Protein AF-0000000073469125 (afdb_homodimer)

InterPro domains:
  IPR029063 S-adenosyl-L-methionine-dependent methyltransferase superfamily [G3DSA:3.40.50.150] (35-178)
  IPR029063 S-adenosyl-L-methionine-dependent methyltransferase superfamily [SSF53335] (15-151)
  IPR041698 Methyltransferase domain 25 [PF13649] (62-151)

Radius of gyration: 26.87 Å; Cα contacts (8 Å, |Δi|>4): 1062; chains: 2; bounding box: 53×74×60 Å

Foldseek 3Di:
DDDPDPLLVLLCVVPPQDPDDDPPDQDPCLVCLVLVLLQLVQFLVVLVQQVVVDPAAQAWEEEEAQCFLNSPPQVNLVHHQAYEYEHQGPNRLVNVVVVCVVSVGDRYHYDNDHLVRDDDPPRAHAIQEYEYEPDNCLNPVVSSLVSHQWKYKYKFFQLKDDPLRLVCLLCPPQPFVVPGPDPPPDDNVSGPVSSVVVCVVVVWHKDKDKGKTKGKDKDLELVRVLVSCCVNTDGDPVCSVVNSVSQVVQWDQDPVRTIMGIDIGIMMMMMTTSNDDDD/DDDPDPLLVLLCVVPPQDPDDDDPDQDPLLVCLVLVLLQLVQFLVVLVQQVVVDPAAQAWEEEEAQCFLNSPPQVNLVHHQAYEYEHQGPNRLVNVVVVCVVSVGDRYHYDNDHLVRDDDPPRAHAIQEYEYEPDNCLNPVVSSLVSHQWKYKYKFFQLKDDPLRLVCLLCPPQPFVVPGPDPPPDDNVSGPVSSVVVCVVVVWDKDKDKGKTKGKDKDLELVRVLVSCCVNGDGDPVCSVVSSVSQVVQWDQDPVRTIMGIDIGIMMMMMTTSNDDDD

Secondary structure (DSSP, 8-state):
---SS-HHHHHHHHSPPP----TTS--HHHHTHHHHHHHHHHTHHHHHHHHHTS---TT-EEEEET-TTTTTHHHHHTTSSEEEEEES-HHHHHHHHHHHHHTT--SEEEEE--GGG--BTTTB--EEEEEEESSGGGG-HHHHHHTEEEEEEEEEE-SS--HHHHHHHHHTTTT-GGGS-------GGGSTHHHHHHHHHTT---EEEEEEEEEEEEESSHHHHHHHHGGGS---GGGHHHHHHHHHTTEEE-TTSSEEEEEEEEEEEEEEESS----/---SS-HHHHHHHHSPPP----TTS--HHHHTHHHHHHHHHHTHHHHHHHHHTS---TT-EEEEET-TTTTTHHHHHTTSSEEEEEES-HHHHHHHHHHHHHTT--SEEEEE--GGG--BTTTB--EEEEEEESSGGGG-HHHHHHTEEEEEEEEEE-SS--HHHHHHHHHTTTT-GGGS-------GGGSTHHHHHHHHHTT---EEEEEEEEEEEEESSHHHHHHHHGGGS---GGGHHHHHHHHHTTEEE-TTSSEEEEEEEEEEEEEEESS----

Structure (mmCIF, N/CA/C/O backbone):
data_AF-0000000073469125-model_v1
#
loop_
_entity.id
_entity.type
_entity.pdbx_description
1 polymer 'Methyltransferase domain-containing protein'
#
loop_
_atom_site.group_PDB
_atom_site.id
_atom_site.type_symbol
_atom_site.label_atom_id
_atom_site.label_alt_id
_atom_site.label_comp_id
_atom_site.label_asym_id
_atom_site.label_entity_id
_atom_site.label_seq_id
_atom_site.pdbx_PDB_ins_code
_atom_site.Cartn_x
_atom_site.Cartn_y
_atom_site.Cartn_z
_atom_site.occupancy
_atom_site.B_iso_or_equiv
_atom_site.auth_seq_id
_atom_site.auth_comp_id
_atom_site.auth_asym_id
_atom_site.auth_atom_id
_atom_site.pdbx_PDB_model_num
ATOM 1 N N . MET A 1 1 ? -17.344 10.219 -14.133 1 36.25 1 MET A N 1
ATOM 2 C CA . MET A 1 1 ? -16.406 11.055 -14.883 1 36.25 1 MET A CA 1
ATOM 3 C C . MET A 1 1 ? -15.336 10.203 -15.555 1 36.25 1 MET A C 1
ATOM 5 O O . MET A 1 1 ? -14.906 9.188 -15.008 1 36.25 1 MET A O 1
ATOM 9 N N . ASP A 1 2 ? -15.289 10.297 -16.797 1 44 2 ASP A N 1
ATOM 10 C CA . ASP A 1 2 ? -14.398 9.477 -17.625 1 44 2 ASP A CA 1
ATOM 11 C C . ASP A 1 2 ? -12.945 9.656 -17.188 1 44 2 ASP A C 1
ATOM 13 O O . ASP A 1 2 ? -12.516 10.773 -16.875 1 44 2 ASP A O 1
ATOM 17 N N . SER A 1 3 ? -12.297 8.648 -16.844 1 54.12 3 SER A N 1
ATOM 18 C CA . SER A 1 3 ? -10.883 8.688 -16.484 1 54.12 3 SER A CA 1
ATOM 19 C C . SER A 1 3 ? -10.055 9.32 -17.609 1 54.12 3 SER A C 1
ATOM 21 O O . SER A 1 3 ? -10.43 9.258 -18.781 1 54.12 3 SER A O 1
ATOM 23 N N . LEU A 1 4 ? -9.039 10.227 -17.297 1 55.28 4 LEU A N 1
ATOM 24 C CA . LEU A 1 4 ? -8.141 10.844 -18.266 1 55.28 4 LEU A CA 1
ATOM 25 C C . LEU A 1 4 ? -7.453 9.781 -19.125 1 55.28 4 LEU A C 1
ATOM 27 O O . LEU A 1 4 ? -7.234 9.992 -20.328 1 55.28 4 LEU A O 1
ATOM 31 N N . ILE A 1 5 ? -7.16 8.734 -18.438 1 60.56 5 ILE A N 1
ATOM 32 C CA . ILE A 1 5 ? -6.551 7.57 -19.078 1 60.56 5 ILE A CA 1
ATOM 33 C C . ILE A 1 5 ? -7.461 6.355 -18.906 1 60.56 5 ILE A C 1
ATOM 35 O O . ILE A 1 5 ? -7.961 6.098 -17.812 1 60.56 5 ILE A O 1
ATOM 39 N N . ASN A 1 6 ? -7.941 5.773 -20.094 1 58.38 6 ASN A N 1
ATOM 40 C CA . ASN A 1 6 ? -8.664 4.508 -20 1 58.38 6 ASN A CA 1
ATOM 41 C C . ASN A 1 6 ? -7.723 3.355 -19.656 1 58.38 6 ASN A C 1
ATOM 43 O O . ASN A 1 6 ? -7.246 2.648 -20.547 1 58.38 6 ASN A O 1
ATOM 47 N N . TRP A 1 7 ? -7.488 3.18 -18.438 1 67.06 7 TRP A N 1
ATOM 48 C CA . TRP A 1 7 ? -6.516 2.213 -17.938 1 67.06 7 TRP A CA 1
ATOM 49 C C . TRP A 1 7 ? -6.941 0.788 -18.281 1 67.06 7 TRP A C 1
ATOM 51 O O . TRP A 1 7 ? -6.102 -0.069 -18.562 1 67.06 7 TRP A O 1
ATOM 61 N N . GLN A 1 8 ? -8.211 0.548 -18.281 1 58.44 8 GLN A N 1
ATOM 62 C CA . GLN A 1 8 ? -8.688 -0.784 -18.625 1 58.44 8 GLN A CA 1
ATOM 63 C C . GLN A 1 8 ? -8.375 -1.115 -20.078 1 58.44 8 GLN A C 1
ATOM 65 O O . GLN A 1 8 ? -7.984 -2.24 -20.391 1 58.44 8 GLN A O 1
ATOM 70 N N . ALA A 1 9 ? -8.602 -0.12 -20.859 1 57.53 9 ALA A N 1
ATOM 71 C CA . ALA A 1 9 ? -8.281 -0.322 -22.281 1 57.53 9 ALA A CA 1
ATOM 72 C C . ALA A 1 9 ? -6.793 -0.585 -22.469 1 57.53 9 ALA A C 1
ATOM 74 O O . ALA A 1 9 ? -6.406 -1.444 -23.266 1 57.53 9 ALA A O 1
ATOM 75 N N . LEU A 1 10 ? -5.957 0.11 -21.734 1 60.72 10 LEU A N 1
ATOM 76 C CA . LEU A 1 10 ? -4.512 -0.071 -21.828 1 60.72 10 LEU A CA 1
ATOM 77 C C . LEU A 1 10 ? -4.105 -1.454 -21.328 1 60.72 10 LEU A C 1
ATOM 79 O O . LEU A 1 10 ? -3.229 -2.096 -21.906 1 60.72 10 LEU A O 1
ATOM 83 N N . GLN A 1 11 ? -4.766 -1.91 -20.266 1 57.34 11 GLN A N 1
ATOM 84 C CA . GLN A 1 11 ? -4.52 -3.248 -19.734 1 57.34 11 GLN A CA 1
ATOM 85 C C . 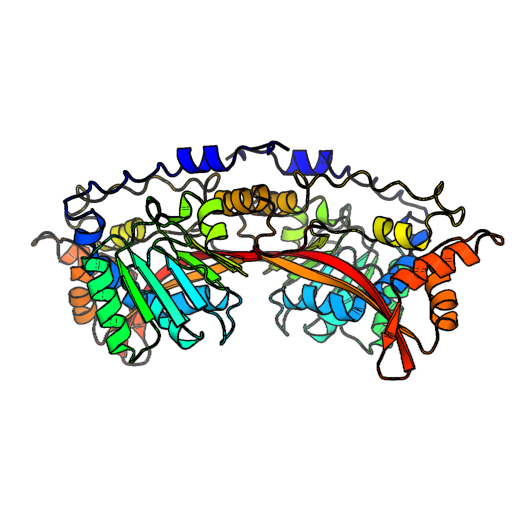GLN A 1 11 ? -4.855 -4.32 -20.766 1 57.34 11 GLN A C 1
ATOM 87 O O . GLN A 1 11 ? -4.086 -5.258 -20.969 1 57.34 11 GLN A O 1
ATOM 92 N N . LYS A 1 12 ? -5.977 -4.277 -21.375 1 59.97 12 LYS A N 1
ATOM 93 C CA . LYS A 1 12 ? -6.402 -5.246 -22.375 1 59.97 12 LYS A CA 1
ATOM 94 C C . LYS A 1 12 ? -5.434 -5.285 -23.547 1 59.97 12 LYS A C 1
ATOM 96 O O . LYS A 1 12 ? -5.195 -6.344 -24.125 1 59.97 12 LYS A O 1
ATOM 101 N N . LEU A 1 13 ? -4.914 -4.082 -23.828 1 54.91 13 LEU A N 1
ATOM 102 C CA . LEU A 1 13 ? -3.971 -3.994 -24.938 1 54.91 13 LEU A CA 1
ATOM 103 C C . LEU A 1 13 ? -2.635 -4.629 -24.578 1 54.91 13 LEU A C 1
ATOM 105 O O . LEU A 1 13 ? -1.99 -5.262 -25.406 1 54.91 13 LEU A O 1
ATOM 109 N N . SER A 1 14 ? -2.299 -4.461 -23.344 1 54.88 14 SER A N 1
ATOM 110 C CA . SER A 1 14 ? -0.984 -4.926 -22.922 1 54.88 14 SER A CA 1
ATOM 111 C C . SER A 1 14 ? -1.025 -6.391 -22.5 1 54.88 14 SER A C 1
ATOM 113 O O . SER A 1 14 ? -0.01 -7.086 -22.547 1 54.88 14 SER A O 1
ATOM 115 N N . MET A 1 15 ? -2.178 -6.777 -21.922 1 52.62 15 MET A N 1
ATOM 116 C CA . MET A 1 15 ? -2.385 -8.164 -21.5 1 52.62 15 MET A CA 1
ATOM 117 C C . MET A 1 15 ? -3.611 -8.758 -22.188 1 52.62 15 MET A C 1
ATOM 119 O O . MET A 1 15 ? -4.66 -8.914 -21.562 1 52.62 15 MET A O 1
ATOM 123 N N . PRO A 1 16 ? -3.455 -8.992 -23.453 1 45.94 16 PRO A N 1
ATOM 124 C CA . PRO A 1 16 ? -4.641 -9.492 -24.156 1 45.94 16 PRO A CA 1
ATOM 125 C C . PRO A 1 16 ? -5.273 -10.695 -23.453 1 45.94 16 PRO A C 1
ATOM 127 O O . PRO A 1 16 ? -4.578 -11.469 -22.797 1 45.94 16 PRO A O 1
ATOM 130 N N . GLN A 1 17 ? -6.66 -10.578 -23.344 1 48.69 17 GLN A N 1
ATOM 131 C CA . GLN A 1 17 ? -7.473 -11.602 -22.688 1 48.69 17 GLN A CA 1
ATOM 132 C C . GLN A 1 17 ? -7.102 -13 -23.172 1 48.69 17 GLN A C 1
ATOM 134 O O . GLN A 1 17 ? -6.84 -13.195 -24.375 1 48.69 17 GLN A O 1
ATOM 139 N N . MET A 1 18 ? -6.711 -13.766 -22.219 1 47.66 18 MET A N 1
ATOM 140 C CA . MET A 1 18 ? -6.535 -15.164 -22.594 1 47.66 18 MET A CA 1
ATOM 141 C C . MET A 1 18 ? -7.84 -15.75 -23.125 1 47.66 18 MET A C 1
ATOM 143 O O . MET A 1 18 ? -8.922 -15.406 -22.641 1 47.66 18 MET A O 1
ATOM 147 N N . PRO A 1 19 ? -7.863 -16.312 -24.25 1 42.19 19 PRO A N 1
ATOM 148 C CA . PRO A 1 19 ? -9.07 -16.922 -24.797 1 42.19 19 PRO A CA 1
ATOM 149 C C . PRO A 1 19 ? -9.836 -17.75 -23.781 1 42.19 19 PRO A C 1
ATOM 151 O O . PRO A 1 19 ? -9.234 -18.344 -22.875 1 42.19 19 PRO A O 1
ATOM 154 N N . SER A 1 20 ? -11.164 -17.344 -23.578 1 44.28 20 SER A N 1
ATOM 155 C CA . SER A 1 20 ? -12.055 -18.188 -22.781 1 44.28 20 SER A CA 1
ATOM 156 C C . SER A 1 20 ? -11.852 -19.672 -23.125 1 44.28 20 SER A C 1
ATOM 158 O O . SER A 1 20 ? -11.445 -20 -24.234 1 44.28 20 SER A O 1
ATOM 160 N N . GLN A 1 21 ? -11.844 -20.5 -22.047 1 45.44 21 GLN A N 1
ATOM 161 C CA . GLN A 1 21 ? -11.711 -21.953 -22.156 1 45.44 21 GLN A CA 1
ATOM 162 C C . GLN A 1 21 ? -12.758 -22.531 -23.109 1 45.44 21 GLN A C 1
ATOM 164 O O . GLN A 1 21 ? -13.906 -22.094 -23.094 1 45.44 21 GLN A O 1
ATOM 169 N N . GLN A 1 22 ? -12.43 -23.156 -24.078 1 42.19 22 GLN A N 1
ATOM 170 C CA . GLN A 1 22 ? -13.344 -24.031 -24.797 1 42.19 22 GLN A CA 1
ATOM 171 C C . GLN A 1 22 ? -14.047 -25 -23.844 1 42.19 22 GLN A C 1
ATOM 173 O O . GLN A 1 22 ? -13.398 -25.656 -23.016 1 42.19 22 GLN A O 1
ATOM 178 N N . LYS A 1 23 ? -15.367 -24.984 -23.844 1 48.41 23 LYS A N 1
ATOM 179 C CA . LYS A 1 23 ? -16.344 -25.766 -23.094 1 48.41 23 LYS A CA 1
ATOM 180 C C . LYS A 1 23 ? -15.852 -27.188 -22.859 1 48.41 23 LYS A C 1
ATOM 182 O O . LYS A 1 23 ? -16.266 -27.844 -21.906 1 48.41 23 LYS A O 1
ATOM 187 N N . ASN A 1 24 ? -15.406 -27.875 -23.562 1 46.12 24 ASN A N 1
ATOM 188 C CA . ASN A 1 24 ? -15.352 -29.328 -23.469 1 46.12 24 ASN A CA 1
ATOM 189 C C . ASN A 1 24 ? -13.953 -29.828 -23.109 1 46.12 24 ASN A C 1
ATOM 191 O O . ASN A 1 24 ? -13.742 -31.016 -22.906 1 46.12 24 ASN A O 1
ATOM 195 N N . GLY A 1 25 ? -12.648 -29.219 -23.391 1 46.72 25 GLY A N 1
ATOM 196 C CA . GLY A 1 25 ? -11.344 -29.844 -23.422 1 46.72 25 GLY A CA 1
ATOM 197 C C . GLY A 1 25 ? -10.398 -29.312 -22.359 1 46.72 25 GLY A C 1
ATOM 198 O O . GLY A 1 25 ? -10.75 -28.406 -21.609 1 46.72 25 GLY A O 1
ATOM 199 N N . GLU A 1 26 ? -9.219 -30.156 -22.016 1 52.91 26 GLU A N 1
ATOM 200 C CA . GLU A 1 26 ? -8.047 -29.812 -21.219 1 52.91 26 GLU A CA 1
ATOM 201 C C . GLU A 1 26 ? -7.555 -28.406 -21.547 1 52.91 26 GLU A C 1
ATOM 203 O O . GLU A 1 26 ? -7.297 -28.078 -22.703 1 52.91 26 GLU A O 1
ATOM 208 N N . ASN A 1 27 ? -7.949 -27.484 -20.688 1 62.31 27 ASN A N 1
ATOM 209 C CA . ASN A 1 27 ? -7.406 -26.156 -20.938 1 62.31 27 ASN A CA 1
ATOM 210 C C . ASN A 1 27 ? -5.906 -26.094 -20.656 1 62.31 27 ASN A C 1
ATOM 212 O O . ASN A 1 27 ? -5.324 -27.062 -20.172 1 62.31 27 ASN A O 1
ATOM 216 N N . MET A 1 28 ? -5.219 -25.141 -21.219 1 62.88 28 MET A N 1
ATOM 217 C CA . MET A 1 28 ? -3.771 -24.969 -21.125 1 62.88 28 MET A CA 1
ATOM 218 C C . MET A 1 28 ? -3.301 -25.109 -19.688 1 62.88 28 MET A C 1
ATOM 220 O O . MET A 1 28 ? -2.203 -25.609 -19.438 1 62.88 28 MET A O 1
ATOM 224 N N . TRP A 1 29 ? -4.215 -24.984 -18.812 1 71.25 29 TRP A N 1
ATOM 225 C CA . TRP A 1 29 ? -3.83 -25.031 -17.406 1 71.25 29 TRP A CA 1
ATOM 226 C C . TRP A 1 29 ? -3.824 -26.469 -16.891 1 71.25 29 TRP A C 1
ATOM 228 O O . TRP A 1 29 ? -3.1 -26.797 -15.953 1 71.25 29 TRP A O 1
ATOM 238 N N . ASP A 1 30 ? -4.555 -27.312 -17.547 1 75.44 30 ASP A N 1
ATOM 239 C CA . ASP A 1 30 ? -4.543 -28.719 -17.156 1 75.44 30 ASP A CA 1
ATOM 240 C C . ASP A 1 30 ? -3.18 -29.359 -17.422 1 75.44 30 ASP A C 1
ATOM 242 O O . ASP A 1 30 ? -2.67 -30.109 -16.609 1 75.44 30 ASP A O 1
ATOM 246 N N . THR A 1 31 ? -2.623 -28.906 -18.516 1 74.62 31 THR A N 1
ATOM 247 C CA . THR A 1 31 ? -1.359 -29.5 -18.922 1 74.62 31 THR A CA 1
ATOM 248 C C . THR A 1 31 ? -0.209 -28.984 -18.062 1 74.62 31 THR A C 1
ATOM 250 O O . THR A 1 31 ? 0.787 -29.688 -17.859 1 74.62 31 THR A O 1
ATOM 253 N N . ALA A 1 32 ? -0.457 -27.859 -17.453 1 84.12 32 ALA A N 1
ATOM 254 C CA . ALA A 1 32 ? 0.621 -27.203 -16.719 1 84.12 32 ALA A CA 1
ATOM 255 C C . ALA A 1 32 ? 0.457 -27.422 -15.211 1 84.12 32 ALA A C 1
ATOM 257 O O . ALA A 1 32 ? 1.229 -26.891 -14.414 1 84.12 32 ALA A O 1
ATOM 258 N N . ALA A 1 33 ? -0.417 -28.234 -14.836 1 89.06 33 ALA A N 1
ATOM 259 C CA . ALA A 1 33 ? -0.81 -28.344 -13.43 1 89.06 33 ALA A CA 1
ATOM 260 C C . ALA A 1 33 ? 0.342 -28.859 -12.578 1 89.06 33 ALA A C 1
ATOM 262 O O . ALA A 1 33 ? 0.548 -28.406 -11.453 1 89.06 33 ALA A O 1
ATOM 263 N N . THR A 1 34 ? 1.065 -29.812 -13.125 1 90.75 34 THR A N 1
ATOM 264 C CA . THR A 1 34 ? 2.191 -30.375 -12.383 1 90.75 34 THR A CA 1
ATOM 265 C C . THR A 1 34 ? 3.26 -29.312 -12.141 1 90.75 34 THR A C 1
ATOM 267 O O . THR A 1 34 ? 3.773 -29.188 -11.031 1 90.75 34 THR A O 1
ATOM 270 N N . MET A 1 35 ? 3.535 -28.594 -13.164 1 89.44 35 MET A N 1
ATOM 271 C CA . MET A 1 35 ? 4.523 -27.531 -13.062 1 89.44 35 MET A CA 1
ATOM 272 C C . MET A 1 35 ? 4.094 -26.484 -12.047 1 89.44 35 MET A C 1
ATOM 274 O O . MET A 1 35 ? 4.863 -26.125 -11.156 1 89.44 35 MET A O 1
ATOM 278 N N . TYR A 1 36 ? 2.857 -26.062 -12.094 1 92.25 36 TYR A N 1
ATOM 279 C CA . TYR A 1 36 ? 2.373 -25.016 -11.203 1 92.25 36 TYR A CA 1
ATOM 280 C C . TYR A 1 36 ? 2.287 -25.516 -9.766 1 92.25 36 TYR A C 1
ATOM 282 O O . TYR A 1 36 ? 2.502 -24.75 -8.82 1 92.25 36 TYR A O 1
ATOM 290 N N . ASN A 1 37 ? 1.971 -26.797 -9.633 1 96 37 ASN A N 1
ATOM 291 C CA . ASN A 1 37 ? 1.966 -27.391 -8.297 1 96 37 ASN A CA 1
ATOM 292 C C . ASN A 1 37 ? 3.359 -27.375 -7.676 1 96 37 ASN A C 1
ATOM 294 O O . ASN A 1 37 ? 3.521 -27.047 -6.504 1 96 37 ASN A O 1
ATOM 298 N N . LYS A 1 38 ? 4.348 -27.75 -8.477 1 95.75 38 LYS A N 1
ATOM 299 C CA . LYS A 1 38 ? 5.727 -27.719 -8.008 1 95.75 38 LYS A CA 1
ATOM 300 C C . LYS A 1 38 ? 6.176 -26.297 -7.688 1 95.75 38 LYS A C 1
ATOM 302 O O . LYS A 1 38 ? 6.801 -26.062 -6.652 1 95.75 38 LYS A O 1
ATOM 307 N N . MET A 1 39 ? 5.875 -25.406 -8.523 1 95.88 39 MET A N 1
ATOM 308 C CA . MET A 1 39 ? 6.254 -24.016 -8.305 1 95.88 39 MET A CA 1
ATOM 309 C C . MET A 1 39 ? 5.59 -23.453 -7.047 1 95.88 39 MET A C 1
ATOM 311 O O . MET A 1 39 ? 6.207 -22.703 -6.297 1 95.88 39 MET A O 1
ATOM 315 N N . ALA A 1 40 ? 4.32 -23.812 -6.855 1 97.12 40 ALA A N 1
ATOM 316 C CA . ALA A 1 40 ? 3.615 -23.375 -5.652 1 97.12 40 ALA A CA 1
ATOM 317 C C . ALA A 1 40 ? 4.32 -23.875 -4.395 1 97.12 40 ALA A C 1
ATOM 319 O O . ALA A 1 40 ? 4.438 -23.141 -3.408 1 97.12 40 ALA A O 1
ATOM 320 N N . ALA A 1 41 ? 4.801 -25.109 -4.477 1 97.44 41 ALA A N 1
ATOM 321 C CA . ALA A 1 41 ? 5.523 -25.688 -3.344 1 97.44 41 ALA A CA 1
ATOM 322 C C . ALA A 1 41 ? 6.82 -24.922 -3.084 1 97.44 41 ALA A C 1
ATOM 324 O O . ALA A 1 41 ? 7.168 -24.656 -1.932 1 97.44 41 ALA A O 1
ATOM 325 N N . LEU A 1 42 ? 7.5 -24.531 -4.105 1 98.06 42 LEU A N 1
ATOM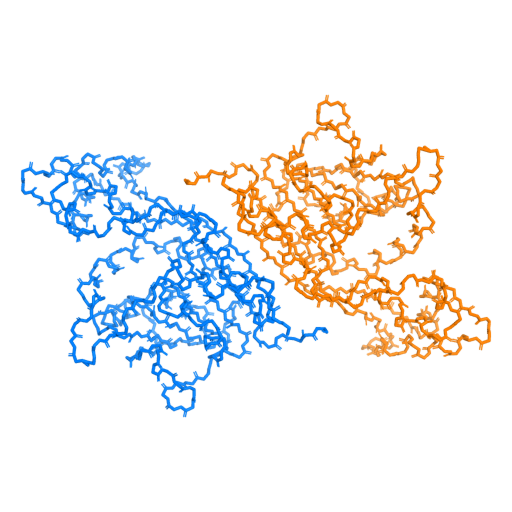 326 C CA . LEU A 1 42 ? 8.758 -23.812 -3.992 1 98.06 42 LEU A CA 1
ATOM 327 C C . LEU A 1 42 ? 8.531 -22.391 -3.494 1 98.06 42 LEU A C 1
ATOM 329 O O . LEU A 1 42 ? 9.422 -21.781 -2.906 1 98.06 42 LEU A O 1
ATOM 333 N N . GLU A 1 43 ? 7.359 -21.859 -3.701 1 98.31 43 GLU A N 1
ATOM 334 C CA . GLU A 1 43 ? 7.047 -20.469 -3.383 1 98.31 43 GLU A CA 1
ATOM 335 C C . GLU A 1 43 ? 6.391 -20.344 -2.012 1 98.31 43 GLU A C 1
ATOM 337 O O . GLU A 1 43 ? 5.988 -19.266 -1.604 1 98.31 43 GLU A O 1
ATOM 342 N N . LYS A 1 44 ? 6.207 -21.438 -1.341 1 97.38 44 LYS A N 1
ATOM 343 C CA . LYS A 1 44 ? 5.371 -21.531 -0.15 1 97.38 44 LYS A CA 1
ATOM 344 C C . LYS A 1 44 ? 5.762 -20.469 0.882 1 97.38 44 LYS A C 1
ATOM 346 O O . LYS A 1 44 ? 4.906 -19.734 1.371 1 97.38 44 LYS A O 1
ATOM 351 N N . SER A 1 45 ? 7.055 -20.344 1.187 1 97.19 45 SER A N 1
ATOM 352 C CA . SER A 1 45 ? 7.5 -19.422 2.221 1 97.19 45 SER A CA 1
ATOM 353 C C . SER A 1 45 ? 7.281 -17.969 1.793 1 97.19 45 SER A C 1
ATOM 355 O O . SER A 1 45 ? 6.824 -17.141 2.588 1 97.19 45 SER A O 1
ATOM 357 N N . HIS A 1 46 ? 7.508 -17.672 0.575 1 97.69 46 HIS A N 1
ATOM 358 C CA . HIS A 1 46 ? 7.371 -16.297 0.093 1 97.69 46 HIS A CA 1
ATOM 359 C C . HIS A 1 46 ? 5.906 -15.93 -0.105 1 97.69 46 HIS A C 1
ATOM 361 O O . HIS A 1 46 ? 5.551 -14.75 -0.053 1 97.69 46 HIS A O 1
ATOM 367 N N . THR A 1 47 ? 5.027 -16.922 -0.365 1 98.38 47 THR A N 1
ATOM 368 C CA . THR A 1 47 ? 3.596 -16.672 -0.495 1 98.38 47 THR A CA 1
ATOM 369 C C . THR A 1 47 ? 3.045 -16.016 0.769 1 98.38 47 THR A C 1
ATOM 371 O O . THR A 1 47 ? 2.121 -15.195 0.7 1 98.38 47 THR A O 1
ATOM 374 N N . LEU A 1 48 ? 3.682 -16.297 1.905 1 98.44 48 LEU A N 1
ATOM 375 C CA . LEU A 1 48 ? 3.234 -15.727 3.172 1 98.44 48 LEU A CA 1
ATOM 376 C C . LEU A 1 48 ? 3.393 -14.211 3.172 1 98.44 48 LEU A C 1
ATOM 378 O O . LEU A 1 48 ? 2.594 -13.5 3.783 1 98.44 48 LEU A O 1
ATOM 382 N N . ASN A 1 49 ? 4.445 -13.711 2.498 1 98.31 49 ASN A N 1
ATOM 383 C CA . ASN A 1 49 ? 4.609 -12.266 2.377 1 98.31 49 ASN A CA 1
ATOM 384 C C . ASN A 1 49 ? 3.406 -11.625 1.696 1 98.31 49 ASN A C 1
ATOM 386 O O . ASN A 1 49 ? 3.004 -10.516 2.057 1 98.31 49 ASN A O 1
ATOM 390 N N . GLN A 1 50 ? 2.857 -12.305 0.702 1 98.44 50 GLN A N 1
ATOM 391 C CA . GLN A 1 50 ? 1.697 -11.805 -0.029 1 98.44 50 GLN A CA 1
ATOM 392 C C . GLN A 1 50 ? 0.445 -11.828 0.842 1 98.44 50 GLN A C 1
ATOM 394 O O . GLN A 1 50 ? -0.281 -10.836 0.925 1 98.44 50 GLN A O 1
ATOM 399 N N . ILE A 1 51 ? 0.255 -12.93 1.547 1 98.62 51 ILE A N 1
ATOM 400 C CA . ILE A 1 51 ? -0.94 -13.125 2.361 1 98.62 51 ILE A CA 1
ATOM 401 C C . ILE A 1 51 ? -0.921 -12.156 3.541 1 98.62 51 ILE A C 1
ATOM 403 O O . ILE A 1 51 ? -1.958 -11.602 3.918 1 98.62 51 ILE A O 1
ATOM 407 N N . ASN A 1 52 ? 0.272 -11.945 4.102 1 98.38 52 ASN A N 1
ATOM 408 C CA . ASN A 1 52 ? 0.424 -11.039 5.234 1 98.38 52 ASN A CA 1
ATOM 409 C C . ASN A 1 52 ? 0.053 -9.602 4.867 1 98.38 52 ASN A C 1
ATOM 411 O O . ASN A 1 52 ? -0.26 -8.797 5.738 1 98.38 52 ASN A O 1
ATOM 415 N N . ALA A 1 53 ? 0.055 -9.297 3.641 1 98.31 53 ALA A N 1
ATOM 416 C CA . ALA A 1 53 ? -0.225 -7.945 3.172 1 98.31 53 ALA A CA 1
ATOM 417 C C . ALA A 1 53 ? -1.728 -7.707 3.049 1 98.31 53 ALA A C 1
ATOM 419 O O . ALA A 1 53 ? -2.17 -6.566 2.881 1 98.31 53 ALA A O 1
ATOM 420 N N . ILE A 1 54 ? -2.523 -8.695 3.055 1 98.44 54 ILE A N 1
ATOM 421 C CA . ILE A 1 54 ? -3.975 -8.594 2.959 1 98.44 54 ILE A CA 1
ATOM 422 C C . ILE A 1 54 ? -4.586 -8.57 4.359 1 98.44 54 ILE A C 1
ATOM 424 O O . ILE A 1 54 ? -4.258 -9.422 5.195 1 98.44 54 ILE A O 1
ATOM 428 N N . PRO A 1 55 ? -5.449 -7.645 4.656 1 97.88 55 PRO A N 1
ATOM 429 C CA . PRO A 1 55 ? -6.008 -7.539 6.004 1 97.88 55 PRO A CA 1
ATOM 430 C C . PRO A 1 55 ? -7.102 -8.57 6.273 1 97.88 55 PRO A C 1
ATOM 432 O O . PRO A 1 55 ? -8.258 -8.203 6.496 1 97.88 55 PRO A O 1
ATOM 435 N N . LEU A 1 56 ? -6.734 -9.797 6.445 1 98.69 56 LEU A N 1
ATOM 436 C CA . LEU A 1 56 ? -7.652 -10.898 6.723 1 98.69 56 LEU A CA 1
ATOM 437 C C . LEU A 1 56 ? -8.008 -10.945 8.203 1 98.69 56 LEU A C 1
ATOM 439 O O . LEU A 1 56 ? -7.184 -10.625 9.062 1 98.69 56 LEU A O 1
ATOM 443 N N . ARG A 1 57 ? -9.219 -11.32 8.453 1 98.5 57 ARG A N 1
ATOM 444 C CA . ARG A 1 57 ? -9.695 -11.578 9.812 1 98.5 57 ARG A CA 1
ATOM 445 C C . ARG A 1 57 ? -10.008 -13.055 10.016 1 98.5 57 ARG A C 1
ATOM 447 O O . ARG A 1 57 ? -10.438 -13.734 9.086 1 98.5 57 ARG A O 1
ATOM 454 N N . PRO A 1 58 ? -9.875 -13.531 11.227 1 98.62 58 PRO A N 1
ATOM 455 C CA . PRO A 1 58 ? -10.172 -14.938 11.5 1 98.62 58 PRO A CA 1
ATOM 456 C C . PRO A 1 58 ? -11.617 -15.312 11.195 1 98.62 58 PRO A C 1
ATOM 458 O O . PRO A 1 58 ? -11.914 -16.469 10.906 1 98.62 58 PRO A O 1
ATOM 461 N N . THR A 1 59 ? -12.492 -14.367 11.18 1 98.69 59 THR A N 1
ATOM 462 C CA . THR A 1 59 ? -13.914 -14.617 10.969 1 98.69 59 THR A CA 1
ATOM 463 C C . THR A 1 59 ? -14.258 -14.531 9.484 1 98.69 59 THR A C 1
ATOM 465 O O . THR A 1 59 ? -15.398 -14.789 9.094 1 98.69 59 THR A O 1
ATOM 468 N N . ASP A 1 60 ? -13.328 -14.203 8.695 1 98.81 60 ASP A N 1
ATOM 469 C CA . ASP A 1 60 ? -13.609 -13.93 7.285 1 98.81 60 ASP A CA 1
ATOM 470 C C . ASP A 1 60 ? -13.93 -15.219 6.527 1 98.81 60 ASP A C 1
ATOM 472 O O . ASP A 1 60 ? -13.289 -16.25 6.746 1 98.81 60 ASP A O 1
ATOM 476 N N . THR A 1 61 ? -14.914 -15.188 5.664 1 98.94 61 THR A N 1
ATOM 477 C CA . THR A 1 61 ? -15.016 -16.094 4.527 1 98.94 61 THR A CA 1
ATOM 478 C C . THR A 1 61 ? -14.266 -15.539 3.32 1 98.94 61 THR A C 1
ATOM 480 O O . THR A 1 61 ? -14.305 -14.336 3.059 1 98.94 61 THR A O 1
ATOM 483 N N . V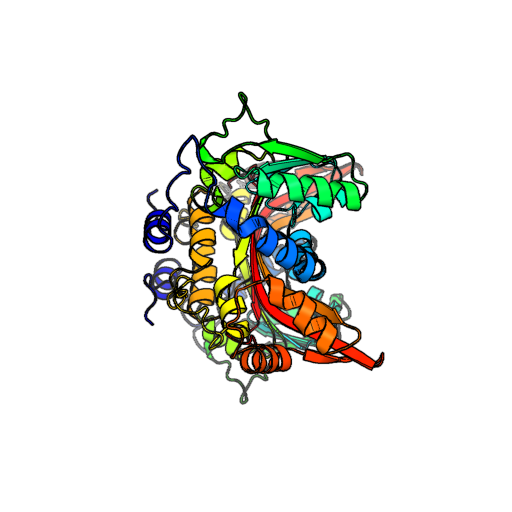AL A 1 62 ? -13.531 -16.422 2.633 1 98.94 62 VAL A N 1
ATOM 484 C CA . VAL A 1 62 ? -12.672 -15.922 1.565 1 98.94 62 VAL A CA 1
ATOM 485 C C . VAL A 1 62 ? -12.922 -16.719 0.286 1 98.94 62 VAL A C 1
ATOM 487 O O . VAL A 1 62 ? -13.062 -17.938 0.325 1 98.94 62 VAL A O 1
ATOM 490 N N . LEU A 1 63 ? -13.031 -16.031 -0.81 1 98.81 63 LEU A N 1
ATOM 491 C CA . LEU A 1 63 ? -13.008 -16.625 -2.139 1 98.81 63 LEU A CA 1
ATOM 492 C C . LEU A 1 63 ? -11.617 -16.531 -2.754 1 98.81 63 LEU A C 1
ATOM 494 O O . LEU A 1 63 ? -11.07 -15.422 -2.883 1 98.81 63 LEU A O 1
ATOM 498 N N . ASP A 1 64 ? -11.023 -17.625 -3.059 1 98.69 64 ASP A N 1
ATOM 499 C CA . ASP A 1 64 ? -9.828 -17.688 -3.9 1 98.69 64 ASP A CA 1
ATOM 500 C C . ASP A 1 64 ? -10.195 -18.016 -5.344 1 98.69 64 ASP A C 1
ATOM 502 O O . ASP A 1 64 ? -10.328 -19.203 -5.695 1 98.69 64 ASP A O 1
ATOM 506 N N . MET A 1 65 ? -10.352 -17 -6.203 1 97.44 65 MET A N 1
ATOM 507 C CA . MET A 1 65 ? -10.766 -17.156 -7.594 1 97.44 65 MET A CA 1
ATOM 508 C C . MET A 1 65 ? -9.562 -17.453 -8.484 1 97.44 65 MET A C 1
ATOM 510 O O . MET A 1 65 ? -8.664 -16.609 -8.617 1 97.44 65 MET A O 1
ATOM 514 N N . GLY A 1 66 ? -9.586 -18.531 -9.172 1 95.75 66 GLY A N 1
ATOM 515 C CA . GLY A 1 66 ? -8.383 -19.031 -9.828 1 95.75 66 GLY A CA 1
ATOM 516 C C . GLY A 1 66 ? -7.359 -19.578 -8.852 1 95.75 66 GLY A C 1
ATOM 517 O O . GLY A 1 66 ? -6.191 -19.203 -8.883 1 95.75 66 GLY A O 1
ATOM 518 N N . CYS A 1 67 ? -7.77 -20.594 -8.086 1 97.5 67 CYS A N 1
ATOM 519 C CA . CYS A 1 67 ? -7 -21 -6.914 1 97.5 67 CYS A CA 1
ATOM 520 C C . CYS A 1 67 ? -5.793 -21.828 -7.316 1 97.5 67 CYS A C 1
ATOM 522 O O . CYS A 1 67 ? -4.867 -22.016 -6.527 1 97.5 67 CYS A O 1
ATOM 524 N N . GLY A 1 68 ? -5.773 -22.391 -8.523 1 96.38 68 GLY A N 1
ATOM 525 C CA . GLY A 1 68 ? -4.691 -23.281 -8.906 1 96.38 68 GLY A CA 1
ATOM 526 C C . GLY A 1 68 ? -4.512 -24.453 -7.945 1 96.38 68 GLY A C 1
ATOM 527 O O . GLY A 1 68 ? -5.488 -25.078 -7.523 1 96.38 68 GLY A O 1
ATOM 528 N N . PRO A 1 69 ? -3.305 -24.797 -7.707 1 97.81 69 PRO A N 1
ATOM 529 C CA . PRO A 1 69 ? -3.061 -25.906 -6.793 1 97.81 69 PRO A CA 1
ATOM 530 C C . PRO A 1 69 ? -3.25 -25.531 -5.328 1 97.81 69 PRO A C 1
ATOM 532 O O . PRO A 1 69 ? -2.881 -26.297 -4.434 1 97.81 69 PRO A O 1
ATOM 535 N N . GLY A 1 70 ? -3.76 -24.344 -5.035 1 98.44 70 GLY A N 1
ATOM 536 C CA . GLY A 1 70 ? -4.059 -23.953 -3.666 1 98.44 70 GLY A CA 1
ATOM 537 C C . GLY A 1 70 ? -2.951 -23.141 -3.021 1 98.44 70 GLY A C 1
ATOM 538 O O . GLY A 1 70 ? -2.801 -23.141 -1.799 1 98.44 70 GLY A O 1
ATOM 539 N N . ARG A 1 71 ? -2.133 -22.391 -3.826 1 98.19 71 ARG A N 1
ATOM 540 C CA . ARG A 1 71 ? -1.007 -21.609 -3.318 1 98.19 71 ARG A CA 1
ATOM 541 C C . ARG A 1 71 ? -1.469 -20.578 -2.293 1 98.19 71 ARG A C 1
ATOM 543 O O . ARG A 1 71 ? -0.87 -20.453 -1.223 1 98.19 71 ARG A O 1
ATOM 550 N N . ILE A 1 72 ? -2.531 -19.891 -2.621 1 98.62 72 ILE A N 1
ATOM 551 C CA . ILE A 1 72 ? -3.111 -18.891 -1.743 1 98.62 72 ILE A CA 1
ATOM 552 C C . ILE A 1 72 ? -4.094 -19.547 -0.776 1 98.62 72 ILE A C 1
ATOM 554 O O . ILE A 1 72 ? -4.137 -19.203 0.407 1 98.62 72 ILE A O 1
ATOM 558 N N . THR A 1 73 ? -4.809 -20.531 -1.223 1 98.81 73 THR A N 1
ATOM 559 C CA . THR A 1 73 ? -5.891 -21.188 -0.5 1 98.81 73 THR A CA 1
ATOM 560 C C . THR A 1 73 ? -5.391 -21.75 0.827 1 98.81 73 THR A C 1
ATOM 562 O O . THR A 1 73 ? -5.977 -21.5 1.88 1 98.81 73 THR A O 1
ATOM 565 N N . VAL A 1 74 ? -4.344 -22.484 0.792 1 98.81 74 VAL A N 1
ATOM 566 C CA . VAL A 1 74 ? -3.895 -23.25 1.947 1 98.81 74 VAL A CA 1
ATOM 567 C C . VAL A 1 74 ? -3.475 -22.297 3.068 1 98.81 74 VAL A C 1
ATOM 569 O O . VAL A 1 74 ? -4.012 -22.375 4.18 1 98.81 74 VAL A O 1
ATOM 572 N N . PRO A 1 75 ? -2.561 -21.359 2.807 1 98.81 75 PRO A N 1
ATOM 573 C CA . PRO A 1 75 ? -2.182 -20.484 3.918 1 98.81 75 PRO A CA 1
ATOM 574 C C . PRO A 1 75 ? -3.32 -19.562 4.359 1 98.81 75 PRO A C 1
ATOM 576 O O . PRO A 1 75 ? -3.418 -19.219 5.543 1 98.81 75 PRO A O 1
ATOM 579 N N . VAL A 1 76 ? -4.215 -19.125 3.518 1 98.88 76 VAL A N 1
ATOM 580 C CA . VAL A 1 76 ? -5.336 -18.281 3.893 1 98.88 76 VAL A CA 1
ATOM 581 C C . VAL A 1 76 ? -6.309 -19.062 4.777 1 98.88 76 VAL A C 1
ATOM 583 O O . VAL A 1 76 ? -6.809 -18.531 5.773 1 98.88 76 VAL A O 1
ATOM 586 N N . ALA A 1 77 ? -6.543 -20.328 4.438 1 98.88 77 ALA A N 1
ATOM 587 C CA . ALA A 1 77 ? -7.492 -21.156 5.176 1 98.88 77 ALA A CA 1
ATOM 588 C C . ALA A 1 77 ? -7.043 -21.344 6.621 1 98.88 77 ALA A C 1
ATOM 590 O O . ALA A 1 77 ? -7.867 -21.578 7.508 1 98.88 77 ALA A O 1
ATOM 591 N N . GLN A 1 78 ? -5.773 -21.234 6.836 1 98.62 78 GLN A N 1
ATOM 592 C CA . GLN A 1 78 ? -5.219 -21.391 8.18 1 98.62 78 GLN A CA 1
ATOM 593 C C . GLN A 1 78 ? -5.496 -20.156 9.039 1 98.62 78 GLN A C 1
ATOM 595 O O . GLN A 1 78 ? -5.312 -20.188 10.258 1 98.62 78 GLN A O 1
ATOM 600 N N . ARG A 1 79 ? -6.012 -19.094 8.438 1 98.38 79 ARG A N 1
ATOM 601 C CA . ARG A 1 79 ? -6.109 -17.812 9.141 1 98.38 79 ARG A CA 1
ATOM 602 C C . ARG A 1 79 ? -7.555 -17.328 9.195 1 98.38 79 ARG A C 1
ATOM 604 O O . ARG A 1 79 ? -7.863 -16.359 9.891 1 98.38 79 ARG A O 1
ATOM 611 N N . VAL A 1 80 ? -8.398 -17.969 8.469 1 98.88 80 VAL A N 1
ATOM 612 C CA . VAL A 1 80 ? -9.742 -17.406 8.312 1 98.88 80 VAL A CA 1
ATOM 613 C C . VAL A 1 80 ? -10.789 -18.469 8.648 1 98.88 80 VAL A C 1
ATOM 615 O O . VAL A 1 80 ? -10.438 -19.609 8.961 1 98.88 80 VAL A O 1
ATOM 618 N N . SER A 1 81 ? -12.07 -18.078 8.547 1 98.81 81 SER A N 1
ATOM 619 C CA . SER A 1 81 ? -13.164 -19 8.883 1 98.81 81 SER A CA 1
ATOM 620 C C . SER A 1 81 ? -13.32 -20.078 7.828 1 98.81 81 SER A C 1
ATOM 622 O O . SER A 1 81 ? -13.398 -21.266 8.156 1 98.81 81 SER A O 1
ATOM 624 N N . SER A 1 82 ? -13.328 -19.703 6.566 1 98.88 82 SER A N 1
ATOM 625 C CA . SER A 1 82 ? -13.461 -20.672 5.484 1 98.88 82 SER A CA 1
ATOM 626 C C . SER A 1 82 ? -13.008 -20.078 4.152 1 98.88 82 SER A C 1
ATOM 628 O O . SER A 1 82 ? -12.914 -18.859 4.012 1 98.88 82 SER A O 1
ATOM 630 N N . VAL A 1 83 ? -12.688 -20.953 3.252 1 98.94 83 VAL A N 1
ATOM 631 C CA . VAL A 1 83 ? -12.258 -20.547 1.919 1 98.94 83 VAL A CA 1
ATOM 632 C C . VAL A 1 83 ? -13.031 -21.328 0.861 1 98.94 83 VAL A C 1
ATOM 634 O O . VAL A 1 83 ? -13.18 -22.547 0.962 1 98.94 83 VAL A O 1
ATOM 637 N N . THR A 1 84 ? -13.602 -20.641 -0.048 1 98.94 84 THR A N 1
ATOM 638 C CA . THR A 1 84 ? -14.023 -21.219 -1.318 1 98.94 84 THR A CA 1
ATOM 639 C C . THR A 1 84 ? -12.914 -21.094 -2.359 1 98.94 84 THR A C 1
ATOM 641 O O . THR A 1 84 ? -12.484 -19.984 -2.691 1 98.94 84 THR A O 1
ATOM 644 N N . ALA A 1 85 ? -12.453 -22.25 -2.822 1 98.75 85 ALA A N 1
ATOM 645 C CA . ALA A 1 85 ? -11.383 -22.281 -3.818 1 98.75 85 ALA A CA 1
ATOM 646 C C . ALA A 1 85 ? -11.93 -22.625 -5.199 1 98.75 85 ALA A C 1
ATOM 648 O O . ALA A 1 85 ? -12.211 -23.797 -5.48 1 98.75 85 ALA A O 1
ATOM 649 N N . ALA A 1 86 ? -11.945 -21.656 -6.086 1 97.69 86 ALA A N 1
ATOM 650 C CA . ALA A 1 86 ? -12.57 -21.859 -7.387 1 97.69 86 ALA A CA 1
ATOM 651 C C . ALA A 1 86 ? -11.539 -21.859 -8.508 1 97.69 86 ALA A C 1
ATOM 653 O O . ALA A 1 86 ? -10.633 -21.016 -8.523 1 97.69 86 ALA A O 1
ATOM 654 N N . ASP A 1 87 ? -11.641 -22.781 -9.375 1 95.81 87 ASP A N 1
ATOM 655 C CA . ASP A 1 87 ? -10.789 -22.859 -10.555 1 95.81 87 ASP A CA 1
ATOM 656 C C . ASP A 1 87 ? -11.508 -23.562 -11.703 1 95.81 87 ASP A C 1
ATOM 658 O O . ASP A 1 87 ? -12.398 -24.391 -11.469 1 95.81 87 ASP A O 1
ATOM 662 N N . SER A 1 88 ? -11.102 -23.25 -12.922 1 92.38 88 SER A N 1
ATOM 663 C CA . SER A 1 88 ? -11.758 -23.844 -14.086 1 92.38 88 SER A CA 1
ATOM 664 C C . SER A 1 88 ? -10.969 -25.016 -14.633 1 92.38 88 SER A C 1
ATOM 666 O O . SER A 1 88 ? -11.312 -25.578 -15.672 1 92.38 88 SER A O 1
ATOM 668 N N . ALA A 1 89 ? -9.867 -25.375 -14.031 1 90.75 89 ALA A N 1
ATOM 669 C CA . ALA A 1 89 ? -9.047 -26.516 -14.43 1 90.75 89 ALA A CA 1
ATOM 670 C C . ALA A 1 89 ? -9.164 -27.641 -13.406 1 90.75 89 ALA A C 1
ATOM 672 O O . ALA A 1 89 ? -8.75 -27.5 -12.258 1 90.75 89 ALA A O 1
ATOM 673 N N . GLU A 1 90 ? -9.625 -28.828 -13.859 1 94 90 GLU A N 1
ATOM 674 C CA . GLU A 1 90 ? -9.836 -29.969 -12.977 1 94 90 GLU A CA 1
ATOM 675 C C . GLU A 1 90 ? -8.516 -30.469 -12.391 1 94 90 GLU A C 1
ATOM 677 O O . GLU A 1 90 ? -8.461 -30.875 -11.234 1 94 90 GLU A O 1
ATOM 682 N N . SER A 1 91 ? -7.547 -30.422 -13.258 1 94.88 91 SER A N 1
ATOM 683 C CA . SER A 1 91 ? -6.238 -30.875 -12.797 1 94.88 91 SER A CA 1
ATOM 684 C C . SER A 1 91 ? -5.699 -29.984 -11.688 1 94.88 91 SER A C 1
ATOM 686 O O . SER A 1 91 ? -5.094 -30.469 -10.727 1 94.88 91 SER A O 1
ATOM 688 N N . MET A 1 92 ? -5.922 -28.672 -11.82 1 94.75 92 MET A N 1
ATOM 689 C CA . MET A 1 92 ? -5.52 -27.734 -10.781 1 94.75 92 MET A CA 1
ATOM 690 C C . MET A 1 92 ? -6.285 -27.984 -9.492 1 94.75 92 MET A C 1
ATOM 692 O O . MET A 1 92 ? -5.695 -28.031 -8.406 1 94.75 92 MET A O 1
ATOM 696 N N . LEU A 1 93 ? -7.555 -28.25 -9.562 1 97.25 93 LEU A N 1
ATOM 697 C CA . LEU A 1 93 ? -8.391 -28.484 -8.391 1 97.25 93 LEU A CA 1
ATOM 698 C C . LEU A 1 93 ? -7.992 -29.797 -7.699 1 97.25 93 LEU A C 1
ATOM 700 O O . LEU A 1 93 ? -8.07 -29.891 -6.473 1 97.25 93 LEU A O 1
ATOM 704 N N . ALA A 1 94 ? -7.629 -30.781 -8.531 1 97.75 94 ALA A N 1
ATOM 705 C CA . ALA A 1 94 ? -7.164 -32.031 -7.949 1 97.75 94 ALA A CA 1
ATOM 706 C C . ALA A 1 94 ? -5.961 -31.812 -7.039 1 97.75 94 ALA A C 1
ATOM 708 O O . ALA A 1 94 ? -5.922 -32.312 -5.914 1 97.75 94 ALA A O 1
ATOM 709 N N . TYR A 1 95 ? -5.016 -30.984 -7.531 1 97.75 95 TYR A N 1
ATOM 710 C CA . TYR A 1 95 ? -3.859 -30.656 -6.711 1 97.75 95 TYR A CA 1
ATOM 711 C C . TYR A 1 95 ? -4.27 -29.812 -5.512 1 97.75 95 TYR A C 1
ATOM 713 O O . TYR A 1 95 ? -3.725 -29.969 -4.418 1 97.75 95 TYR A O 1
ATOM 721 N N . CYS A 1 96 ? -5.211 -28.906 -5.699 1 98.44 96 CYS A N 1
ATOM 722 C CA . CYS A 1 96 ? -5.699 -28.078 -4.594 1 98.44 96 CYS A CA 1
ATOM 723 C C . CYS A 1 96 ? -6.258 -28.953 -3.475 1 98.44 96 CYS A C 1
ATOM 725 O O . CYS A 1 96 ? -5.898 -28.781 -2.309 1 98.44 96 CYS A O 1
ATOM 727 N N . LYS A 1 97 ? -7.059 -29.922 -3.871 1 98.5 97 LYS A N 1
ATOM 728 C CA . LYS A 1 97 ? -7.648 -30.844 -2.902 1 98.5 97 LYS A CA 1
ATOM 729 C C . LYS A 1 97 ? -6.574 -31.641 -2.174 1 98.5 97 LYS A C 1
ATOM 731 O O . LYS A 1 97 ? -6.637 -31.812 -0.956 1 98.5 97 LYS A O 1
ATOM 736 N N . GLU A 1 98 ? -5.652 -32.094 -2.922 1 98.5 98 GLU A N 1
ATOM 737 C CA . GLU A 1 98 ? -4.551 -32.844 -2.332 1 98.5 98 GLU A CA 1
ATOM 738 C C . GLU A 1 98 ? -3.779 -32 -1.324 1 98.5 98 GLU A C 1
ATOM 740 O O . GLU A 1 98 ? -3.475 -32.469 -0.223 1 98.5 98 GLU A O 1
ATOM 745 N N . ASN A 1 99 ? -3.479 -30.766 -1.703 1 98.69 99 ASN A N 1
ATOM 746 C CA . ASN A 1 99 ? -2.684 -29.891 -0.846 1 98.69 99 ASN A CA 1
ATOM 747 C C . ASN A 1 99 ? -3.465 -29.453 0.391 1 98.69 99 ASN A C 1
ATOM 749 O O . ASN A 1 99 ? -2.889 -29.297 1.469 1 98.69 99 ASN A O 1
ATOM 753 N N . VAL A 1 100 ? -4.746 -29.312 0.276 1 98.75 100 VAL A N 1
ATOM 754 C CA . VAL A 1 100 ? -5.617 -29 1.405 1 98.75 100 VAL A CA 1
ATOM 755 C C . VAL A 1 100 ? -5.629 -30.172 2.389 1 98.75 100 VAL A C 1
ATOM 757 O O . VAL A 1 100 ? -5.508 -29.969 3.6 1 98.75 100 VAL A O 1
ATOM 760 N N . LYS A 1 101 ? -5.734 -31.359 1.844 1 98.56 101 LYS A N 1
ATOM 761 C CA . LYS A 1 101 ? -5.719 -32.562 2.666 1 98.56 101 LYS A CA 1
ATOM 762 C C . LYS A 1 101 ? -4.383 -32.719 3.391 1 98.56 101 LYS A C 1
ATOM 764 O O . LYS A 1 101 ? -4.352 -33.031 4.586 1 98.56 101 LYS A O 1
ATOM 769 N N . LYS A 1 102 ? -3.342 -32.531 2.664 1 98.31 102 LYS A N 1
ATOM 770 C CA . LYS A 1 102 ? -2.006 -32.656 3.244 1 98.31 102 LYS A CA 1
ATOM 771 C C . LYS A 1 102 ? -1.826 -31.672 4.395 1 98.31 102 LYS A C 1
ATOM 773 O O . LYS A 1 102 ? -1.111 -31.953 5.359 1 98.31 102 LYS A O 1
ATOM 778 N N . ALA A 1 103 ? -2.5 -30.516 4.309 1 98.31 103 ALA A N 1
ATOM 779 C CA . ALA A 1 103 ? -2.398 -29.469 5.332 1 98.31 103 ALA A CA 1
ATOM 780 C C . ALA A 1 103 ? -3.412 -29.703 6.449 1 98.31 103 ALA A C 1
ATOM 782 O O . ALA A 1 103 ? -3.512 -28.906 7.383 1 98.31 103 ALA A O 1
ATOM 783 N N . ASN A 1 104 ? -4.246 -30.734 6.375 1 98.38 104 ASN A N 1
ATOM 784 C CA . ASN A 1 104 ? -5.254 -31.125 7.359 1 98.38 104 ASN A CA 1
ATOM 785 C C . ASN A 1 104 ? -6.297 -30.031 7.555 1 98.38 104 ASN A C 1
ATOM 787 O O . ASN A 1 104 ? -6.648 -29.688 8.688 1 98.38 104 ASN A O 1
ATOM 791 N N . LEU A 1 105 ? -6.66 -29.438 6.469 1 98.62 105 LEU A N 1
ATOM 792 C CA . LEU A 1 105 ? -7.668 -28.375 6.512 1 98.62 105 LEU A CA 1
ATOM 793 C C . LEU A 1 105 ? -9.055 -28.938 6.188 1 98.62 105 LEU A C 1
ATOM 795 O O . LEU A 1 105 ? -9.195 -29.781 5.297 1 98.62 105 LEU A O 1
ATOM 799 N N . THR A 1 106 ? -10.078 -28.469 6.867 1 98.56 106 THR A N 1
ATOM 800 C CA . THR A 1 106 ? -11.445 -28.938 6.656 1 98.56 106 THR A CA 1
ATOM 801 C C . THR A 1 106 ? -12.367 -27.797 6.277 1 98.56 106 THR A C 1
ATOM 803 O O . THR A 1 106 ? -13.555 -28 6.031 1 98.56 106 THR A O 1
ATOM 806 N N . ASN A 1 107 ? -11.797 -26.594 6.254 1 98.81 107 ASN A N 1
ATOM 807 C CA . ASN A 1 107 ? -12.625 -25.422 6.031 1 98.81 107 ASN A CA 1
ATOM 808 C C . ASN A 1 107 ? -12.453 -24.875 4.617 1 98.81 107 ASN A C 1
ATOM 810 O O . ASN A 1 107 ? -12.562 -23.672 4.395 1 98.81 107 ASN A O 1
ATOM 814 N N . VAL A 1 108 ? -12.094 -25.703 3.678 1 98.94 108 VAL A N 1
ATOM 815 C CA . VAL A 1 108 ? -11.938 -25.297 2.283 1 98.94 108 VAL A CA 1
ATOM 816 C C . VAL A 1 108 ? -12.969 -26.031 1.422 1 98.94 108 VAL A C 1
ATOM 818 O O . VAL A 1 108 ? -13.18 -27.234 1.571 1 98.94 108 VAL A O 1
ATOM 821 N N . ASP A 1 109 ? -13.609 -25.312 0.592 1 98.69 109 ASP A N 1
ATOM 822 C CA . ASP A 1 109 ? -14.562 -25.859 -0.363 1 98.69 109 ASP A CA 1
ATOM 823 C C . ASP A 1 109 ? -14.086 -25.656 -1.799 1 98.69 109 ASP A C 1
ATOM 825 O O . ASP A 1 109 ? -14.289 -24.594 -2.383 1 98.69 109 ASP A O 1
ATOM 829 N N . PRO A 1 110 ? -13.477 -26.672 -2.4 1 98.31 110 PRO A N 1
ATOM 830 C CA . PRO A 1 110 ? -13.094 -26.562 -3.811 1 98.31 110 PRO A CA 1
ATOM 831 C C . PRO A 1 110 ? -14.289 -26.594 -4.754 1 98.31 110 PRO A C 1
ATOM 833 O O . PRO A 1 110 ? -15.18 -27.438 -4.602 1 98.31 110 PRO A O 1
ATOM 836 N N . VAL A 1 111 ? -14.273 -25.703 -5.719 1 97.81 111 VAL A N 1
ATOM 837 C CA . VAL A 1 111 ? -15.406 -25.578 -6.629 1 97.81 111 VAL A CA 1
ATOM 838 C C . VAL A 1 111 ? -14.906 -25.438 -8.062 1 97.81 111 VAL A C 1
ATOM 840 O O . VAL A 1 111 ? -14.047 -24.594 -8.344 1 97.81 111 VAL A O 1
ATOM 843 N N . PHE A 1 112 ? -15.406 -26.266 -8.945 1 97.06 112 PHE A N 1
ATOM 844 C CA . PHE A 1 112 ? -15.148 -26.094 -10.367 1 97.06 112 PHE A CA 1
ATOM 845 C C . PHE A 1 112 ? -15.977 -24.953 -10.938 1 97.06 112 PHE A C 1
ATOM 847 O O . PHE A 1 112 ? -17.188 -25.094 -11.125 1 97.06 112 PHE A O 1
ATOM 854 N N . LEU A 1 113 ? -15.336 -23.828 -11.18 1 94.88 113 LEU A N 1
ATOM 855 C CA . LEU A 1 113 ? -16.047 -22.625 -11.609 1 94.88 113 LEU A CA 1
ATOM 856 C C . LEU A 1 113 ? -15.133 -21.688 -12.375 1 94.88 113 LEU A C 1
ATOM 858 O O . LEU A 1 113 ? -14.039 -21.359 -11.906 1 94.88 113 LEU A O 1
ATOM 862 N N . ASP A 1 114 ? -15.547 -21.359 -13.531 1 91.25 114 ASP A N 1
ATOM 863 C CA . ASP A 1 114 ? -14.844 -20.359 -14.328 1 91.25 114 ASP A CA 1
ATOM 864 C C . ASP A 1 114 ? -15.234 -18.953 -13.891 1 91.25 114 ASP A C 1
ATOM 866 O O . ASP A 1 114 ? -16.406 -18.672 -13.625 1 91.25 114 ASP A O 1
ATOM 870 N N . PHE A 1 115 ? -14.328 -18.062 -13.859 1 91.44 115 PHE A N 1
ATOM 871 C CA . PHE A 1 115 ? -14.547 -16.688 -13.453 1 91.44 115 PHE A CA 1
ATOM 872 C C . PHE A 1 115 ? -15.672 -16.062 -14.266 1 91.44 115 PHE A C 1
ATOM 874 O O . PHE A 1 115 ? -16.531 -15.359 -13.711 1 91.44 115 PHE A O 1
ATOM 881 N N . ASN A 1 116 ? -15.695 -16.234 -15.562 1 88 116 ASN A N 1
ATOM 882 C CA . ASN A 1 116 ? -16.672 -15.602 -16.453 1 88 116 ASN A CA 1
ATOM 883 C C . ASN A 1 116 ? -18.078 -16.125 -16.188 1 88 116 ASN A C 1
ATOM 885 O O . ASN A 1 116 ? -19.062 -15.414 -16.438 1 88 116 ASN A O 1
ATOM 889 N N . ASP A 1 117 ? -18.125 -17.312 -15.656 1 92.81 117 ASP A N 1
ATOM 890 C CA . ASP A 1 117 ? -19.422 -17.938 -15.438 1 92.81 117 ASP A CA 1
ATOM 891 C C . ASP A 1 117 ? -19.922 -17.688 -14.008 1 92.81 117 ASP A C 1
ATOM 893 O O . ASP A 1 117 ? -21.062 -18.016 -13.68 1 92.81 117 ASP A O 1
ATOM 897 N N . ALA A 1 118 ? -19.078 -17.141 -13.203 1 94.44 118 ALA A N 1
ATOM 898 C CA . ALA A 1 118 ? -19.438 -16.938 -11.797 1 94.44 118 ALA A CA 1
ATOM 899 C C . ALA A 1 118 ? -20.5 -15.867 -11.641 1 94.44 118 ALA A C 1
ATOM 901 O O . ALA A 1 118 ? -20.359 -14.758 -12.148 1 94.44 118 ALA A O 1
ATOM 902 N N . VAL A 1 119 ? -21.562 -16.188 -10.984 1 94.69 119 VAL A N 1
ATOM 903 C CA . VAL A 1 119 ? -22.672 -15.266 -10.75 1 94.69 119 VAL A CA 1
ATOM 904 C C . VAL A 1 119 ? -23.125 -15.367 -9.297 1 94.69 119 VAL A C 1
ATOM 906 O O . VAL A 1 119 ? -23.547 -16.438 -8.844 1 94.69 119 VAL A O 1
ATOM 909 N N . ILE A 1 120 ? -23.062 -14.273 -8.641 1 96.62 120 ILE A N 1
ATOM 910 C CA . ILE A 1 120 ? -23.484 -14.234 -7.246 1 96.62 120 ILE A CA 1
ATOM 911 C C . ILE A 1 120 ? -24.969 -14.57 -7.137 1 96.62 120 ILE A C 1
ATOM 913 O O . ILE A 1 120 ? -25.781 -14.055 -7.895 1 96.62 120 ILE A O 1
ATOM 917 N N . GLY A 1 121 ? -25.328 -15.375 -6.168 1 95.88 121 GLY A N 1
ATOM 918 C CA . GLY A 1 121 ? -26.703 -15.766 -5.949 1 95.88 121 GLY A CA 1
ATOM 919 C C . GLY A 1 121 ? -27.125 -16.953 -6.789 1 95.88 121 GLY A C 1
ATOM 920 O O . GLY A 1 121 ? -28.188 -17.547 -6.559 1 95.88 121 GLY A O 1
ATOM 921 N N . GLU A 1 122 ? -26.328 -17.359 -7.695 1 96.19 122 GLU A N 1
ATOM 922 C CA . GLU A 1 122 ? -26.625 -18.516 -8.531 1 96.19 122 GLU A CA 1
ATOM 923 C C . GLU A 1 122 ? -25.656 -19.656 -8.258 1 96.19 122 GLU A C 1
ATOM 925 O O . GLU A 1 122 ? -26 -20.641 -7.609 1 96.19 122 GLU A O 1
ATOM 930 N N . ASN A 1 123 ? -24.391 -19.453 -8.602 1 97.38 123 ASN A N 1
ATOM 931 C CA . ASN A 1 123 ? -23.422 -20.531 -8.422 1 97.38 123 ASN A CA 1
ATOM 932 C C . ASN A 1 123 ? -22.25 -20.094 -7.535 1 97.38 123 ASN A C 1
ATOM 934 O O . ASN A 1 123 ? -21.281 -20.844 -7.371 1 97.38 123 ASN A O 1
ATOM 938 N N . LEU A 1 124 ? -22.391 -18.938 -7.004 1 97.38 124 LEU A N 1
ATOM 939 C CA . LEU A 1 124 ? -21.375 -18.422 -6.09 1 97.38 124 LEU A CA 1
ATOM 940 C C . LEU A 1 124 ? -22 -17.531 -5.023 1 97.38 124 LEU A C 1
ATOM 942 O O . LEU A 1 124 ? -22.875 -16.703 -5.324 1 97.38 124 LEU A O 1
ATOM 946 N N . LYS A 1 125 ? -21.625 -17.672 -3.846 1 97.38 125 LYS A N 1
ATOM 947 C CA . LYS A 1 125 ? -22.016 -16.766 -2.77 1 97.38 125 LYS A CA 1
ATOM 948 C C . LYS A 1 125 ? -20.984 -15.656 -2.576 1 97.38 125 LYS A C 1
ATOM 950 O O . LYS A 1 125 ? -19.828 -15.82 -2.939 1 97.38 125 LYS A O 1
ATOM 955 N N . LYS A 1 126 ? -21.469 -14.578 -2.029 1 97.25 126 LYS A N 1
ATOM 956 C CA . LYS A 1 126 ? -20.516 -13.523 -1.659 1 97.25 126 LYS A CA 1
ATOM 957 C C . LYS A 1 126 ? -19.641 -13.961 -0.487 1 97.25 126 LYS A C 1
ATOM 959 O O . LYS A 1 126 ? -20.062 -14.773 0.337 1 97.25 126 LYS A O 1
ATOM 964 N N . HIS A 1 127 ? -18.5 -13.414 -0.383 1 98.75 127 HIS A N 1
ATOM 965 C CA . HIS A 1 127 ? -17.562 -13.648 0.706 1 98.75 127 HIS A CA 1
ATOM 966 C C . HIS A 1 127 ? -17.094 -12.336 1.323 1 98.75 127 HIS A C 1
ATOM 968 O O . HIS A 1 127 ? -17.281 -11.266 0.735 1 98.75 127 HIS A O 1
ATOM 974 N N . ASP A 1 128 ? -16.594 -12.43 2.531 1 98.75 128 ASP A N 1
ATOM 975 C CA . ASP A 1 128 ? -16.016 -11.219 3.119 1 98.75 128 ASP A CA 1
ATOM 976 C C . ASP A 1 128 ? -14.867 -10.688 2.27 1 98.75 128 ASP A C 1
ATOM 978 O O . ASP A 1 128 ? -14.758 -9.484 2.047 1 98.75 128 ASP A O 1
ATOM 982 N N . VAL A 1 129 ? -14.07 -11.633 1.772 1 98.81 129 VAL A N 1
ATOM 983 C CA . VAL A 1 129 ? -12.891 -11.258 1 1 98.81 129 VAL A CA 1
ATOM 984 C C . VAL A 1 129 ? -12.852 -12.07 -0.296 1 98.81 129 VAL A C 1
ATOM 986 O O . VAL A 1 129 ? -13.117 -13.273 -0.294 1 98.81 129 VAL A O 1
ATOM 989 N N . ALA A 1 130 ? -12.539 -11.438 -1.421 1 98.69 130 ALA A N 1
ATOM 990 C CA . ALA A 1 130 ? -12.273 -12.102 -2.695 1 98.69 130 ALA A CA 1
ATOM 991 C C . ALA A 1 130 ? -10.844 -11.844 -3.158 1 98.69 130 ALA A C 1
ATOM 993 O O . ALA A 1 130 ? -10.406 -10.695 -3.258 1 98.69 130 ALA A O 1
ATOM 994 N N . ILE A 1 131 ? -10.141 -12.93 -3.459 1 98.62 131 ILE A N 1
ATOM 995 C CA . ILE A 1 131 ? -8.742 -12.82 -3.873 1 98.62 131 ILE A CA 1
ATOM 996 C C . ILE A 1 131 ? -8.57 -13.445 -5.258 1 98.62 131 ILE A C 1
ATOM 998 O O . ILE A 1 131 ? -9.125 -14.508 -5.543 1 98.62 131 ILE A O 1
ATOM 1002 N N . CYS A 1 132 ? -7.824 -12.75 -6.055 1 96.69 132 CYS A N 1
ATOM 1003 C CA . CYS A 1 132 ? -7.367 -13.266 -7.34 1 96.69 132 CYS A CA 1
ATOM 1004 C C . CYS A 1 132 ? -5.859 -13.102 -7.488 1 96.69 132 CYS A C 1
ATOM 1006 O O . CYS A 1 132 ? -5.348 -11.984 -7.473 1 96.69 132 CYS A O 1
ATOM 1008 N N . SER A 1 133 ? -5.176 -14.188 -7.672 1 96.5 133 SER A N 1
ATOM 1009 C CA . SER A 1 133 ? -3.723 -14.148 -7.789 1 96.5 133 SER A CA 1
ATOM 1010 C C . SER A 1 133 ? -3.26 -14.695 -9.133 1 96.5 133 SER A C 1
ATOM 1012 O O . SER A 1 133 ? -3.322 -15.906 -9.375 1 96.5 133 SER A O 1
ATOM 1014 N N . ARG A 1 134 ? -2.76 -13.773 -9.953 1 90.62 134 ARG A N 1
ATOM 1015 C CA . ARG A 1 134 ? -2.123 -14.141 -11.219 1 90.62 134 ARG A CA 1
ATOM 1016 C C . ARG A 1 134 ? -3.051 -14.992 -12.078 1 90.62 134 ARG A C 1
ATOM 1018 O O . ARG A 1 134 ? -2.621 -15.992 -12.664 1 90.62 134 ARG A O 1
ATOM 1025 N N . SER A 1 135 ? -4.32 -14.664 -12.117 1 81.44 135 SER A N 1
ATOM 1026 C CA . SER A 1 135 ? -5.328 -15.477 -12.789 1 81.44 135 SER A CA 1
ATOM 1027 C C . SER A 1 135 ? -6.312 -14.609 -13.57 1 81.44 135 SER A C 1
ATOM 1029 O O . SER A 1 135 ? -6.156 -13.391 -13.633 1 81.44 135 SER A O 1
ATOM 1031 N N . ALA A 1 136 ? -7.184 -15.281 -14.117 1 62.91 136 ALA A N 1
ATOM 1032 C CA . ALA A 1 136 ? -8.141 -14.703 -15.055 1 62.91 136 ALA A CA 1
ATOM 1033 C C . ALA A 1 136 ? -8.93 -13.57 -14.406 1 62.91 136 ALA A C 1
ATOM 1035 O O . ALA A 1 136 ? -9.422 -12.672 -15.102 1 62.91 136 ALA A O 1
ATOM 1036 N N . GLY A 1 137 ? -9.094 -13.555 -13.203 1 69.81 137 GLY A N 1
ATOM 1037 C CA . GLY A 1 137 ? -9.828 -12.508 -12.5 1 69.81 137 GLY A CA 1
ATOM 1038 C C . GLY A 1 137 ? -9.219 -11.133 -12.68 1 69.81 137 GLY A C 1
ATOM 1039 O O . GLY A 1 137 ? -9.875 -10.125 -12.438 1 69.81 137 GLY A O 1
ATOM 1040 N N . LEU A 1 138 ? -8.078 -11.109 -13.148 1 73.44 138 LEU A N 1
ATOM 1041 C CA . LEU A 1 138 ? -7.395 -9.844 -13.383 1 73.44 138 LEU A CA 1
ATOM 1042 C C . LEU A 1 138 ? -8.023 -9.086 -14.547 1 73.44 138 LEU A C 1
ATOM 1044 O O . LEU A 1 138 ? -7.824 -7.879 -14.688 1 73.44 138 LEU A O 1
ATOM 1048 N N . GLN A 1 139 ? -8.906 -9.727 -15.148 1 73.31 139 GLN A N 1
ATOM 1049 C CA . GLN A 1 139 ? -9.43 -9.133 -16.375 1 73.31 139 GLN A CA 1
ATOM 1050 C C . GLN A 1 139 ? -10.609 -8.211 -16.078 1 73.31 139 GLN A C 1
ATOM 1052 O O . GLN A 1 139 ? -10.984 -7.391 -16.922 1 73.31 139 GLN A O 1
ATOM 1057 N N . ASP A 1 140 ? -11.227 -8.391 -14.969 1 86.62 140 ASP A N 1
ATOM 1058 C CA . ASP A 1 140 ? -12.398 -7.613 -14.594 1 86.62 140 ASP A CA 1
ATOM 1059 C C . ASP A 1 140 ? -12.438 -7.379 -13.086 1 86.62 140 ASP A C 1
ATOM 1061 O O . ASP A 1 140 ? -13.117 -8.109 -12.352 1 86.62 140 ASP A O 1
ATOM 1065 N N . LEU A 1 141 ? -11.898 -6.324 -12.695 1 92.25 141 LEU A N 1
ATOM 1066 C CA . LEU A 1 141 ? -11.75 -6.062 -11.266 1 92.25 141 LEU A CA 1
ATOM 1067 C C . LEU A 1 141 ? -13.062 -5.574 -10.656 1 92.25 141 LEU A C 1
ATOM 1069 O O . LEU A 1 141 ? -13.273 -5.703 -9.453 1 92.25 141 LEU A O 1
ATOM 1073 N N . LYS A 1 142 ? -13.891 -4.977 -11.469 1 91.44 142 LYS A N 1
ATOM 1074 C CA . LYS A 1 142 ? -15.234 -4.648 -11.008 1 91.44 142 LYS A CA 1
ATOM 1075 C C . LYS A 1 142 ? -16 -5.902 -10.602 1 91.44 142 LYS A C 1
ATOM 1077 O O . LYS A 1 142 ? -16.625 -5.941 -9.539 1 91.44 142 LYS A O 1
ATOM 1082 N N . LYS A 1 143 ? -15.938 -6.898 -11.492 1 93.31 143 LYS A N 1
ATOM 1083 C CA . LYS A 1 143 ? -16.594 -8.164 -11.188 1 93.31 143 LYS A CA 1
ATOM 1084 C C . LYS A 1 143 ? -15.977 -8.828 -9.953 1 93.31 143 LYS A C 1
ATOM 1086 O O . LYS A 1 143 ? -16.703 -9.305 -9.078 1 93.31 143 LYS A O 1
ATOM 1091 N N . LEU A 1 144 ? -14.688 -8.836 -9.844 1 95.88 144 LEU A N 1
ATOM 1092 C CA . LEU A 1 144 ? -14.047 -9.398 -8.656 1 95.88 144 LEU A CA 1
ATOM 1093 C C . LEU A 1 144 ? -14.539 -8.711 -7.391 1 95.88 144 LEU A C 1
ATOM 1095 O O . LEU A 1 144 ? -14.82 -9.375 -6.391 1 95.88 144 LEU A O 1
ATOM 1099 N N . SER A 1 145 ? -14.664 -7.387 -7.445 1 96.12 145 SER A N 1
ATOM 1100 C CA . SER A 1 145 ? -15.125 -6.605 -6.305 1 96.12 145 SER A CA 1
ATOM 1101 C C . SER A 1 145 ? -16.531 -7.004 -5.891 1 96.12 145 SER A C 1
ATOM 1103 O O . SER A 1 145 ? -16.875 -6.977 -4.703 1 96.12 145 SER A O 1
ATOM 1105 N N . SER A 1 146 ? -17.328 -7.359 -6.859 1 95.75 146 SER A N 1
ATOM 1106 C CA . SER A 1 146 ? -18.719 -7.711 -6.586 1 95.75 146 SER A CA 1
ATOM 1107 C C . SER A 1 146 ? -18.812 -9.023 -5.812 1 95.75 146 SER A C 1
ATOM 1109 O O . SER A 1 146 ? -19.859 -9.328 -5.234 1 95.75 146 SER A O 1
ATOM 1111 N N . PHE A 1 147 ? -17.75 -9.789 -5.762 1 97.62 147 PHE A N 1
ATOM 1112 C CA . PHE A 1 147 ? -17.75 -11.062 -5.059 1 97.62 147 PHE A CA 1
ATOM 1113 C C . PHE A 1 147 ? -17.484 -10.867 -3.572 1 97.62 147 PHE A C 1
ATOM 1115 O O . PHE A 1 147 ? -17.625 -11.805 -2.781 1 97.62 147 PHE A O 1
ATOM 1122 N N . ALA A 1 148 ? -17.094 -9.664 -3.139 1 98.06 148 ALA A N 1
ATOM 1123 C CA . ALA A 1 148 ? -16.641 -9.438 -1.772 1 98.06 148 ALA A CA 1
ATOM 1124 C C . ALA A 1 148 ? -17.562 -8.469 -1.038 1 98.06 148 ALA A C 1
ATOM 1126 O O . ALA A 1 148 ? -18.125 -7.562 -1.648 1 98.06 148 ALA A O 1
ATOM 1127 N N . ASP A 1 149 ? -17.625 -8.648 0.294 1 97.81 149 ASP A N 1
ATOM 1128 C CA . ASP A 1 149 ? -18.391 -7.723 1.126 1 97.81 149 ASP A CA 1
ATOM 1129 C C . ASP A 1 149 ? -17.469 -6.703 1.798 1 97.81 149 ASP A C 1
ATOM 1131 O O . ASP A 1 149 ? -17.906 -5.594 2.115 1 97.81 149 ASP A O 1
ATOM 1135 N N . ARG A 1 150 ? -16.219 -7.078 1.953 1 97.56 150 ARG A N 1
ATOM 1136 C CA . ARG A 1 150 ? -15.352 -6.188 2.715 1 97.56 150 ARG A CA 1
ATOM 1137 C C . ARG A 1 150 ? -14.125 -5.801 1.9 1 97.56 150 ARG A C 1
ATOM 1139 O O . ARG A 1 150 ? -13.945 -4.633 1.551 1 97.56 150 ARG A O 1
ATOM 1146 N N . ILE A 1 151 ? -13.344 -6.895 1.427 1 98.31 151 ILE A N 1
ATOM 1147 C CA . ILE A 1 151 ? -12.055 -6.656 0.786 1 98.31 151 ILE A CA 1
ATOM 1148 C C . ILE A 1 151 ? -11.984 -7.43 -0.528 1 98.31 151 ILE A C 1
ATOM 1150 O O . ILE A 1 151 ? -12.367 -8.602 -0.588 1 98.31 151 ILE A O 1
ATOM 1154 N N . ALA A 1 152 ? -11.562 -6.824 -1.582 1 98.19 152 ALA A N 1
ATOM 1155 C CA . ALA A 1 152 ? -11.039 -7.488 -2.77 1 98.19 152 ALA A CA 1
ATOM 1156 C C . ALA A 1 152 ? -9.523 -7.32 -2.871 1 98.19 152 ALA A C 1
ATOM 1158 O O . ALA A 1 152 ? -8.984 -6.285 -2.477 1 98.19 152 ALA A O 1
ATOM 1159 N N . ALA A 1 153 ? -8.828 -8.336 -3.369 1 98.62 153 ALA A N 1
ATOM 1160 C CA . ALA A 1 153 ? -7.367 -8.289 -3.447 1 98.62 153 ALA A CA 1
ATOM 1161 C C . ALA A 1 153 ? -6.859 -9.023 -4.684 1 98.62 153 ALA A C 1
ATOM 1163 O O . ALA A 1 153 ? -7.438 -10.031 -5.094 1 98.62 153 ALA A O 1
ATOM 1164 N N . ILE A 1 154 ? -5.809 -8.5 -5.223 1 97.62 154 ILE A N 1
ATOM 1165 C CA . ILE A 1 154 ? -5.125 -9.195 -6.305 1 97.62 154 ILE A CA 1
ATOM 1166 C C . ILE A 1 154 ? -3.637 -9.305 -5.988 1 97.62 154 ILE A C 1
ATOM 1168 O O . ILE A 1 154 ? -3.078 -8.453 -5.293 1 97.62 154 ILE A O 1
ATOM 1172 N N . VAL A 1 155 ? -3.053 -10.367 -6.406 1 97.62 155 VAL A N 1
ATOM 1173 C CA . VAL A 1 155 ? -1.61 -10.586 -6.367 1 97.62 155 VAL A CA 1
ATOM 1174 C C . VAL A 1 155 ? -1.07 -10.742 -7.785 1 97.62 155 VAL A C 1
ATOM 1176 O O . VAL A 1 155 ? -1.557 -11.57 -8.555 1 97.62 155 VAL A O 1
ATOM 1179 N N . ILE A 1 156 ? -0.113 -9.898 -8.148 1 93.5 156 ILE A N 1
ATOM 1180 C CA . ILE A 1 156 ? 0.479 -9.914 -9.477 1 93.5 156 ILE A CA 1
ATOM 1181 C C . ILE A 1 156 ? 1.991 -9.734 -9.375 1 93.5 156 ILE A C 1
ATOM 1183 O O . ILE A 1 156 ? 2.502 -9.312 -8.336 1 93.5 156 ILE A O 1
ATOM 1187 N N . TRP A 1 157 ? 2.617 -10.172 -10.398 1 91.25 157 TRP A N 1
ATOM 1188 C CA . TRP A 1 157 ? 4.051 -9.898 -10.422 1 91.25 157 TRP A CA 1
ATOM 1189 C C . TRP A 1 157 ? 4.32 -8.398 -10.406 1 91.25 157 TRP A C 1
ATOM 1191 O O . TRP A 1 157 ? 3.654 -7.637 -11.109 1 91.25 157 TRP A O 1
ATOM 1201 N N . ALA A 1 158 ? 5.211 -8.008 -9.562 1 93.19 158 ALA A N 1
ATOM 1202 C CA . ALA A 1 158 ? 5.68 -6.629 -9.68 1 93.19 158 ALA A CA 1
ATOM 1203 C C . ALA A 1 158 ? 6.523 -6.445 -10.938 1 93.19 158 ALA A C 1
ATOM 1205 O O . ALA A 1 158 ? 6.25 -7.062 -11.969 1 93.19 158 ALA A O 1
ATOM 1206 N N . ASN A 1 159 ? 7.328 -5.391 -11.031 1 88.06 159 ASN A N 1
ATOM 1207 C CA . ASN A 1 159 ? 8.273 -5.281 -12.133 1 88.06 159 ASN A CA 1
ATOM 1208 C C . ASN A 1 159 ? 9.453 -6.234 -11.969 1 88.06 159 ASN A C 1
ATOM 1210 O O . ASN A 1 159 ? 10.594 -5.801 -11.828 1 88.06 159 ASN A O 1
ATOM 1214 N N . ALA A 1 160 ? 9.117 -7.539 -11.977 1 89.88 160 ALA A N 1
ATOM 1215 C CA . ALA A 1 160 ? 10.023 -8.656 -11.727 1 89.88 160 ALA A CA 1
ATOM 1216 C C . ALA A 1 160 ? 9.641 -9.875 -12.562 1 89.88 160 ALA A C 1
ATOM 1218 O O . ALA A 1 160 ? 8.555 -9.922 -13.141 1 89.88 160 ALA A O 1
ATOM 1219 N N . PRO A 1 161 ? 10.516 -10.844 -12.664 1 89 161 PRO A N 1
ATOM 1220 C CA . PRO A 1 161 ? 10.266 -11.977 -13.562 1 89 161 PRO A CA 1
ATOM 1221 C C . PRO A 1 161 ? 9.07 -12.82 -13.125 1 89 161 PRO A C 1
ATOM 1223 O O . PRO A 1 161 ? 8.875 -13.055 -11.93 1 89 161 PRO A O 1
ATOM 1226 N N . SER A 1 162 ? 8.312 -13.203 -14.102 1 89.31 162 SER A N 1
ATOM 1227 C CA . SER A 1 162 ? 7.25 -14.188 -13.906 1 89.31 162 SER A CA 1
ATOM 1228 C C . SER A 1 162 ? 7.789 -15.609 -14.023 1 89.31 162 SER A C 1
ATOM 1230 O O . SER A 1 162 ? 8.977 -15.812 -14.289 1 89.31 162 SER A O 1
ATOM 1232 N N . ILE A 1 163 ? 6.914 -16.594 -13.883 1 89.25 163 ILE A N 1
ATOM 1233 C CA . ILE A 1 163 ? 7.32 -18 -13.875 1 89.25 163 ILE A CA 1
ATOM 1234 C C . ILE A 1 163 ? 7.945 -18.359 -15.219 1 89.25 163 ILE A C 1
ATOM 1236 O O . ILE A 1 163 ? 9.039 -18.938 -15.273 1 89.25 163 ILE A O 1
ATOM 1240 N N . PRO A 1 164 ? 7.316 -18.016 -16.359 1 84.62 164 PRO A N 1
ATOM 1241 C CA . PRO A 1 164 ? 7.941 -18.375 -17.625 1 84.62 164 PRO A CA 1
ATOM 1242 C C . PRO A 1 164 ? 9.344 -17.797 -17.781 1 84.62 164 PRO A C 1
ATOM 1244 O O . PRO A 1 164 ? 10.242 -18.469 -18.297 1 84.62 164 PRO A O 1
ATOM 1247 N N . GLU A 1 165 ? 9.547 -16.609 -17.344 1 86.31 165 GLU A N 1
ATOM 1248 C CA . GLU A 1 165 ? 10.867 -15.992 -17.422 1 86.31 165 GLU A CA 1
ATOM 1249 C C . GLU A 1 165 ? 11.867 -16.703 -16.5 1 86.31 165 GLU A C 1
ATOM 1251 O O . GLU A 1 165 ? 13.039 -16.859 -16.859 1 86.31 165 GLU A O 1
ATOM 1256 N N . LEU A 1 166 ? 11.422 -17.062 -15.383 1 90.75 166 LEU A N 1
ATOM 1257 C CA . LEU A 1 166 ? 12.289 -17.766 -14.438 1 90.75 166 LEU A CA 1
ATOM 1258 C C . LEU A 1 166 ? 12.664 -19.141 -14.961 1 90.75 166 LEU A C 1
ATOM 1260 O O . LEU A 1 166 ? 13.82 -19.562 -14.852 1 90.75 166 LEU A O 1
ATOM 1264 N N . LEU A 1 167 ? 11.703 -19.797 -15.516 1 90.38 167 LEU A N 1
ATOM 1265 C CA . LEU A 1 167 ? 11.969 -21.125 -16.062 1 90.38 167 LEU A CA 1
ATOM 1266 C C . LEU A 1 167 ? 12.906 -21.047 -17.266 1 90.38 167 LEU A C 1
ATOM 1268 O O . LEU A 1 167 ? 13.711 -21.938 -17.5 1 90.38 167 LEU A O 1
ATOM 1272 N N . GLU A 1 168 ? 12.797 -19.984 -17.938 1 88.69 168 GLU A N 1
ATOM 1273 C CA . GLU A 1 168 ? 13.727 -19.781 -19.047 1 88.69 168 GLU A CA 1
ATOM 1274 C C . GLU A 1 168 ? 15.172 -19.719 -18.547 1 88.69 168 GLU A C 1
ATOM 1276 O O . GLU A 1 168 ? 16.078 -20.203 -19.219 1 88.69 168 GLU A O 1
ATOM 1281 N N . LYS A 1 169 ? 15.398 -19.156 -17.438 1 91.19 169 LYS A N 1
ATOM 1282 C CA . LYS A 1 169 ? 16.734 -19.109 -16.859 1 91.19 169 LYS A CA 1
ATOM 1283 C C . LYS A 1 169 ? 17.25 -20.5 -16.562 1 91.19 169 LYS A C 1
ATOM 1285 O O . LYS A 1 169 ? 18.453 -20.781 -16.703 1 91.19 169 LYS A O 1
ATOM 1290 N N . LEU A 1 170 ? 16.391 -21.406 -16.219 1 93.31 170 LEU A N 1
ATOM 1291 C CA . LEU A 1 170 ? 16.781 -22.766 -15.844 1 93.31 170 LEU A CA 1
ATOM 1292 C C . LEU A 1 170 ? 16.984 -23.641 -17.078 1 93.31 170 LEU A C 1
ATOM 1294 O O . LEU A 1 170 ? 17.812 -24.547 -17.078 1 93.31 170 LEU A O 1
ATOM 1298 N N . PHE A 1 171 ? 16.281 -23.297 -18.156 1 93.44 171 PHE A N 1
ATOM 1299 C CA . PHE A 1 171 ? 16.219 -24.297 -19.219 1 93.44 171 PHE A CA 1
ATOM 1300 C C . PHE A 1 171 ? 16.766 -23.719 -20.516 1 93.44 171 PHE A C 1
ATOM 1302 O O . PHE A 1 171 ? 16.672 -24.359 -21.578 1 93.44 171 PHE A O 1
ATOM 1309 N N . THR A 1 172 ? 17.234 -22.484 -20.391 1 91.31 172 THR A N 1
ATOM 1310 C CA . THR A 1 172 ? 17.859 -21.922 -21.578 1 91.31 172 THR A CA 1
ATOM 1311 C C . THR A 1 172 ? 18.969 -22.844 -22.109 1 91.31 172 THR A C 1
ATOM 1313 O O . THR A 1 172 ? 19.797 -23.312 -21.328 1 91.31 172 THR A O 1
ATOM 1316 N N . GLY A 1 173 ? 18.891 -23.141 -23.422 1 91.38 173 GLY A N 1
ATOM 1317 C CA . GLY A 1 173 ? 19.922 -23.922 -24.062 1 91.38 173 GLY A CA 1
ATOM 1318 C C . GLY A 1 173 ? 19.719 -25.422 -23.891 1 91.38 173 GLY A C 1
ATOM 1319 O O . GLY A 1 173 ? 20.562 -26.219 -24.328 1 91.38 173 GLY A O 1
ATOM 1320 N N . THR A 1 174 ? 18.594 -25.828 -23.312 1 92.38 174 THR A N 1
ATOM 1321 C CA . THR A 1 174 ? 18.406 -27.25 -23.031 1 92.38 174 THR A CA 1
ATOM 1322 C C . THR A 1 174 ? 17.578 -27.906 -24.141 1 92.38 174 THR A C 1
ATOM 1324 O O . THR A 1 174 ? 17.219 -29.078 -24.031 1 92.38 174 THR A O 1
ATOM 1327 N N . GLY A 1 175 ? 17.328 -27.078 -25.219 1 81.19 175 GLY A N 1
ATOM 1328 C CA . GLY A 1 175 ? 16.531 -27.609 -26.312 1 81.19 175 GLY A CA 1
ATOM 1329 C C . GLY A 1 175 ? 15.039 -27.375 -26.141 1 81.19 175 GLY A C 1
ATOM 1330 O O . GLY A 1 175 ? 14.242 -27.781 -27 1 81.19 175 GLY A O 1
ATOM 1331 N N . SER A 1 176 ? 14.656 -26.719 -25.094 1 65.69 176 SER A N 1
ATOM 1332 C CA . SER A 1 176 ? 13.258 -26.5 -24.75 1 65.69 176 SER A CA 1
ATOM 1333 C C . SER A 1 176 ? 12.742 -25.203 -25.375 1 65.69 176 SER A C 1
ATOM 1335 O O . SER A 1 176 ? 11.547 -24.906 -25.297 1 65.69 176 SER A O 1
ATOM 1337 N N . GLU A 1 177 ? 13.625 -24.234 -25.891 1 62.62 177 GLU A N 1
ATOM 1338 C CA . GLU A 1 177 ? 13.328 -22.844 -26.234 1 62.62 177 GLU A CA 1
ATOM 1339 C C . GLU A 1 177 ? 12.109 -22.75 -27.141 1 62.62 177 GLU A C 1
ATOM 1341 O O . GLU A 1 177 ? 11.328 -21.797 -27.047 1 62.62 177 GLU A O 1
ATOM 1346 N N . GLY A 1 178 ? 11.977 -23.578 -28.156 1 54.56 178 GLY A N 1
ATOM 1347 C CA . GLY A 1 178 ? 10.898 -23.422 -29.125 1 54.56 178 GLY A CA 1
ATOM 1348 C C . GLY A 1 178 ? 9.523 -23.672 -28.531 1 54.56 178 GLY A C 1
ATOM 1349 O O . GLY A 1 178 ? 8.508 -23.438 -29.188 1 54.56 178 GLY A O 1
ATOM 1350 N N . ARG A 1 179 ? 9.492 -23.969 -27.297 1 52.84 179 ARG A N 1
ATOM 1351 C CA . ARG A 1 179 ? 8.195 -24.469 -26.844 1 52.84 179 ARG A CA 1
ATOM 1352 C C . ARG A 1 179 ? 7.543 -23.5 -25.875 1 52.84 179 ARG A C 1
ATOM 1354 O O . ARG A 1 179 ? 6.379 -23.672 -25.516 1 52.84 179 ARG A O 1
ATOM 1361 N N . ARG A 1 180 ? 8.359 -22.484 -25.5 1 53.72 180 ARG A N 1
ATO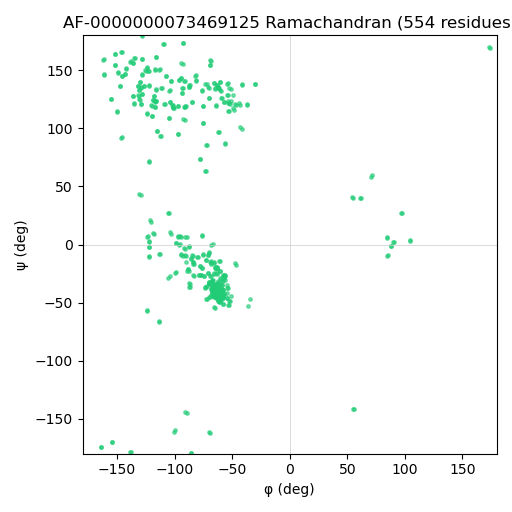M 1362 C CA . ARG A 1 180 ? 7.715 -21.609 -24.531 1 53.72 180 ARG A CA 1
ATOM 1363 C C . ARG A 1 180 ? 7.59 -20.188 -25.062 1 53.72 180 ARG A C 1
ATOM 1365 O O . ARG A 1 180 ? 8.477 -19.719 -25.781 1 53.72 180 ARG A O 1
ATOM 1372 N N . PRO A 1 181 ? 6.406 -19.625 -25.094 1 50.12 181 PRO A N 1
ATOM 1373 C CA . PRO A 1 181 ? 6.281 -18.234 -25.531 1 50.12 181 PRO A CA 1
ATOM 1374 C C . PRO A 1 181 ? 7.273 -17.312 -24.812 1 50.12 181 PRO A C 1
ATOM 1376 O O . PRO A 1 181 ? 7.574 -17.5 -23.641 1 50.12 181 PRO A O 1
ATOM 1379 N N . HIS A 1 182 ? 8.227 -16.672 -25.656 1 48.94 182 HIS A N 1
ATOM 1380 C CA . HIS A 1 182 ? 9.141 -15.688 -25.094 1 48.94 182 HIS A CA 1
ATOM 1381 C C . HIS A 1 182 ? 8.391 -14.609 -24.328 1 48.94 182 HIS A C 1
ATOM 1383 O O . HIS A 1 182 ? 7.441 -14.016 -24.844 1 48.94 182 HIS A O 1
ATOM 1389 N N . PRO A 1 183 ? 8.641 -14.609 -23.062 1 50.84 183 PRO A N 1
ATOM 1390 C CA . PRO A 1 183 ? 7.984 -13.5 -22.375 1 50.84 183 PRO A CA 1
ATOM 1391 C C . PRO A 1 183 ? 8.344 -12.141 -22.953 1 50.84 183 PRO A C 1
ATOM 1393 O O . PRO A 1 183 ? 9.508 -11.891 -23.281 1 50.84 183 PRO A O 1
ATOM 1396 N N . GLY A 1 184 ? 7.652 -11.664 -23.969 1 49 184 GLY A N 1
ATOM 1397 C CA . GLY A 1 184 ? 7.941 -10.328 -24.453 1 49 184 GLY A CA 1
ATOM 1398 C C . GLY A 1 184 ? 8.453 -9.398 -23.375 1 49 184 GLY A C 1
ATOM 1399 O O . GLY A 1 184 ? 8.375 -9.719 -22.188 1 49 184 GLY A O 1
ATOM 1400 N N . GLY A 1 185 ? 9.531 -8.531 -23.719 1 54.5 185 GLY A N 1
ATOM 1401 C CA . GLY A 1 185 ? 10.031 -7.523 -22.797 1 54.5 185 GLY A CA 1
ATOM 1402 C C . GLY A 1 185 ? 8.938 -6.867 -21.984 1 54.5 185 GLY A C 1
ATOM 1403 O O . GLY A 1 185 ? 7.797 -6.75 -22.438 1 54.5 185 GLY A O 1
ATOM 1404 N N . ARG A 1 186 ? 9.023 -6.98 -20.703 1 62.91 186 ARG A N 1
ATOM 1405 C CA . ARG A 1 186 ? 8.086 -6.289 -19.828 1 62.91 186 ARG A CA 1
ATOM 1406 C C . ARG A 1 186 ? 8.219 -4.777 -19.953 1 62.91 186 ARG A C 1
ATOM 1408 O O . ARG A 1 186 ? 9.336 -4.25 -19.984 1 62.91 186 ARG A O 1
ATOM 1415 N N . ASP A 1 187 ? 7.152 -4.145 -20.359 1 71.75 187 ASP A N 1
ATOM 1416 C CA . ASP A 1 187 ? 7.082 -2.686 -20.391 1 71.75 187 ASP A CA 1
ATOM 1417 C C . ASP A 1 187 ? 6.52 -2.137 -19.078 1 71.75 187 ASP A C 1
ATOM 1419 O O . ASP A 1 187 ? 5.336 -2.305 -18.781 1 71.75 187 ASP A O 1
ATOM 1423 N N . ARG A 1 188 ? 7.391 -1.562 -18.328 1 79.81 188 ARG A N 1
ATOM 1424 C CA . ARG A 1 188 ? 7.027 -1.06 -17 1 79.81 188 ARG A CA 1
ATOM 1425 C C . ARG A 1 188 ? 5.859 -0.082 -17.094 1 79.81 188 ARG A C 1
ATOM 1427 O O . ARG A 1 188 ? 5.09 0.063 -16.141 1 79.81 188 ARG A O 1
ATOM 1434 N N . ARG A 1 189 ? 5.742 0.572 -18.25 1 75.88 189 ARG A N 1
ATOM 1435 C CA . ARG A 1 189 ? 4.688 1.566 -18.422 1 75.88 189 ARG A CA 1
ATOM 1436 C C . ARG A 1 189 ? 3.309 0.923 -18.328 1 75.88 189 ARG A C 1
ATOM 1438 O O . ARG A 1 189 ? 2.32 1.602 -18.031 1 75.88 189 ARG A O 1
ATOM 1445 N N . VAL A 1 190 ? 3.254 -0.384 -18.531 1 76.62 190 VAL A N 1
ATOM 1446 C CA . VAL A 1 190 ? 1.993 -1.117 -18.5 1 76.62 190 VAL A CA 1
ATOM 1447 C C . VAL A 1 190 ? 2.127 -2.34 -17.609 1 76.62 190 VAL A C 1
ATOM 1449 O O . VAL A 1 190 ? 1.745 -3.447 -17.984 1 76.62 190 VAL A O 1
ATOM 1452 N N . GLY A 1 191 ? 2.738 -2.133 -16.5 1 81.81 191 GLY A N 1
ATOM 1453 C CA . GLY A 1 191 ? 2.908 -3.188 -15.516 1 81.81 191 GLY A CA 1
ATOM 1454 C C . GLY A 1 191 ? 1.779 -3.244 -14.5 1 81.81 191 GLY A C 1
ATOM 1455 O O . GLY A 1 191 ? 0.616 -3.027 -14.844 1 81.81 191 GLY A O 1
ATOM 1456 N N . TYR A 1 192 ? 2.146 -3.564 -13.312 1 88.44 192 TYR A N 1
ATOM 1457 C CA . TYR A 1 192 ? 1.12 -3.746 -12.289 1 88.44 192 TYR A CA 1
ATOM 1458 C C . TYR A 1 192 ? 0.454 -2.42 -11.945 1 88.44 192 TYR A C 1
ATOM 1460 O O . TYR A 1 192 ? -0.615 -2.396 -11.328 1 88.44 192 TYR A O 1
ATOM 1468 N N . ASN A 1 193 ? 1.111 -1.251 -12.328 1 88.5 193 ASN A N 1
ATOM 1469 C CA . ASN A 1 193 ? 0.525 0.068 -12.109 1 88.5 193 ASN A CA 1
ATOM 1470 C C . ASN A 1 193 ? -0.837 0.195 -12.781 1 88.5 193 ASN A C 1
ATOM 1472 O O . ASN A 1 193 ? -1.688 0.964 -12.336 1 88.5 193 ASN A O 1
ATOM 1476 N N . LEU A 1 194 ? -1.059 -0.563 -13.859 1 84.88 194 LEU A N 1
ATOM 1477 C CA . LEU A 1 194 ? -2.35 -0.542 -14.539 1 84.88 194 LEU A CA 1
ATOM 1478 C C . LEU A 1 194 ? -3.471 -0.953 -13.594 1 84.88 194 LEU A C 1
ATOM 1480 O O . LEU A 1 194 ? -4.539 -0.335 -13.578 1 84.88 194 LEU A O 1
ATOM 1484 N N . PHE A 1 195 ? -3.201 -1.927 -12.82 1 89.56 195 PHE A N 1
ATOM 1485 C CA . PHE A 1 195 ? -4.238 -2.471 -11.953 1 89.56 195 PHE A CA 1
ATOM 1486 C C . PHE A 1 195 ? -4.531 -1.521 -10.797 1 89.56 195 PHE A C 1
ATOM 1488 O O . PHE A 1 195 ? -5.68 -1.389 -10.367 1 89.56 195 PHE A O 1
ATOM 1495 N N . TYR A 1 196 ? -3.459 -0.874 -10.289 1 93.81 196 TYR A N 1
ATOM 1496 C CA . TYR A 1 196 ? -3.691 0.189 -9.32 1 93.81 196 TYR A CA 1
ATOM 1497 C C . TYR A 1 196 ? -4.676 1.22 -9.859 1 93.81 196 TYR A C 1
ATOM 1499 O O . TYR A 1 196 ? -5.648 1.573 -9.188 1 93.81 196 TYR A O 1
ATOM 1507 N N . ASN A 1 197 ? -4.398 1.689 -11.008 1 89.69 197 ASN A N 1
ATOM 1508 C CA . ASN A 1 197 ? -5.18 2.773 -11.594 1 89.69 197 ASN A CA 1
ATOM 1509 C C . ASN A 1 197 ? -6.582 2.312 -11.984 1 89.69 197 ASN A C 1
ATOM 1511 O O . ASN A 1 197 ? -7.539 3.086 -11.906 1 89.69 197 ASN A O 1
ATOM 1515 N N . ILE A 1 198 ? -6.715 1.061 -12.414 1 86.94 198 ILE A N 1
ATOM 1516 C CA . ILE A 1 198 ? -8.039 0.514 -12.695 1 86.94 198 ILE A CA 1
ATOM 1517 C C . ILE A 1 198 ? -8.883 0.52 -11.422 1 86.94 198 ILE A C 1
ATOM 1519 O O . ILE A 1 198 ? -10.023 0.981 -11.438 1 86.94 198 ILE A O 1
ATOM 1523 N N . VAL A 1 199 ? -8.344 0.04 -10.336 1 92.69 199 VAL A N 1
ATOM 1524 C CA . VAL A 1 199 ? -9.07 -0.013 -9.078 1 92.69 199 VAL A CA 1
ATOM 1525 C C . VAL A 1 199 ? -9.43 1.401 -8.625 1 92.69 199 VAL A C 1
ATOM 1527 O O . VAL A 1 199 ? -10.555 1.653 -8.195 1 92.69 199 VAL A O 1
ATOM 1530 N N . TYR A 1 200 ? -8.477 2.283 -8.703 1 90.94 200 TYR A N 1
ATOM 1531 C CA . TYR A 1 200 ? -8.711 3.678 -8.344 1 90.94 200 TYR A CA 1
ATOM 1532 C C . TYR A 1 200 ? -9.836 4.277 -9.18 1 90.94 200 TYR A C 1
ATOM 1534 O O . TYR A 1 200 ? -10.727 4.945 -8.648 1 90.94 200 TYR A O 1
ATOM 1542 N N . ASP A 1 201 ? -9.836 4.008 -10.445 1 84.88 201 ASP A N 1
ATOM 1543 C CA . ASP A 1 201 ? -10.82 4.559 -11.375 1 84.88 201 ASP A CA 1
ATOM 1544 C C . ASP A 1 201 ? -12.211 3.98 -11.117 1 84.88 201 ASP A C 1
ATOM 1546 O O . ASP A 1 201 ? -13.219 4.613 -11.43 1 84.88 201 ASP A O 1
ATOM 1550 N N . LEU A 1 202 ? -12.211 2.766 -10.578 1 86.81 202 LEU A N 1
ATOM 1551 C CA . LEU A 1 202 ? -13.484 2.148 -10.219 1 86.81 202 LEU A CA 1
ATOM 1552 C C . LEU A 1 202 ? -14.102 2.834 -9 1 86.81 202 LEU A C 1
ATOM 1554 O O . LEU A 1 202 ? -15.242 2.549 -8.633 1 86.81 202 LEU A O 1
ATOM 1558 N N . GLY A 1 203 ? -13.336 3.729 -8.352 1 87 203 GLY A N 1
ATOM 1559 C CA . GLY A 1 203 ? -13.867 4.5 -7.246 1 87 203 GLY A CA 1
ATOM 1560 C C . GLY A 1 203 ? -13.391 4.008 -5.891 1 87 203 GLY A C 1
ATOM 1561 O O . GLY A 1 203 ? -13.82 4.516 -4.852 1 87 203 GLY A O 1
ATOM 1562 N N . TYR A 1 204 ? -12.523 3.016 -5.922 1 93.31 204 TYR A N 1
ATOM 1563 C CA . TYR A 1 204 ? -12.016 2.471 -4.668 1 93.31 204 TYR A CA 1
ATOM 1564 C C . TYR A 1 204 ? -10.719 3.168 -4.262 1 93.31 204 TYR A C 1
ATOM 1566 O O . TYR A 1 204 ? -10.219 4.035 -4.984 1 93.31 204 TYR A O 1
ATOM 1574 N N . GLU A 1 205 ? -10.234 2.854 -3.078 1 95.19 205 GLU A N 1
ATOM 1575 C CA . GLU A 1 205 ? -8.945 3.314 -2.566 1 95.19 205 GLU A CA 1
ATOM 1576 C C . GLU A 1 205 ? -7.957 2.16 -2.434 1 95.19 205 GLU A C 1
ATOM 1578 O O . GLU A 1 205 ? -7.902 1.498 -1.395 1 95.19 205 GLU A O 1
ATOM 1583 N N . PRO A 1 206 ? -7.16 1.953 -3.443 1 96.5 206 PRO A N 1
ATOM 1584 C CA . PRO A 1 206 ? -6.297 0.769 -3.445 1 96.5 206 PRO A CA 1
ATOM 1585 C C . PRO A 1 206 ? -5.098 0.914 -2.516 1 96.5 206 PRO A C 1
ATOM 1587 O O . PRO A 1 206 ? -4.441 1.96 -2.504 1 96.5 206 PRO A O 1
ATOM 1590 N N . ASN A 1 207 ? -4.836 -0.051 -1.733 1 98.56 207 ASN A N 1
ATOM 1591 C CA . ASN A 1 207 ? -3.582 -0.253 -1.017 1 98.56 207 ASN A CA 1
ATOM 1592 C C . ASN A 1 207 ? -2.613 -1.12 -1.816 1 98.56 207 ASN A C 1
ATOM 1594 O O . ASN A 1 207 ? -3.025 -2.086 -2.461 1 98.56 207 ASN A O 1
ATOM 1598 N N . VAL A 1 208 ? -1.368 -0.794 -1.789 1 98.75 208 VAL A N 1
ATOM 1599 C CA . VAL A 1 208 ? -0.368 -1.515 -2.57 1 98.75 208 VAL A CA 1
ATOM 1600 C C . VAL A 1 208 ? 0.791 -1.932 -1.668 1 98.75 208 VAL A C 1
ATOM 1602 O O . VAL A 1 208 ? 1.334 -1.111 -0.926 1 98.75 208 VAL A O 1
ATOM 1605 N N . HIS A 1 209 ? 1.152 -3.15 -1.708 1 98.56 209 HIS A N 1
ATOM 1606 C CA . HIS A 1 209 ? 2.338 -3.707 -1.066 1 98.56 209 HIS A CA 1
ATOM 1607 C C . HIS A 1 209 ? 3.229 -4.422 -2.078 1 98.56 209 HIS A C 1
ATOM 1609 O O . HIS A 1 209 ? 2.816 -5.418 -2.678 1 98.56 209 HIS A O 1
ATOM 1615 N N . VAL A 1 210 ? 4.367 -3.895 -2.303 1 97.5 210 VAL A N 1
ATOM 1616 C CA . VAL A 1 210 ? 5.352 -4.625 -3.092 1 97.5 210 VAL A CA 1
ATOM 1617 C C . VAL A 1 210 ? 6.227 -5.473 -2.168 1 97.5 210 VAL A C 1
ATOM 1619 O O . VAL A 1 210 ? 6.93 -4.938 -1.308 1 97.5 210 VAL A O 1
ATOM 1622 N N . VAL A 1 211 ? 6.203 -6.777 -2.359 1 97.44 211 VAL A N 1
ATOM 1623 C CA . VAL A 1 211 ? 6.84 -7.668 -1.394 1 97.44 211 VAL A CA 1
ATOM 1624 C C . VAL A 1 211 ? 7.863 -8.555 -2.102 1 97.44 211 VAL A C 1
ATOM 1626 O O . VAL A 1 211 ? 7.723 -8.844 -3.291 1 97.44 211 VAL A O 1
ATOM 1629 N N . ASP A 1 212 ? 8.859 -8.945 -1.328 1 95.88 212 ASP A N 1
ATOM 1630 C CA . ASP A 1 212 ? 9.781 -9.953 -1.835 1 95.88 212 ASP A CA 1
ATOM 1631 C C . ASP A 1 212 ? 9.062 -11.273 -2.123 1 95.88 212 ASP A C 1
ATOM 1633 O O . ASP A 1 212 ? 8.195 -11.688 -1.356 1 95.88 212 ASP A O 1
ATOM 1637 N N . ASP A 1 213 ? 9.383 -11.812 -3.234 1 96.94 213 ASP A N 1
ATOM 1638 C CA . ASP A 1 213 ? 8.875 -13.109 -3.674 1 96.94 213 ASP A CA 1
ATOM 1639 C C . ASP A 1 213 ? 10 -13.977 -4.238 1 96.94 213 ASP A C 1
ATOM 1641 O O . ASP A 1 213 ? 11.117 -13.492 -4.438 1 96.94 213 ASP A O 1
ATOM 1645 N N . GLY A 1 214 ? 9.672 -15.258 -4.262 1 97.31 214 GLY A N 1
ATOM 1646 C CA . GLY A 1 214 ? 10.711 -16.141 -4.766 1 97.31 214 GLY A CA 1
ATOM 1647 C C . GLY A 1 214 ? 10.367 -17.609 -4.637 1 97.31 214 GLY A C 1
ATOM 1648 O O . GLY A 1 214 ? 9.336 -17.953 -4.059 1 97.31 214 GLY A O 1
ATOM 1649 N N . PHE A 1 215 ? 11.148 -18.391 -5.262 1 98.25 215 PHE A N 1
ATOM 1650 C CA . PHE A 1 215 ? 11.07 -19.844 -5.258 1 98.25 215 PHE A CA 1
ATOM 1651 C C . PHE A 1 215 ? 12.32 -20.453 -4.637 1 98.25 215 PHE A C 1
ATOM 1653 O O . PHE A 1 215 ? 13.43 -20.25 -5.133 1 98.25 215 PHE A O 1
ATOM 1660 N N . THR A 1 216 ? 12.102 -21.172 -3.545 1 98.25 216 THR A N 1
ATOM 1661 C CA . THR A 1 216 ? 13.25 -21.641 -2.787 1 98.25 216 THR A CA 1
ATOM 1662 C C . THR A 1 216 ? 13.008 -23.047 -2.246 1 98.25 216 THR A C 1
ATOM 1664 O O . THR A 1 216 ? 11.859 -23.469 -2.094 1 98.25 216 THR A O 1
ATOM 1667 N N . CYS A 1 217 ? 14.062 -23.781 -2.08 1 97.69 217 CYS A N 1
ATOM 1668 C CA . CYS A 1 217 ? 14.055 -25.109 -1.492 1 97.69 217 CYS A CA 1
ATOM 1669 C C . CYS A 1 217 ? 15.445 -25.516 -1.022 1 97.69 217 CYS A C 1
ATOM 1671 O O . CYS A 1 217 ? 16.453 -25.125 -1.628 1 97.69 217 CYS A O 1
ATOM 1673 N N . GLU A 1 218 ? 15.508 -26.25 0.03 1 97.69 218 GLU A N 1
ATOM 1674 C CA . GLU A 1 218 ? 16.766 -26.844 0.511 1 97.69 218 GLU A CA 1
ATOM 1675 C C . GLU A 1 218 ? 16.969 -28.25 -0.032 1 97.69 218 GLU A C 1
ATOM 1677 O O . GLU A 1 218 ? 16.031 -29.047 -0.036 1 97.69 218 GLU A O 1
ATOM 1682 N N . TYR A 1 219 ? 18.141 -28.5 -0.475 1 97.75 219 TYR A N 1
ATOM 1683 C CA . TYR A 1 219 ? 18.484 -29.828 -0.975 1 97.75 219 TYR A CA 1
ATOM 1684 C C . TYR A 1 219 ? 19.703 -30.375 -0.261 1 97.75 219 TYR A C 1
ATOM 1686 O O . TYR A 1 219 ? 20.609 -29.625 0.118 1 97.75 219 TYR A O 1
ATOM 1694 N N . ALA A 1 220 ? 19.766 -31.688 -0.128 1 97.12 220 ALA A N 1
ATOM 1695 C CA . ALA A 1 220 ? 20.906 -32.344 0.508 1 97.12 220 ALA A CA 1
ATOM 1696 C C . ALA A 1 220 ? 22.125 -32.344 -0.417 1 97.12 220 ALA A C 1
ATOM 1698 O O . ALA A 1 220 ? 23.266 -32.375 0.048 1 97.12 220 ALA A O 1
ATOM 1699 N N . SER A 1 221 ? 21.891 -32.312 -1.724 1 97.25 221 SER A N 1
ATOM 1700 C CA . SER A 1 221 ? 22.969 -32.344 -2.715 1 97.25 221 SER A CA 1
ATOM 1701 C C . SER A 1 221 ? 22.547 -31.625 -3.996 1 97.25 221 SER A C 1
ATOM 1703 O O . SER A 1 221 ? 21.359 -31.391 -4.227 1 97.25 221 SER A O 1
ATOM 1705 N N . ARG A 1 222 ? 23.5 -31.312 -4.789 1 97.5 222 ARG A N 1
ATOM 1706 C CA . ARG A 1 222 ? 23.219 -30.75 -6.102 1 97.5 222 ARG A CA 1
ATOM 1707 C C . ARG A 1 222 ? 22.406 -31.703 -6.961 1 97.5 222 ARG A C 1
ATOM 1709 O O . ARG A 1 222 ? 21.5 -31.297 -7.676 1 97.5 222 ARG A O 1
ATOM 1716 N N . GLU A 1 223 ? 22.766 -32.938 -6.836 1 97.62 223 GLU A N 1
ATOM 1717 C CA . GLU A 1 223 ? 22.078 -33.969 -7.625 1 97.62 223 GLU A CA 1
ATOM 1718 C C . GLU A 1 223 ? 20.594 -34.031 -7.289 1 97.62 223 GLU A C 1
ATOM 1720 O O . GLU A 1 223 ? 19.766 -34.219 -8.18 1 97.62 223 GLU A O 1
ATOM 1725 N N . GLU A 1 224 ? 20.312 -33.906 -6.035 1 97.94 224 GLU A N 1
ATOM 1726 C CA . GLU A 1 224 ? 18.922 -33.875 -5.621 1 97.94 224 GLU A CA 1
ATOM 1727 C C . GLU A 1 224 ? 18.188 -32.688 -6.234 1 97.94 224 GLU A C 1
ATOM 1729 O O . GLU A 1 224 ? 17.031 -32.812 -6.668 1 97.94 224 GLU A O 1
ATOM 1734 N N . ALA A 1 225 ? 18.859 -31.562 -6.254 1 98.25 225 ALA A N 1
ATOM 1735 C CA . ALA A 1 225 ? 18.266 -30.359 -6.848 1 98.25 225 ALA A CA 1
ATOM 1736 C C . ALA A 1 225 ? 18 -30.562 -8.336 1 98.25 225 ALA A C 1
ATOM 1738 O O . ALA A 1 225 ? 16.922 -30.234 -8.828 1 98.25 225 ALA A O 1
ATOM 1739 N N . TYR A 1 226 ? 18.984 -31.172 -9.047 1 97.69 226 TYR A N 1
ATOM 1740 C CA . TYR A 1 226 ? 18.828 -31.422 -10.477 1 97.69 226 TYR A CA 1
ATOM 1741 C C . TYR A 1 226 ? 17.625 -32.312 -10.758 1 97.69 226 TYR A C 1
ATOM 1743 O O . TYR A 1 226 ? 16.812 -32 -11.625 1 97.69 226 TYR A O 1
ATOM 1751 N N . ARG A 1 227 ? 17.5 -33.312 -10.039 1 96.75 227 ARG A N 1
ATOM 1752 C CA . ARG A 1 227 ? 16.422 -34.281 -10.227 1 96.75 227 ARG A CA 1
ATOM 1753 C C . ARG A 1 227 ? 15.07 -33.656 -9.945 1 96.75 227 ARG A C 1
ATOM 1755 O O . ARG A 1 227 ? 14.117 -33.812 -10.703 1 96.75 227 ARG A O 1
ATOM 1762 N N . ASP A 1 228 ? 15.07 -32.938 -8.891 1 97.25 228 ASP A N 1
ATOM 1763 C CA . ASP A 1 228 ? 13.812 -32.344 -8.445 1 97.25 228 ASP A CA 1
ATOM 1764 C C . ASP A 1 228 ? 13.344 -31.266 -9.422 1 97.25 228 ASP A C 1
ATOM 1766 O O . ASP A 1 228 ? 12.156 -31.203 -9.75 1 97.25 228 ASP A O 1
ATOM 1770 N N . LEU A 1 229 ? 14.234 -30.422 -9.883 1 97.06 229 LEU A N 1
ATOM 1771 C CA . LEU A 1 229 ? 13.883 -29.25 -10.68 1 97.06 229 LEU A CA 1
ATOM 1772 C C . LEU A 1 229 ? 13.719 -29.625 -12.148 1 97.06 229 LEU A C 1
ATOM 1774 O O . LEU A 1 229 ? 13.117 -28.875 -12.922 1 97.06 229 LEU A O 1
ATOM 1778 N N . SER A 1 230 ? 14.219 -30.766 -12.547 1 94.31 230 SER A N 1
ATOM 1779 C CA . SER A 1 230 ? 14.133 -31.188 -13.938 1 94.31 230 SER A CA 1
ATOM 1780 C C . SER A 1 230 ? 12.688 -31.422 -14.367 1 94.31 230 SER A C 1
ATOM 1782 O O . SER A 1 230 ? 12.375 -31.375 -15.555 1 94.31 230 SER A O 1
ATOM 1784 N N . ILE A 1 231 ? 11.805 -31.609 -13.414 1 91.38 231 ILE A N 1
ATOM 1785 C CA . ILE A 1 231 ? 10.406 -31.906 -13.719 1 91.38 231 ILE A CA 1
ATOM 1786 C C . ILE A 1 231 ? 9.711 -30.656 -14.25 1 91.38 231 ILE A C 1
ATOM 1788 O O . ILE A 1 231 ? 8.609 -30.75 -14.789 1 91.38 231 ILE A O 1
ATOM 1792 N N . LEU A 1 232 ? 10.312 -29.547 -14.109 1 92 232 LEU A N 1
ATOM 1793 C CA . LEU A 1 232 ? 9.68 -28.266 -14.445 1 92 232 LEU A CA 1
ATOM 1794 C C . LEU A 1 232 ? 9.734 -28.016 -15.945 1 92 232 LEU A C 1
ATOM 1796 O O . LEU A 1 232 ? 9.117 -27.062 -16.438 1 92 232 LEU A O 1
ATOM 1800 N N . GLY A 1 233 ? 10.5 -28.844 -16.625 1 88.06 233 GLY A N 1
ATOM 1801 C CA . GLY A 1 233 ? 10.609 -28.656 -18.062 1 88.06 233 GLY A CA 1
ATOM 1802 C C . GLY A 1 233 ? 11.188 -29.859 -18.781 1 88.06 233 GLY A C 1
ATOM 1803 O O . GLY A 1 233 ? 11.367 -30.922 -18.172 1 88.06 233 GLY A O 1
ATOM 1804 N N . GLN A 1 234 ? 11.367 -29.578 -20.062 1 87.81 234 GLN A N 1
ATOM 1805 C CA . GLN A 1 234 ? 11.953 -30.625 -20.891 1 87.81 234 GLN A CA 1
ATOM 1806 C C . GLN A 1 234 ? 13.43 -30.344 -21.172 1 87.81 234 GLN A C 1
ATOM 1808 O O . GLN A 1 234 ? 13.812 -29.188 -21.391 1 87.81 234 GLN A O 1
ATOM 1813 N N . ILE A 1 235 ? 14.211 -31.469 -21.141 1 91.88 235 ILE A N 1
ATOM 1814 C CA . ILE A 1 235 ? 15.648 -31.375 -21.375 1 91.88 235 ILE A CA 1
ATOM 1815 C C . ILE A 1 235 ? 16.078 -32.406 -22.406 1 91.88 235 ILE A C 1
ATOM 1817 O O . ILE A 1 235 ? 15.805 -33.594 -22.266 1 91.88 235 ILE A O 1
ATOM 1821 N N . ASP A 1 236 ? 16.734 -31.859 -23.453 1 92.12 236 ASP A N 1
ATOM 1822 C CA . ASP A 1 236 ? 17.328 -32.812 -24.391 1 92.12 236 ASP A CA 1
ATOM 1823 C C . ASP A 1 236 ? 18.359 -33.688 -23.703 1 92.12 236 ASP A C 1
ATOM 1825 O O . ASP A 1 236 ? 19.156 -33.219 -22.875 1 92.12 236 ASP A O 1
ATOM 1829 N N . PRO A 1 237 ? 18.328 -34.969 -24.094 1 90.88 237 PRO A N 1
ATOM 1830 C CA . PRO A 1 237 ? 19.203 -35.906 -23.406 1 90.88 237 PRO A CA 1
ATOM 1831 C C . PRO A 1 237 ? 20.672 -35.5 -23.453 1 90.88 237 PRO A C 1
ATOM 1833 O O . PRO A 1 237 ? 21.438 -35.781 -22.516 1 90.88 237 PRO A O 1
ATOM 1836 N N . ASP A 1 238 ? 21.078 -34.844 -24.484 1 93.38 238 ASP A N 1
ATOM 1837 C CA . ASP A 1 238 ? 22.484 -34.469 -24.625 1 93.38 238 ASP A CA 1
ATOM 1838 C C . ASP A 1 238 ? 22.75 -33.094 -24.031 1 93.38 238 ASP A C 1
ATOM 1840 O O . ASP A 1 238 ? 23.859 -32.594 -24.125 1 93.38 238 ASP A O 1
ATOM 1844 N N . LYS A 1 239 ? 21.703 -32.5 -23.359 1 94.75 239 LYS A N 1
ATOM 1845 C CA . LYS A 1 239 ? 21.859 -31.141 -22.844 1 94.75 239 LYS A CA 1
ATOM 1846 C C . LYS A 1 239 ? 21.656 -31.094 -21.328 1 94.75 239 LYS A C 1
ATOM 1848 O O . LYS A 1 239 ? 21.375 -30.047 -20.75 1 94.75 239 LYS A O 1
ATOM 1853 N N . THR A 1 240 ? 21.797 -32.188 -20.703 1 94.94 240 THR A N 1
ATOM 1854 C CA . THR A 1 240 ? 21.625 -32.281 -19.25 1 94.94 240 THR A CA 1
ATOM 1855 C C . THR A 1 240 ? 22.672 -31.438 -18.531 1 94.94 240 THR A C 1
ATOM 1857 O O . THR A 1 240 ? 22.391 -30.828 -17.5 1 94.94 240 THR A O 1
ATOM 1860 N N . ASP A 1 241 ? 23.844 -31.391 -19.109 1 96.31 241 ASP A N 1
ATOM 1861 C CA . ASP A 1 241 ? 24.922 -30.609 -18.516 1 96.31 241 ASP A CA 1
ATOM 1862 C C . ASP A 1 241 ? 24.594 -29.109 -18.547 1 96.31 241 ASP A C 1
ATOM 1864 O O . ASP A 1 241 ? 24.984 -28.375 -17.641 1 96.31 241 ASP A O 1
ATOM 1868 N N . VAL A 1 242 ? 23.953 -28.734 -19.562 1 96.5 242 VAL A N 1
ATOM 1869 C CA . VAL A 1 242 ? 23.547 -27.344 -19.688 1 96.5 242 VAL A CA 1
ATOM 1870 C C . VAL A 1 242 ? 22.547 -26.984 -18.594 1 96.5 242 VAL A C 1
ATOM 1872 O O . VAL A 1 242 ? 22.688 -25.953 -17.922 1 96.5 242 VAL A O 1
ATOM 1875 N N . PHE A 1 243 ? 21.594 -27.844 -18.391 1 96.5 243 PHE A N 1
ATOM 1876 C CA . PHE A 1 243 ? 20.594 -27.641 -17.344 1 96.5 243 PHE A CA 1
ATOM 1877 C C . PHE A 1 243 ? 21.25 -27.562 -15.969 1 96.5 243 PHE A C 1
ATOM 1879 O O . PHE A 1 243 ? 20.922 -26.672 -15.18 1 96.5 243 PHE A O 1
ATOM 1886 N N . ARG A 1 244 ? 22.172 -28.438 -15.742 1 97.56 244 ARG A N 1
ATOM 1887 C CA . ARG A 1 244 ? 22.859 -28.469 -14.461 1 97.56 244 ARG A CA 1
ATOM 1888 C C . ARG A 1 244 ? 23.609 -27.156 -14.211 1 97.56 244 ARG A C 1
ATOM 1890 O O . ARG A 1 244 ? 23.547 -26.609 -13.109 1 97.56 244 ARG A O 1
ATOM 1897 N N . ARG A 1 245 ? 24.234 -26.641 -15.188 1 97.69 245 ARG A N 1
ATOM 1898 C CA . ARG A 1 245 ? 24.969 -25.391 -15.07 1 97.69 245 ARG A CA 1
ATOM 1899 C C . ARG A 1 245 ? 24.031 -24.219 -14.789 1 97.69 245 ARG A C 1
ATOM 1901 O O . ARG A 1 245 ? 24.344 -23.344 -13.992 1 97.69 245 ARG A O 1
ATOM 1908 N N . ASN A 1 246 ? 22.938 -24.25 -15.484 1 97.25 246 ASN A N 1
ATOM 1909 C CA . ASN A 1 246 ? 21.953 -23.219 -15.242 1 97.25 246 ASN A CA 1
ATOM 1910 C C . ASN A 1 246 ? 21.469 -23.219 -13.797 1 97.25 246 ASN A C 1
ATOM 1912 O O . ASN A 1 246 ? 21.406 -22.156 -13.156 1 97.25 246 ASN A O 1
ATOM 1916 N N . VAL A 1 247 ? 21.156 -24.422 -13.289 1 98.06 247 VAL A N 1
ATOM 1917 C CA . VAL A 1 247 ? 20.625 -24.562 -11.938 1 98.06 247 VAL A CA 1
ATOM 1918 C C . VAL A 1 247 ? 21.688 -24.141 -10.922 1 98.06 247 VAL A C 1
ATOM 1920 O O . VAL A 1 247 ? 21.375 -23.516 -9.914 1 98.06 247 VAL A O 1
ATOM 1923 N N . ASP A 1 248 ? 22.922 -24.391 -11.211 1 98.19 248 ASP A N 1
ATOM 1924 C CA . ASP A 1 248 ? 24.031 -24.109 -10.297 1 98.19 248 ASP A CA 1
ATOM 1925 C C . ASP A 1 248 ? 24.109 -22.609 -9.984 1 98.19 248 ASP A C 1
ATOM 1927 O O . ASP A 1 248 ? 24.531 -22.219 -8.891 1 98.19 248 ASP A O 1
ATOM 1931 N N . GLN A 1 249 ? 23.688 -21.844 -10.883 1 97.75 249 GLN A N 1
ATOM 1932 C CA . GLN A 1 249 ? 23.75 -20.391 -10.688 1 97.75 249 GLN A CA 1
ATOM 1933 C C . GLN A 1 249 ? 22.828 -19.953 -9.562 1 97.75 249 GLN A C 1
ATOM 1935 O O . GLN A 1 249 ? 22.969 -18.844 -9.031 1 97.75 249 GLN A O 1
ATOM 1940 N N . PHE A 1 250 ? 21.922 -20.828 -9.188 1 98.06 250 PHE A N 1
ATOM 1941 C CA . PHE A 1 250 ? 20.922 -20.438 -8.203 1 98.06 250 PHE A CA 1
ATOM 1942 C C . PHE A 1 250 ? 21.047 -21.297 -6.949 1 98.06 250 PHE A C 1
ATOM 1944 O O . PHE A 1 250 ? 20.141 -21.328 -6.113 1 98.06 250 PHE A O 1
ATOM 1951 N N . LEU A 1 251 ? 22.109 -22.078 -6.887 1 98 251 LEU A N 1
ATOM 1952 C CA . LEU A 1 251 ? 22.391 -22.891 -5.711 1 98 251 LEU A CA 1
ATOM 1953 C C . LEU A 1 251 ? 23.516 -22.281 -4.879 1 98 251 LEU A C 1
ATOM 1955 O O . LEU A 1 251 ? 24.531 -21.844 -5.426 1 98 251 LEU A O 1
ATOM 1959 N N . THR A 1 252 ? 23.281 -22.203 -3.586 1 97.88 252 THR A N 1
ATOM 1960 C CA . THR A 1 252 ? 24.312 -21.781 -2.645 1 97.88 252 THR A CA 1
ATOM 1961 C C . THR A 1 252 ? 24.484 -22.797 -1.529 1 97.88 252 THR A C 1
ATOM 1963 O O . THR A 1 252 ? 23.484 -23.281 -0.972 1 97.88 252 THR A O 1
ATOM 1966 N N . GLU A 1 253 ? 25.688 -23.078 -1.207 1 96.56 253 GLU A N 1
ATOM 1967 C CA . GLU A 1 253 ? 25.938 -24 -0.095 1 96.56 253 GLU A CA 1
ATOM 1968 C C . GLU A 1 253 ? 25.453 -23.406 1.224 1 96.56 253 GLU A C 1
ATOM 1970 O O . GLU A 1 253 ? 25.641 -22.219 1.484 1 96.56 253 GLU A O 1
ATOM 1975 N N . ASN A 1 254 ? 24.766 -24.281 1.941 1 93.94 254 ASN A N 1
ATOM 1976 C CA . ASN A 1 254 ? 24.266 -23.75 3.209 1 93.94 254 ASN A CA 1
ATOM 1977 C C . ASN A 1 254 ? 25 -24.359 4.398 1 93.94 254 ASN A C 1
ATOM 1979 O O . ASN A 1 254 ? 25.906 -25.188 4.219 1 93.94 254 ASN A O 1
ATOM 1983 N N . ALA A 1 255 ? 24.75 -23.859 5.602 1 92.25 255 ALA A N 1
ATOM 1984 C CA . ALA A 1 255 ? 25.516 -24.172 6.812 1 92.25 255 ALA A CA 1
ATOM 1985 C C . ALA A 1 255 ? 25.391 -25.641 7.172 1 92.25 255 ALA A C 1
ATOM 1987 O O . ALA A 1 255 ? 26.266 -26.203 7.832 1 92.25 255 ALA A O 1
ATOM 1988 N N . ASN A 1 256 ? 24.438 -26.406 6.73 1 92.56 256 ASN A N 1
ATOM 1989 C CA . ASN A 1 256 ? 24.172 -27.797 7.078 1 92.56 256 ASN A CA 1
ATOM 1990 C C . ASN A 1 256 ? 24.828 -28.766 6.078 1 92.56 256 ASN A C 1
ATOM 1992 O O . ASN A 1 256 ? 24.547 -29.969 6.102 1 92.56 256 ASN A O 1
ATOM 1996 N N . GLY A 1 257 ? 25.625 -28.188 5.156 1 93.06 257 GLY A N 1
ATOM 1997 C CA . GLY A 1 257 ? 26.312 -29.031 4.18 1 93.06 257 GLY A CA 1
ATOM 1998 C C . GLY A 1 257 ? 25.469 -29.281 2.938 1 93.06 257 GLY A C 1
ATOM 1999 O O . GLY A 1 257 ? 25.906 -29.984 2.025 1 93.06 257 GLY A O 1
ATOM 2000 N N . GLY A 1 258 ? 24.266 -28.75 2.896 1 97.12 258 GLY A N 1
ATOM 2001 C CA . GLY A 1 258 ? 23.406 -28.859 1.723 1 97.12 258 GLY A CA 1
ATOM 2002 C C . GLY A 1 258 ? 23.406 -27.609 0.868 1 97.12 258 GLY A C 1
ATOM 2003 O O . GLY A 1 258 ? 24.422 -26.891 0.804 1 97.12 258 GLY A O 1
ATOM 2004 N N . TYR A 1 259 ? 22.375 -27.516 0.052 1 98.06 259 TYR A N 1
ATOM 2005 C CA . TYR A 1 259 ? 22.297 -26.391 -0.881 1 98.06 259 TYR A CA 1
ATOM 2006 C C . TYR A 1 259 ? 20.938 -25.703 -0.8 1 98.06 259 TYR A C 1
ATOM 2008 O O . TYR A 1 259 ? 19.906 -26.375 -0.668 1 98.06 259 TYR A O 1
ATOM 2016 N N . THR A 1 260 ? 21.016 -24.406 -0.864 1 98.12 260 THR A N 1
ATOM 2017 C CA . THR A 1 260 ? 19.781 -23.625 -0.969 1 98.12 260 THR A CA 1
ATOM 2018 C C . THR A 1 260 ? 19.562 -23.156 -2.404 1 98.12 260 THR A C 1
ATOM 2020 O O . THR A 1 260 ? 20.453 -22.531 -3.002 1 98.12 260 THR A O 1
ATOM 2023 N N . PHE A 1 261 ? 18.422 -23.578 -2.975 1 98.31 261 PHE A N 1
ATOM 2024 C CA . PHE A 1 261 ? 17.984 -23.062 -4.266 1 98.31 261 PHE A CA 1
ATOM 2025 C C . PHE A 1 261 ? 17.156 -21.797 -4.082 1 98.31 261 PHE A C 1
ATOM 2027 O O . PHE A 1 261 ? 16.281 -21.734 -3.207 1 98.31 261 PHE A O 1
ATOM 2034 N N . LEU A 1 262 ? 17.406 -20.734 -4.918 1 97.88 262 LEU A N 1
ATOM 2035 C CA . LEU A 1 262 ? 16.625 -19.516 -4.793 1 97.88 262 LEU A CA 1
ATOM 2036 C C . LEU A 1 262 ? 16.5 -18.797 -6.137 1 97.88 262 LEU A C 1
ATOM 2038 O O . LEU A 1 262 ? 17.516 -18.406 -6.727 1 97.88 262 LEU A O 1
ATOM 2042 N N . LEU A 1 263 ? 15.305 -18.75 -6.625 1 96.81 263 LEU A N 1
ATOM 2043 C CA . LEU A 1 263 ? 14.922 -17.812 -7.676 1 96.81 263 LEU A CA 1
ATOM 2044 C C . LEU A 1 263 ? 14.18 -16.609 -7.094 1 96.81 263 LEU A C 1
ATOM 2046 O O . LEU A 1 263 ? 13.086 -16.766 -6.543 1 96.81 263 LEU A O 1
ATOM 2050 N N . GLU A 1 264 ? 14.766 -15.461 -7.262 1 95.25 264 GLU A N 1
ATOM 2051 C CA . GLU A 1 264 ? 14.172 -14.281 -6.645 1 95.25 264 GLU A CA 1
ATOM 2052 C C . GLU A 1 264 ? 13.25 -13.555 -7.617 1 95.25 264 GLU A C 1
ATOM 2054 O O . GLU A 1 264 ? 13.516 -13.508 -8.82 1 95.25 264 GLU A O 1
ATOM 2059 N N . THR A 1 265 ? 12.211 -13.039 -7.121 1 94.94 265 THR A N 1
ATOM 2060 C CA . THR A 1 265 ? 11.305 -12.141 -7.828 1 94.94 265 THR A CA 1
ATOM 2061 C C . THR A 1 265 ? 10.562 -11.242 -6.848 1 94.94 265 THR A C 1
ATOM 2063 O O . THR A 1 265 ? 11.016 -11.031 -5.723 1 94.94 265 THR A O 1
ATOM 2066 N N . ARG A 1 266 ? 9.555 -10.508 -7.328 1 95.19 266 ARG A N 1
ATOM 2067 C CA . ARG A 1 266 ? 8.742 -9.625 -6.496 1 95.19 266 ARG A CA 1
ATOM 2068 C C . ARG A 1 266 ? 7.289 -9.633 -6.949 1 95.19 266 ARG A C 1
ATOM 2070 O O . ARG A 1 266 ? 7.004 -9.789 -8.141 1 95.19 266 ARG A O 1
ATOM 2077 N N . SER A 1 267 ? 6.461 -9.484 -5.984 1 96.62 267 SER A N 1
ATOM 2078 C CA . SER A 1 267 ? 5.031 -9.422 -6.27 1 96.62 267 SER A CA 1
ATOM 2079 C C . SER A 1 267 ? 4.414 -8.125 -5.754 1 96.62 267 SER A C 1
ATOM 2081 O O . SER A 1 267 ? 4.922 -7.531 -4.801 1 96.62 267 SER A O 1
ATOM 2083 N N . ALA A 1 268 ? 3.436 -7.66 -6.398 1 97.12 268 ALA A N 1
ATOM 2084 C CA . ALA A 1 268 ? 2.588 -6.574 -5.918 1 97.12 268 ALA A CA 1
ATOM 2085 C C . ALA A 1 268 ? 1.246 -7.105 -5.418 1 97.12 268 ALA A C 1
ATOM 2087 O O . ALA A 1 268 ? 0.55 -7.82 -6.141 1 97.12 268 ALA A O 1
ATOM 2088 N N . VAL A 1 269 ? 0.945 -6.812 -4.184 1 98.69 269 VAL A N 1
ATOM 2089 C CA . VAL A 1 269 ? -0.369 -7.078 -3.605 1 98.69 269 VAL A CA 1
ATOM 2090 C C . VAL A 1 269 ? -1.185 -5.789 -3.561 1 98.69 269 VAL A C 1
ATOM 2092 O O . VAL A 1 269 ? -0.773 -4.809 -2.936 1 98.69 269 VAL A O 1
ATOM 2095 N N . ILE A 1 270 ? -2.285 -5.773 -4.254 1 98.38 270 ILE A N 1
ATOM 2096 C CA . ILE A 1 270 ? -3.193 -4.633 -4.246 1 98.38 270 ILE A CA 1
ATOM 2097 C C . ILE A 1 270 ? -4.535 -5.043 -3.648 1 98.38 270 ILE A C 1
ATOM 2099 O O . ILE A 1 270 ? -5.152 -6.016 -4.098 1 98.38 270 ILE A O 1
ATOM 2103 N N . TRP A 1 271 ? -4.969 -4.359 -2.623 1 98.56 271 TRP A N 1
ATOM 2104 C CA . TRP A 1 271 ? -6.277 -4.664 -2.045 1 98.56 271 TRP A CA 1
ATOM 2105 C C . TRP A 1 271 ? -7.047 -3.385 -1.741 1 98.56 271 TRP A C 1
ATOM 2107 O O . TRP A 1 271 ? -6.457 -2.309 -1.617 1 98.56 271 TRP A O 1
ATOM 2117 N N . TRP A 1 272 ? -8.328 -3.477 -1.682 1 97.31 272 TRP A N 1
ATOM 2118 C CA . TRP A 1 272 ? -9.18 -2.32 -1.438 1 97.31 272 TRP A CA 1
ATOM 2119 C C . TRP A 1 272 ? -10.453 -2.73 -0.698 1 97.31 272 TRP A C 1
ATOM 2121 O O . TRP A 1 272 ? -10.891 -3.879 -0.793 1 97.31 272 TRP A O 1
ATOM 2131 N N . ASP A 1 273 ? -10.93 -1.825 0.107 1 97.12 273 ASP A N 1
ATOM 2132 C CA . ASP A 1 273 ? -12.219 -1.979 0.773 1 97.12 273 ASP A CA 1
ATOM 2133 C C . ASP A 1 273 ? -13.375 -1.73 -0.197 1 97.12 273 ASP A C 1
ATOM 2135 O O . ASP A 1 273 ? -13.484 -0.646 -0.772 1 97.12 273 ASP A O 1
ATOM 2139 N N . VAL A 1 274 ? -14.172 -2.758 -0.364 1 95.5 274 VAL A N 1
ATOM 2140 C CA . VAL A 1 274 ? -15.242 -2.631 -1.352 1 95.5 274 VAL A CA 1
ATOM 2141 C C . VAL A 1 274 ? -16.469 -1.977 -0.711 1 95.5 274 VAL A C 1
ATOM 2143 O O . VAL A 1 274 ? -17.422 -1.614 -1.405 1 95.5 274 VAL A O 1
ATOM 2146 N N . SER A 1 275 ? -16.453 -1.866 0.674 1 86 275 SER A N 1
ATOM 2147 C CA . SER A 1 275 ? -17.562 -1.284 1.405 1 86 275 SER A CA 1
ATOM 2148 C C . SER A 1 275 ? -17.391 0.219 1.589 1 86 275 SER A C 1
ATOM 2150 O O . SER A 1 275 ? -18.297 0.908 2.051 1 86 275 SER A O 1
ATOM 2152 N N . SER A 1 276 ? -16.188 0.691 1.243 1 67.31 276 SER A N 1
ATOM 2153 C CA . SER A 1 276 ? -15.688 1.951 1.788 1 67.31 276 SER A CA 1
ATOM 2154 C C . SER A 1 276 ? -16.578 3.117 1.385 1 67.31 276 SER A C 1
ATOM 2156 O O . SER A 1 276 ? -17.141 3.135 0.281 1 67.31 276 SER A O 1
ATOM 2158 N N . LYS A 1 277 ? -16.797 3.887 2.48 1 61 277 LYS A N 1
ATOM 2159 C CA . LYS A 1 277 ? -17.531 5.148 2.527 1 61 277 LYS A CA 1
ATOM 2160 C C . LYS A 1 277 ? -16.859 6.211 1.673 1 61 277 LYS A C 1
ATOM 2162 O O . LYS A 1 277 ? -15.625 6.316 1.667 1 61 277 LYS A O 1
ATOM 2167 N N . THR A 1 278 ? -17.281 6.398 0.526 1 59.03 278 THR A N 1
ATOM 2168 C CA . THR A 1 278 ? -16.812 7.547 -0.24 1 59.03 278 THR A CA 1
ATOM 2169 C C . THR A 1 278 ? -17.016 8.836 0.549 1 59.03 278 THR A C 1
ATOM 2171 O O . THR A 1 278 ? -17.984 8.984 1.279 1 59.03 278 THR A O 1
ATOM 2174 N N . TYR A 1 279 ? -15.93 9.688 0.831 1 59.34 279 TYR A N 1
ATOM 2175 C CA . TYR A 1 279 ? -16.234 11.039 1.281 1 59.34 279 TYR A CA 1
ATOM 2176 C C . TYR A 1 279 ? -17.031 11.805 0.228 1 59.34 279 TYR A C 1
ATOM 2178 O O . TYR A 1 279 ? -16.875 11.547 -0.971 1 59.34 279 TYR A O 1
ATOM 2186 N N . MET B 1 1 ? 12.039 5.922 -20.984 1 37.19 1 MET B N 1
ATOM 2187 C CA . MET B 1 1 ? 10.852 5.836 -21.844 1 37.19 1 MET B CA 1
ATOM 2188 C C . MET B 1 1 ? 9.758 6.766 -21.328 1 37.19 1 MET B C 1
ATOM 2190 O O . MET B 1 1 ? 9.609 6.965 -20.125 1 37.19 1 MET B O 1
ATOM 2194 N N . ASP B 1 2 ? 9.359 7.621 -22.141 1 43.97 2 ASP B N 1
ATOM 2195 C CA . ASP B 1 2 ? 8.391 8.656 -21.797 1 43.97 2 ASP B CA 1
ATOM 2196 C C . ASP B 1 2 ? 7.09 8.039 -21.281 1 43.97 2 ASP B C 1
ATOM 2198 O O . ASP B 1 2 ? 6.629 7.027 -21.812 1 43.97 2 ASP B O 1
ATOM 2202 N N . SER B 1 3 ? 6.68 8.352 -20.141 1 54.22 3 SER B N 1
ATOM 2203 C CA . SER B 1 3 ? 5.422 7.883 -19.578 1 54.22 3 SER B CA 1
ATOM 2204 C C . SER B 1 3 ? 4.25 8.188 -20.516 1 54.22 3 SER B C 1
ATOM 2206 O O . SER B 1 3 ? 4.305 9.148 -21.281 1 54.22 3 SER B O 1
ATOM 2208 N N . LEU B 1 4 ? 3.244 7.262 -20.719 1 55.41 4 LEU B N 1
ATOM 2209 C CA . LEU B 1 4 ? 2.049 7.473 -21.531 1 55.41 4 LEU B CA 1
ATOM 2210 C C . LEU B 1 4 ? 1.302 8.727 -21.078 1 55.41 4 LEU B C 1
ATOM 2212 O O . LEU B 1 4 ? 0.75 9.453 -21.891 1 55.41 4 LEU B O 1
ATOM 2216 N N . ILE B 1 5 ? 1.347 8.867 -19.797 1 60.69 5 ILE B N 1
ATOM 2217 C CA . ILE B 1 5 ? 0.746 10.031 -19.156 1 60.69 5 ILE B CA 1
ATOM 2218 C C . ILE B 1 5 ? 1.814 10.797 -18.375 1 60.69 5 ILE B C 1
ATOM 2220 O O . ILE B 1 5 ? 2.619 10.203 -17.656 1 60.69 5 ILE B O 1
ATOM 2224 N N . ASN B 1 6 ? 2.023 12.133 -18.766 1 58.81 6 ASN B N 1
ATOM 2225 C CA . ASN B 1 6 ? 2.898 12.961 -17.938 1 58.81 6 ASN B CA 1
ATOM 2226 C C . ASN B 1 6 ? 2.236 13.336 -16.625 1 58.81 6 ASN B C 1
ATOM 2228 O O . ASN B 1 6 ? 1.637 14.406 -16.5 1 58.81 6 ASN B O 1
ATOM 2232 N N . TRP B 1 7 ? 2.338 12.508 -15.695 1 67.5 7 TRP B N 1
ATOM 2233 C CA . TRP B 1 7 ? 1.665 12.641 -14.406 1 67.5 7 TRP B CA 1
ATOM 2234 C C . TRP B 1 7 ? 2.168 13.867 -13.656 1 67.5 7 TRP B C 1
ATOM 2236 O O . TRP B 1 7 ? 1.397 14.539 -12.961 1 67.5 7 TRP B O 1
ATOM 2246 N N . GLN B 1 8 ? 3.424 14.164 -13.82 1 59.03 8 GLN B N 1
ATOM 2247 C CA . GLN B 1 8 ? 3.963 15.352 -13.164 1 59.03 8 GLN B CA 1
ATOM 2248 C C . GLN B 1 8 ? 3.322 16.625 -13.711 1 59.03 8 GLN B C 1
ATOM 2250 O O . GLN B 1 8 ? 3.012 17.547 -12.945 1 59.03 8 GLN B O 1
ATOM 2255 N N . ALA B 1 9 ? 3.182 16.594 -14.984 1 57.41 9 ALA B N 1
ATOM 2256 C CA . ALA B 1 9 ? 2.531 17.75 -15.602 1 57.41 9 ALA B CA 1
ATOM 2257 C C . ALA B 1 9 ? 1.091 17.891 -15.117 1 57.41 9 ALA B C 1
ATOM 2259 O O . ALA B 1 9 ? 0.624 19 -14.844 1 57.41 9 ALA B O 1
ATOM 2260 N N . LEU B 1 10 ? 0.397 16.797 -14.969 1 60.91 10 LEU B N 1
ATOM 2261 C CA . LEU B 1 10 ? -0.982 16.797 -14.492 1 60.91 10 LEU B CA 1
ATOM 2262 C C . LEU B 1 10 ? -1.055 17.281 -13.047 1 60.91 10 LEU B C 1
ATOM 2264 O O . LEU B 1 10 ? -1.96 18.031 -12.68 1 60.91 10 LEU B O 1
ATOM 2268 N N . GLN B 1 11 ? -0.089 16.844 -12.227 1 57.66 11 GLN B N 1
ATOM 2269 C CA . GLN B 1 11 ? -0.008 17.281 -10.836 1 57.66 11 GLN B CA 1
ATOM 2270 C C . GLN B 1 11 ? 0.179 18.797 -10.742 1 57.66 11 GLN B C 1
ATOM 2272 O O . GLN B 1 11 ? -0.487 19.453 -9.945 1 57.66 11 GLN B O 1
ATOM 2277 N N . LYS B 1 12 ? 1.091 19.344 -11.453 1 60 12 LYS B N 1
ATOM 2278 C CA . LYS B 1 12 ? 1.357 20.781 -11.453 1 60 12 LYS B CA 1
ATOM 2279 C C . LYS B 1 12 ? 0.119 21.578 -11.867 1 60 12 LYS B C 1
ATOM 2281 O O . LYS B 1 12 ? -0.119 22.672 -11.359 1 60 12 LYS B O 1
ATOM 2286 N N . LEU B 1 13 ? -0.626 20.953 -12.789 1 55 13 LEU B N 1
ATOM 2287 C CA . LEU B 1 13 ? -1.835 21.609 -13.266 1 55 13 LEU B CA 1
ATOM 2288 C C . LEU B 1 13 ? -2.928 21.578 -12.203 1 55 13 LEU B C 1
ATOM 2290 O O . LEU B 1 13 ? -3.691 22.531 -12.062 1 55 13 LEU B O 1
ATOM 2294 N N . SER B 1 14 ? -2.939 20.5 -11.516 1 55.12 14 SER B N 1
ATOM 2295 C CA . SER B 1 14 ? -4.02 20.312 -10.547 1 55.12 14 SER B CA 1
ATOM 2296 C C . SER B 1 14 ? -3.674 20.953 -9.203 1 55.12 14 SER B C 1
ATOM 2298 O O . SER B 1 14 ? -4.566 21.312 -8.43 1 55.12 14 SER B O 1
ATOM 2300 N N . MET B 1 15 ? -2.361 20.906 -8.875 1 52.38 15 MET B N 1
ATOM 2301 C CA . MET B 1 15 ? -1.87 21.516 -7.645 1 52.38 15 MET B CA 1
ATOM 2302 C C . MET B 1 15 ? -0.803 22.562 -7.945 1 52.38 15 MET B C 1
ATOM 2304 O O . MET B 1 15 ? 0.386 22.328 -7.727 1 52.38 15 MET B O 1
ATOM 2308 N N . PRO B 1 16 ? -1.26 23.656 -8.484 1 45.91 16 PRO B N 1
ATOM 2309 C CA . PRO B 1 16 ? -0.248 24.641 -8.852 1 45.91 16 PRO B CA 1
ATOM 2310 C C . PRO B 1 16 ? 0.695 24.984 -7.699 1 45.91 16 PRO B C 1
ATOM 2312 O O . PRO B 1 16 ? 0.306 24.891 -6.531 1 45.91 16 PRO B O 1
ATOM 2315 N N . GLN B 1 17 ? 2.037 25 -8.102 1 48.88 17 GLN B N 1
ATOM 2316 C CA . GLN B 1 17 ? 3.111 25.281 -7.156 1 48.88 17 GLN B CA 1
ATOM 2317 C C . GLN B 1 17 ? 2.789 26.5 -6.301 1 48.88 17 GLN B C 1
ATOM 2319 O O . GLN B 1 17 ? 2.254 27.484 -6.801 1 48.88 17 GLN B O 1
ATOM 2324 N N . MET B 1 18 ? 2.754 26.219 -5.035 1 47.75 18 MET B N 1
ATOM 2325 C CA . MET B 1 18 ? 2.646 27.391 -4.172 1 47.75 18 MET B CA 1
ATOM 2326 C C . MET B 1 18 ? 3.826 28.328 -4.387 1 47.75 18 MET B C 1
ATOM 2328 O O . MET B 1 18 ? 4.953 27.891 -4.613 1 47.75 18 MET B O 1
ATOM 2332 N N . PRO B 1 19 ? 3.627 29.547 -4.66 1 41.81 19 PRO B N 1
ATOM 2333 C CA . PRO B 1 19 ? 4.711 30.516 -4.84 1 41.81 19 PRO B CA 1
ATOM 2334 C C . PRO B 1 19 ? 5.805 30.375 -3.787 1 41.81 19 PRO B C 1
ATOM 2336 O O . PRO B 1 19 ? 5.52 30.031 -2.637 1 41.81 19 PRO B O 1
ATOM 2339 N N . SER B 1 20 ? 7.078 30.094 -4.312 1 44.03 20 SER B N 1
ATOM 2340 C CA . SER B 1 20 ? 8.234 30.156 -3.428 1 44.03 20 SER B CA 1
ATOM 2341 C C . SER B 1 20 ? 8.141 31.359 -2.488 1 44.03 20 SER B C 1
ATOM 2343 O O . SER B 1 20 ? 7.508 32.375 -2.814 1 44.03 20 SER B O 1
ATOM 2345 N N . GLN B 1 21 ? 8.5 31.109 -1.208 1 44.5 21 GLN B N 1
ATOM 2346 C CA . GLN B 1 21 ? 8.539 32.125 -0.172 1 44.5 21 GLN B CA 1
ATOM 2347 C C . GLN B 1 21 ? 9.359 33.344 -0.627 1 44.5 21 GLN B C 1
ATOM 2349 O O . GLN B 1 21 ? 10.406 33.188 -1.263 1 44.5 21 GLN B O 1
ATOM 2354 N N . GLN B 1 22 ? 8.859 34.438 -0.676 1 41.56 22 GLN B N 1
ATOM 2355 C CA . GLN B 1 22 ? 9.664 35.656 -0.705 1 41.56 22 GLN B CA 1
ATOM 2356 C C . GLN B 1 22 ? 10.727 35.656 0.394 1 41.56 22 GLN B C 1
ATOM 2358 O O . GLN B 1 22 ? 10.43 35.312 1.54 1 41.56 22 GLN B O 1
ATOM 2363 N N . LYS B 1 23 ? 11.977 35.906 0.103 1 46.19 23 LYS B N 1
ATOM 2364 C CA . LYS B 1 23 ? 13.203 36 0.894 1 46.19 23 LYS B CA 1
ATOM 2365 C C . LYS B 1 23 ? 12.922 36.625 2.26 1 46.19 23 LYS B C 1
ATOM 2367 O O . LYS B 1 23 ? 13.625 36.344 3.23 1 46.19 23 LYS B O 1
ATOM 2372 N N . ASN B 1 24 ? 12.414 37.562 2.482 1 45.09 24 ASN B N 1
ATOM 2373 C CA . ASN B 1 24 ? 12.547 38.406 3.66 1 45.09 24 ASN B CA 1
ATOM 2374 C C . ASN B 1 24 ? 11.359 38.25 4.602 1 45.09 24 ASN B C 1
ATOM 2376 O O . ASN B 1 24 ? 11.328 38.844 5.676 1 45.09 24 ASN B O 1
ATOM 2380 N N . GLY B 1 25 ? 10 37.875 4.285 1 46.25 25 GLY B N 1
ATOM 2381 C CA . GLY B 1 25 ? 8.812 38.125 5.086 1 46.25 25 GLY B CA 1
ATOM 2382 C C . GLY B 1 25 ? 8.148 36.875 5.57 1 46.25 25 GLY B C 1
ATOM 2383 O O . GLY B 1 25 ? 8.578 35.75 5.23 1 46.25 25 GLY B O 1
ATOM 2384 N N . GLU B 1 26 ? 7.211 36.969 6.711 1 52.94 26 GLU B N 1
ATOM 2385 C CA . GLU B 1 26 ? 6.289 35.969 7.254 1 52.94 26 GLU B CA 1
ATOM 2386 C C . GLU B 1 26 ? 5.555 35.25 6.141 1 52.94 26 GLU B C 1
ATOM 2388 O O . GLU B 1 26 ? 4.949 35.875 5.266 1 52.94 26 GLU B O 1
ATOM 2393 N N . ASN B 1 27 ? 6.051 34.031 5.855 1 62.44 27 ASN B N 1
ATOM 2394 C CA . ASN B 1 27 ? 5.305 33.281 4.852 1 62.44 27 ASN B CA 1
ATOM 2395 C C . ASN B 1 27 ? 3.936 32.875 5.375 1 62.44 27 ASN B C 1
ATOM 2397 O O . ASN B 1 27 ? 3.619 33.062 6.547 1 62.44 27 ASN B O 1
ATOM 2401 N N . MET B 1 28 ? 3.004 32.594 4.504 1 63.28 28 MET B N 1
ATOM 2402 C CA . MET B 1 28 ? 1.623 32.25 4.816 1 63.28 28 MET B CA 1
ATOM 2403 C C . MET B 1 28 ? 1.569 31.188 5.918 1 63.28 28 MET B C 1
ATOM 2405 O O . MET B 1 28 ? 0.645 31.188 6.734 1 63.28 28 MET B O 1
ATOM 2409 N N . TRP B 1 29 ? 2.656 30.578 6.129 1 71.56 29 TRP B N 1
ATOM 2410 C CA . TRP B 1 29 ? 2.668 29.5 7.117 1 71.56 29 TRP B CA 1
ATOM 2411 C C . TRP B 1 29 ? 2.977 30.031 8.508 1 71.56 29 TRP B C 1
ATOM 2413 O O . TRP B 1 29 ? 2.568 29.453 9.516 1 71.56 29 TRP B O 1
ATOM 2423 N N . ASP B 1 30 ? 3.604 31.172 8.547 1 76.12 30 ASP B N 1
ATOM 2424 C CA . ASP B 1 30 ? 3.875 31.781 9.852 1 76.12 30 ASP B CA 1
ATOM 2425 C C . ASP B 1 30 ? 2.582 32.219 10.523 1 76.12 30 ASP B C 1
ATOM 2427 O O . ASP B 1 30 ? 2.406 32.062 11.727 1 76.12 30 ASP B O 1
ATOM 2431 N N . THR B 1 31 ? 1.699 32.688 9.672 1 75.12 31 THR B N 1
ATOM 2432 C CA . THR B 1 31 ? 0.46 33.25 10.211 1 75.12 31 THR B CA 1
ATOM 2433 C C . THR B 1 31 ? -0.482 32.125 10.648 1 75.12 31 THR B C 1
ATOM 2435 O O . THR B 1 31 ? -1.292 32.312 11.562 1 75.12 31 THR B O 1
ATOM 2438 N N . ALA B 1 32 ? -0.23 30.953 10.109 1 84.25 32 ALA B N 1
ATOM 2439 C CA . ALA B 1 32 ? -1.151 29.859 10.367 1 84.25 32 ALA B CA 1
ATOM 2440 C C . ALA B 1 32 ? -0.575 28.875 11.391 1 84.25 32 ALA B C 1
ATOM 2442 O O . ALA B 1 32 ? -1.172 27.844 11.672 1 84.25 32 ALA B O 1
ATOM 2443 N N . ALA B 1 33 ? 0.464 29.219 12.008 1 89.25 33 ALA B N 1
ATOM 2444 C CA . ALA B 1 33 ? 1.222 28.281 12.828 1 89.25 33 ALA B CA 1
ATOM 2445 C C . ALA B 1 33 ? 0.408 27.828 14.039 1 89.25 33 ALA B C 1
ATOM 2447 O O . ALA B 1 33 ? 0.447 26.656 14.414 1 89.25 33 ALA B O 1
ATOM 2448 N N . THR B 1 34 ? -0.313 28.766 14.625 1 90.88 34 THR B N 1
ATOM 2449 C CA . THR B 1 34 ? -1.127 28.422 15.789 1 90.88 34 THR B CA 1
ATOM 2450 C C . THR B 1 34 ? -2.217 27.422 15.414 1 90.88 34 THR B C 1
ATOM 2452 O O . THR B 1 34 ? -2.434 26.438 16.125 1 90.88 34 THR B O 1
ATOM 2455 N N . MET B 1 35 ? -2.84 27.719 14.32 1 89.44 35 MET B N 1
ATOM 2456 C CA . MET B 1 35 ? -3.893 26.828 13.836 1 89.44 35 MET B CA 1
ATOM 2457 C C . MET B 1 35 ? -3.342 25.438 13.547 1 89.44 35 MET B C 1
ATOM 2459 O O . MET B 1 35 ? -3.889 24.438 14.008 1 89.44 35 MET B O 1
ATOM 2463 N N . TYR B 1 36 ? -2.225 25.344 12.883 1 92.25 36 TYR B N 1
ATOM 2464 C CA . TYR B 1 36 ? -1.651 24.047 12.5 1 92.25 36 TYR B CA 1
ATOM 2465 C C . TYR B 1 36 ? -1.129 23.312 13.727 1 92.25 36 TYR B C 1
ATOM 2467 O O . TYR B 1 36 ? -1.182 22.078 13.781 1 92.25 36 TYR B O 1
ATOM 2475 N N . ASN B 1 37 ? -0.632 24.078 14.688 1 96.06 37 ASN B N 1
ATOM 2476 C CA . ASN B 1 37 ? -0.203 23.453 15.93 1 96.06 37 ASN B CA 1
ATOM 2477 C C . ASN B 1 37 ? -1.375 22.797 16.672 1 96.06 37 ASN B C 1
ATOM 2479 O O . ASN B 1 37 ? -1.261 21.688 17.156 1 96.06 37 ASN B O 1
ATOM 2483 N N . LYS B 1 38 ? -2.488 23.531 16.719 1 95.81 38 LYS B N 1
ATOM 2484 C CA . LYS B 1 38 ? -3.689 22.984 17.359 1 95.81 38 LYS B CA 1
ATOM 2485 C C . LYS B 1 38 ? -4.211 21.766 16.594 1 95.81 38 LYS B C 1
ATOM 2487 O O . LYS B 1 38 ? -4.574 20.75 17.188 1 95.81 38 LYS B O 1
ATOM 2492 N N . MET B 1 39 ? -4.25 21.859 15.336 1 95.94 39 MET B N 1
ATOM 2493 C CA . MET B 1 39 ? -4.727 20.75 14.516 1 95.94 39 MET B CA 1
ATOM 2494 C C . MET B 1 39 ? -3.83 19.516 14.68 1 95.94 39 MET B C 1
ATOM 2496 O O . MET B 1 39 ? -4.316 18.391 14.719 1 95.94 39 MET B O 1
ATOM 2500 N N . ALA B 1 40 ? -2.52 19.766 14.727 1 97.12 40 ALA B N 1
ATOM 2501 C CA . ALA B 1 40 ? -1.582 18.656 14.938 1 97.12 40 ALA B CA 1
ATOM 2502 C C . ALA B 1 40 ? -1.866 17.953 16.266 1 97.12 40 ALA B C 1
ATOM 2504 O O . ALA B 1 40 ? -1.806 16.719 16.328 1 97.12 40 ALA B O 1
ATOM 2505 N N . ALA B 1 41 ? -2.191 18.75 17.266 1 97.44 41 ALA B N 1
ATOM 2506 C CA . ALA B 1 41 ? -2.518 18.172 18.578 1 97.44 41 ALA B CA 1
ATOM 2507 C C . ALA B 1 41 ? -3.783 17.328 18.5 1 97.44 41 ALA B C 1
ATOM 2509 O O . ALA B 1 41 ? -3.848 16.25 19.078 1 97.44 41 ALA B O 1
ATOM 2510 N N . LEU B 1 42 ? -4.754 17.766 17.766 1 98.06 42 LEU B N 1
ATOM 2511 C CA . LEU B 1 42 ? -6.02 17.062 17.625 1 98.06 42 LEU B CA 1
ATOM 2512 C C . LEU B 1 42 ? -5.844 15.797 16.797 1 98.06 42 LEU B C 1
ATOM 2514 O O . LEU B 1 42 ? -6.621 14.844 16.922 1 98.06 42 LEU B O 1
ATOM 2518 N N . GLU B 1 43 ? -4.84 15.75 15.961 1 98.31 43 GLU B N 1
ATOM 2519 C CA . GLU B 1 43 ? -4.633 14.648 15.023 1 98.31 43 GLU B CA 1
ATOM 2520 C C . GLU B 1 43 ? -3.656 13.617 15.586 1 98.31 43 GLU B C 1
ATOM 2522 O O . GLU B 1 43 ? -3.311 12.648 14.914 1 98.31 43 GLU B O 1
ATOM 2527 N N . LYS B 1 44 ? -3.166 13.836 16.75 1 97.31 44 LYS B N 1
ATOM 2528 C CA . LYS B 1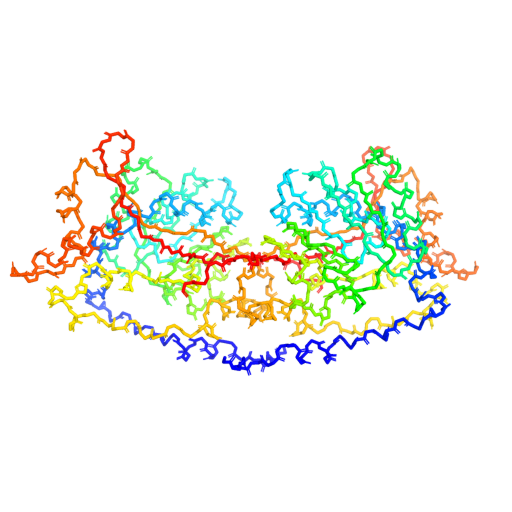 44 ? -2.037 13.102 17.312 1 97.31 44 LYS B CA 1
ATOM 2529 C C . LYS B 1 44 ? -2.273 11.594 17.25 1 97.31 44 LYS B C 1
ATOM 2531 O O . LYS B 1 44 ? -1.423 10.852 16.766 1 97.31 44 LYS B O 1
ATOM 2536 N N . SER B 1 45 ? -3.449 11.141 17.688 1 97.12 45 SER B N 1
ATOM 2537 C CA . SER B 1 45 ? -3.717 9.703 17.719 1 97.12 45 SER B CA 1
ATOM 2538 C C . SER B 1 45 ? -3.801 9.117 16.312 1 97.12 45 SER B C 1
ATOM 2540 O O . SER B 1 45 ? -3.262 8.039 16.062 1 97.12 45 SER B O 1
ATOM 2542 N N . HIS B 1 46 ? -4.375 9.805 15.43 1 97.69 46 HIS B N 1
ATOM 2543 C CA . HIS B 1 46 ? -4.543 9.297 14.07 1 97.69 46 HIS B CA 1
ATOM 2544 C C . HIS B 1 46 ? -3.238 9.391 13.281 1 97.69 46 HIS B C 1
ATOM 2546 O O . HIS B 1 46 ? -3.025 8.625 12.336 1 97.69 46 HIS B O 1
ATOM 2552 N N . THR B 1 47 ? -2.34 10.336 13.633 1 98.38 47 THR B N 1
ATOM 2553 C CA . THR B 1 47 ? -1.033 10.445 12.992 1 98.38 47 THR B CA 1
ATOM 2554 C C . THR B 1 47 ? -0.255 9.141 13.125 1 98.38 47 THR B C 1
ATOM 2556 O O . THR B 1 47 ? 0.511 8.781 12.227 1 98.38 47 THR B O 1
ATOM 2559 N N . LEU B 1 48 ? -0.532 8.398 14.188 1 98.44 48 LEU B N 1
ATOM 2560 C CA . LEU B 1 48 ? 0.159 7.133 14.414 1 98.44 48 LEU B CA 1
ATOM 2561 C C . LEU B 1 48 ? -0.179 6.129 13.312 1 98.44 48 LEU B C 1
ATOM 2563 O O . LEU B 1 48 ? 0.661 5.312 12.93 1 98.44 48 LEU B O 1
ATOM 2567 N N . ASN B 1 49 ? -1.425 6.18 12.805 1 98.25 49 ASN B N 1
ATOM 2568 C CA . ASN B 1 49 ? -1.791 5.312 11.688 1 98.25 49 ASN B CA 1
ATOM 2569 C C . ASN B 1 49 ? -0.901 5.559 10.469 1 98.25 49 ASN B C 1
ATOM 2571 O O . ASN B 1 49 ? -0.558 4.621 9.75 1 98.25 49 ASN B O 1
ATOM 2575 N N . GLN B 1 50 ? -0.559 6.812 10.234 1 98.44 50 GLN B N 1
ATOM 2576 C CA . GLN B 1 50 ? 0.296 7.18 9.117 1 98.44 50 GLN B CA 1
ATOM 2577 C C . GLN B 1 50 ? 1.728 6.699 9.328 1 98.44 50 GLN B C 1
ATOM 2579 O O . GLN B 1 50 ? 2.32 6.078 8.445 1 98.44 50 GLN B O 1
ATOM 2584 N N . ILE B 1 51 ? 2.23 6.91 10.531 1 98.62 51 ILE B N 1
ATOM 2585 C CA . ILE B 1 51 ? 3.613 6.57 10.852 1 98.62 51 ILE B CA 1
ATOM 2586 C C . ILE B 1 51 ? 3.787 5.055 10.844 1 98.62 51 ILE B C 1
ATOM 2588 O O . ILE B 1 51 ? 4.812 4.543 10.391 1 98.62 51 ILE B O 1
ATOM 2592 N N . ASN B 1 52 ? 2.766 4.344 11.336 1 98.31 52 ASN B N 1
ATOM 2593 C CA . ASN B 1 52 ? 2.811 2.887 11.383 1 98.31 52 ASN B CA 1
ATOM 2594 C C . ASN B 1 52 ? 2.893 2.283 9.984 1 98.31 52 ASN B C 1
ATOM 2596 O O . ASN B 1 52 ? 3.326 1.143 9.82 1 98.31 52 ASN B O 1
ATOM 2600 N N . ALA B 1 53 ? 2.527 3.006 9.016 1 98.31 53 ALA B N 1
ATOM 2601 C CA . ALA B 1 53 ? 2.506 2.514 7.641 1 98.31 53 ALA B CA 1
ATOM 2602 C C . ALA B 1 53 ? 3.881 2.641 6.992 1 98.31 53 ALA B C 1
ATOM 2604 O O . ALA B 1 53 ? 4.121 2.082 5.918 1 98.31 53 ALA B O 1
ATOM 2605 N N . ILE B 1 54 ? 4.762 3.373 7.531 1 98.44 54 ILE B N 1
ATOM 2606 C CA . ILE B 1 54 ? 6.113 3.559 7.012 1 98.44 54 ILE B CA 1
ATOM 2607 C C . ILE B 1 54 ? 7.062 2.568 7.68 1 98.44 54 ILE B C 1
ATOM 2609 O O . ILE B 1 54 ? 7.078 2.443 8.906 1 98.44 54 ILE B O 1
ATOM 2613 N N . PRO B 1 55 ? 7.844 1.853 6.934 1 97.88 55 PRO B N 1
ATOM 2614 C CA . PRO B 1 55 ? 8.727 0.837 7.52 1 97.88 55 PRO B CA 1
ATOM 2615 C C . PRO B 1 55 ? 9.969 1.438 8.164 1 97.88 55 PRO B C 1
ATOM 2617 O O . PRO B 1 55 ? 11.086 1.176 7.723 1 97.88 55 PRO B O 1
ATOM 2620 N N . LEU B 1 56 ? 9.82 2.062 9.289 1 98.69 56 LEU B N 1
ATOM 2621 C CA . LEU B 1 56 ? 10.906 2.676 10.039 1 98.69 56 LEU B CA 1
ATOM 2622 C C . LEU B 1 56 ? 11.648 1.635 10.875 1 98.69 56 LEU B C 1
ATOM 2624 O O . LEU B 1 56 ? 11.047 0.677 11.359 1 98.69 56 LEU B O 1
ATOM 2628 N N . ARG B 1 57 ? 12.93 1.847 11 1 98.5 57 ARG B N 1
ATOM 2629 C CA . ARG B 1 57 ? 13.773 1.047 11.875 1 98.5 57 ARG B CA 1
ATOM 2630 C C . ARG B 1 57 ? 14.312 1.885 13.031 1 98.5 57 ARG B C 1
ATOM 2632 O O . ARG B 1 57 ? 14.555 3.084 12.875 1 98.5 57 ARG B O 1
ATOM 2639 N N . PRO B 1 58 ? 14.555 1.268 14.156 1 98.62 58 PRO B N 1
ATOM 2640 C CA . PRO B 1 58 ? 15.086 2.008 15.305 1 98.62 58 PRO B CA 1
ATOM 2641 C C . PRO B 1 58 ? 16.438 2.66 15.016 1 98.62 58 PRO B C 1
ATOM 2643 O O . PRO B 1 58 ? 16.781 3.666 15.633 1 98.62 58 PRO B O 1
ATOM 2646 N N . THR B 1 59 ? 17.141 2.166 14.062 1 98.69 59 THR B N 1
ATOM 2647 C CA . THR B 1 59 ? 18.484 2.668 13.75 1 98.69 59 THR B CA 1
ATOM 2648 C C . THR B 1 59 ? 18.406 3.77 12.695 1 98.69 59 THR B C 1
ATOM 2650 O O . THR B 1 59 ? 19.438 4.371 12.352 1 98.69 59 THR B O 1
ATOM 2653 N N . ASP B 1 60 ? 17.266 4.047 12.219 1 98.81 60 ASP B N 1
ATOM 2654 C CA . ASP B 1 60 ? 17.141 4.961 11.086 1 98.81 60 ASP B CA 1
ATOM 2655 C C . ASP B 1 60 ? 17.391 6.402 11.516 1 98.81 60 ASP B C 1
ATOM 2657 O O . ASP B 1 60 ? 16.969 6.824 12.594 1 98.81 60 ASP B O 1
ATOM 2661 N N . THR B 1 61 ? 18.109 7.156 10.719 1 98.94 61 THR B N 1
ATOM 2662 C CA . THR B 1 61 ? 18.016 8.609 10.688 1 98.94 61 THR B CA 1
ATOM 2663 C C . THR B 1 61 ? 16.906 9.07 9.742 1 98.94 61 THR B C 1
ATOM 2665 O O . THR B 1 61 ? 16.719 8.484 8.672 1 98.94 61 THR B O 1
ATOM 2668 N N . VAL B 1 62 ? 16.141 10.062 10.172 1 98.94 62 VAL B N 1
ATOM 2669 C CA . VAL B 1 62 ? 14.969 10.438 9.383 1 98.94 62 VAL B CA 1
ATOM 2670 C C . VAL B 1 62 ? 14.969 11.945 9.141 1 98.94 62 VAL B C 1
ATOM 2672 O O . VAL B 1 62 ? 15.266 12.719 10.055 1 98.94 62 VAL B O 1
ATOM 2675 N N . LEU B 1 63 ? 14.703 12.344 7.938 1 98.81 63 LEU B N 1
ATOM 2676 C CA . LEU B 1 63 ? 14.398 13.727 7.594 1 98.81 63 LEU B CA 1
ATOM 2677 C C . LEU B 1 63 ? 12.891 13.945 7.512 1 98.81 63 LEU B C 1
ATOM 2679 O O . LEU B 1 63 ? 12.203 13.266 6.75 1 98.81 63 LEU B O 1
ATOM 2683 N N . ASP B 1 64 ? 12.383 14.797 8.312 1 98.69 64 ASP B N 1
ATOM 2684 C CA . ASP B 1 64 ? 11.031 15.328 8.164 1 98.69 64 ASP B CA 1
ATOM 2685 C C . ASP B 1 64 ? 11.039 16.672 7.449 1 98.69 64 ASP B C 1
ATOM 2687 O O . ASP B 1 64 ? 11.219 17.719 8.086 1 98.69 64 ASP B O 1
ATOM 2691 N N . MET B 1 65 ? 10.836 16.672 6.137 1 97.5 65 MET B N 1
ATOM 2692 C CA . MET B 1 65 ? 10.875 17.875 5.309 1 97.5 65 MET B CA 1
ATOM 2693 C C . MET B 1 65 ? 9.531 18.594 5.312 1 97.5 65 MET B C 1
ATOM 2695 O O . MET B 1 65 ? 8.531 18.031 4.848 1 97.5 65 MET B O 1
ATOM 2699 N N . GLY B 1 66 ? 9.508 19.828 5.695 1 95.81 66 GLY B N 1
ATOM 2700 C CA . GLY B 1 66 ? 8.25 20.5 5.992 1 95.81 66 GLY B CA 1
ATOM 2701 C C . GLY B 1 66 ? 7.594 20 7.266 1 95.81 66 GLY B C 1
ATOM 2702 O O . GLY B 1 66 ? 6.418 19.609 7.258 1 95.81 66 GLY B O 1
ATOM 2703 N N . CYS B 1 67 ? 8.312 20.109 8.375 1 97.56 67 CYS B N 1
ATOM 2704 C CA . CYS B 1 67 ? 7.938 19.391 9.594 1 97.56 67 CYS B CA 1
ATOM 2705 C C . CYS B 1 67 ? 6.781 20.094 10.297 1 97.56 67 CYS B C 1
ATOM 2707 O O . CYS B 1 67 ? 6.125 19.5 11.156 1 97.56 67 CYS B O 1
ATOM 2709 N N . GLY B 1 68 ? 6.52 21.359 9.992 1 96.38 68 GLY B N 1
ATOM 2710 C CA . GLY B 1 68 ? 5.492 22.094 10.719 1 96.38 68 GLY B CA 1
ATOM 2711 C C . GLY B 1 68 ? 5.715 22.094 12.219 1 96.38 68 GLY B C 1
ATOM 2712 O O . GLY B 1 68 ? 6.836 22.297 12.688 1 96.38 68 GLY B O 1
ATOM 2713 N N . PRO B 1 69 ? 4.672 21.984 12.938 1 97.81 69 PRO B N 1
ATOM 2714 C CA . PRO B 1 69 ? 4.812 21.984 14.391 1 97.81 69 PRO B CA 1
ATOM 2715 C C . PRO B 1 69 ? 5.34 20.672 14.938 1 97.81 69 PRO B C 1
ATOM 2717 O O . PRO B 1 69 ? 5.324 20.438 16.156 1 97.81 69 PRO B O 1
ATOM 2720 N N . GLY B 1 70 ? 5.75 19.734 14.086 1 98.44 70 GLY B N 1
ATOM 2721 C CA . GLY B 1 70 ? 6.352 18.5 14.539 1 98.44 70 GLY B CA 1
ATOM 2722 C C . GLY B 1 70 ? 5.363 17.344 14.609 1 98.44 70 GLY B C 1
ATOM 2723 O O . GLY B 1 70 ? 5.547 16.406 15.383 1 98.44 70 GLY B O 1
ATOM 2724 N N . ARG B 1 71 ? 4.262 17.359 13.781 1 98.19 71 ARG B N 1
ATOM 2725 C CA . ARG B 1 71 ? 3.227 16.328 13.805 1 98.19 71 ARG B CA 1
ATOM 2726 C C . ARG B 1 71 ? 3.812 14.953 13.523 1 98.19 71 ARG B C 1
ATOM 2728 O O . ARG B 1 71 ? 3.514 13.992 14.227 1 98.19 71 ARG B O 1
ATOM 2735 N N . ILE B 1 72 ? 4.66 14.883 12.531 1 98.62 72 ILE B N 1
ATOM 2736 C CA . ILE B 1 72 ? 5.32 13.641 12.141 1 98.62 72 ILE B CA 1
ATOM 2737 C C . ILE B 1 72 ? 6.598 13.461 12.961 1 98.62 72 ILE B C 1
ATOM 2739 O O . ILE B 1 72 ? 6.906 12.352 13.406 1 98.62 72 ILE B O 1
ATOM 2743 N N . THR B 1 73 ? 7.289 14.531 13.25 1 98.81 73 THR B N 1
ATOM 2744 C CA . THR B 1 73 ? 8.594 14.547 13.898 1 98.81 73 THR B CA 1
ATOM 2745 C C . THR B 1 73 ? 8.539 13.852 15.25 1 98.81 73 THR B C 1
ATOM 2747 O O . THR B 1 73 ? 9.344 12.961 15.539 1 98.81 73 THR B O 1
ATOM 2750 N N . VAL B 1 74 ? 7.613 14.219 16.062 1 98.81 74 VAL B N 1
ATOM 2751 C CA . VAL B 1 74 ? 7.582 13.797 17.453 1 98.81 74 VAL B CA 1
ATOM 2752 C C . VAL B 1 74 ? 7.359 12.289 17.531 1 98.81 74 VAL B C 1
ATOM 2754 O O . VAL B 1 74 ? 8.172 11.562 18.109 1 98.81 74 VAL B O 1
ATOM 2757 N N . PRO B 1 75 ? 6.297 11.758 16.891 1 98.81 75 PRO B N 1
ATOM 2758 C CA . PRO B 1 75 ? 6.117 10.305 17 1 98.81 75 PRO B CA 1
ATOM 2759 C C . PRO B 1 75 ? 7.211 9.523 16.281 1 98.81 75 PRO B C 1
ATOM 2761 O O . PRO B 1 75 ? 7.574 8.422 16.719 1 98.81 75 PRO B O 1
ATOM 2764 N N . VAL B 1 76 ? 7.789 9.984 15.211 1 98.88 76 VAL B N 1
ATOM 2765 C CA . VAL B 1 76 ? 8.859 9.289 14.492 1 98.88 76 VAL B CA 1
ATOM 2766 C C . VAL B 1 76 ? 10.117 9.25 15.359 1 98.88 76 VAL B C 1
ATOM 2768 O O . VAL B 1 76 ? 10.789 8.219 15.438 1 98.88 76 VAL B O 1
ATOM 2771 N N . ALA B 1 77 ? 10.406 10.352 16.047 1 98.88 77 ALA B N 1
ATOM 2772 C CA . ALA B 1 77 ? 11.609 10.445 16.859 1 98.88 77 ALA B CA 1
ATOM 2773 C C . ALA B 1 77 ? 11.586 9.43 18 1 98.88 77 ALA B C 1
ATOM 2775 O O . ALA B 1 77 ? 12.641 9.016 18.5 1 98.88 77 ALA B O 1
ATOM 2776 N N . GLN B 1 78 ? 10.414 9.039 18.375 1 98.62 78 GLN B N 1
ATOM 2777 C CA . GLN B 1 78 ? 10.258 8.062 19.453 1 98.62 78 GLN B CA 1
ATOM 2778 C C . GLN B 1 78 ? 10.602 6.652 18.969 1 98.62 78 GLN B C 1
ATOM 2780 O O . GLN B 1 78 ? 10.758 5.734 19.781 1 98.62 78 GLN B O 1
ATOM 2785 N N . ARG B 1 79 ? 10.805 6.477 17.672 1 98.38 79 ARG B N 1
ATOM 2786 C CA . ARG B 1 79 ? 10.922 5.133 17.109 1 98.38 79 ARG B CA 1
ATOM 2787 C C . ARG B 1 79 ? 12.258 4.957 16.391 1 98.38 79 ARG B C 1
ATOM 2789 O O . ARG B 1 79 ? 12.609 3.846 15.984 1 98.38 79 ARG B O 1
ATOM 2796 N N . VAL B 1 80 ? 12.953 6.023 16.219 1 98.88 80 VAL B N 1
ATOM 2797 C CA . VAL B 1 80 ? 14.125 5.945 15.352 1 98.88 80 VAL B CA 1
ATOM 2798 C C . VAL B 1 80 ? 15.344 6.508 16.078 1 98.88 80 VAL B C 1
ATOM 2800 O O . VAL B 1 80 ? 15.234 6.961 17.219 1 98.88 80 VAL B O 1
ATOM 2803 N N . SER B 1 81 ? 16.516 6.5 15.391 1 98.81 81 SER B N 1
ATOM 2804 C CA . SER B 1 81 ? 17.75 6.973 15.992 1 98.81 81 SER B CA 1
ATOM 2805 C C . SER B 1 81 ? 17.766 8.492 16.141 1 98.81 81 SER B C 1
ATOM 2807 O O . SER B 1 81 ? 18.062 9.016 17.203 1 98.81 81 SER B O 1
ATOM 2809 N N . SER B 1 82 ? 17.391 9.188 15.07 1 98.88 82 SER B N 1
ATOM 2810 C CA . SER B 1 82 ? 17.344 10.641 15.117 1 98.88 82 SER B CA 1
ATOM 2811 C C . SER B 1 82 ? 16.484 11.203 13.984 1 98.88 82 SER B C 1
ATOM 2813 O O . SER B 1 82 ? 16.219 10.508 13.008 1 98.88 82 SER B O 1
ATOM 2815 N N . VAL B 1 83 ? 16.062 12.414 14.188 1 98.94 83 VAL B N 1
ATOM 2816 C CA . VAL B 1 83 ? 15.242 13.102 13.188 1 98.94 83 VAL B CA 1
ATOM 2817 C C . VAL B 1 83 ? 15.805 14.492 12.938 1 98.94 83 VAL B C 1
ATOM 2819 O O . VAL B 1 83 ? 16.125 15.227 13.875 1 98.94 83 VAL B O 1
ATOM 2822 N N . THR B 1 84 ? 16.016 14.812 11.727 1 98.94 84 THR B N 1
ATOM 2823 C CA . THR B 1 84 ? 16.156 16.203 11.289 1 98.94 84 THR B CA 1
ATOM 2824 C C . THR B 1 84 ? 14.805 16.766 10.859 1 98.94 84 THR B C 1
ATOM 2826 O O . THR B 1 84 ? 14.172 16.25 9.938 1 98.94 84 THR B O 1
ATOM 2829 N N . ALA B 1 85 ? 14.383 17.797 11.562 1 98.75 85 ALA B N 1
ATOM 2830 C CA . ALA B 1 85 ? 13.102 18.438 11.266 1 98.75 85 ALA B CA 1
ATOM 2831 C C . ALA B 1 85 ? 13.305 19.781 10.555 1 98.75 85 ALA B C 1
ATOM 2833 O O . ALA B 1 85 ? 13.641 20.781 11.188 1 98.75 85 ALA B O 1
ATOM 2834 N N . ALA B 1 86 ? 12.969 19.797 9.273 1 97.69 86 ALA B N 1
ATOM 2835 C CA . ALA B 1 86 ? 13.258 21 8.477 1 97.69 86 ALA B CA 1
ATOM 2836 C C . ALA B 1 86 ? 11.969 21.719 8.078 1 97.69 86 ALA B C 1
ATOM 2838 O O . ALA B 1 86 ? 11 21.078 7.676 1 97.69 86 ALA B O 1
ATOM 2839 N N . ASP B 1 87 ? 11.953 22.969 8.227 1 95.88 87 ASP B N 1
ATOM 2840 C CA . ASP B 1 87 ? 10.844 23.812 7.793 1 95.88 87 ASP B CA 1
ATOM 2841 C C . ASP B 1 87 ? 11.312 25.219 7.441 1 95.88 87 ASP B C 1
ATOM 2843 O O . ASP B 1 87 ? 12.328 25.688 7.961 1 95.88 87 ASP B O 1
ATOM 2847 N N . SER B 1 88 ? 10.555 25.875 6.578 1 92.38 88 SER B N 1
ATOM 2848 C CA . SER B 1 88 ? 10.953 27.219 6.141 1 92.38 88 SER B CA 1
ATOM 2849 C C . SER B 1 88 ? 10.195 28.297 6.914 1 92.38 88 SER B C 1
ATOM 2851 O O . SER B 1 88 ? 10.328 29.484 6.613 1 92.38 88 SER B O 1
ATOM 2853 N N . ALA B 1 89 ? 9.352 27.938 7.836 1 90.88 89 ALA B N 1
ATOM 2854 C CA . ALA B 1 89 ? 8.609 28.875 8.672 1 90.88 89 ALA B CA 1
ATOM 2855 C C . ALA B 1 89 ? 9.133 28.859 10.109 1 90.88 89 ALA B C 1
ATOM 2857 O O . ALA B 1 89 ? 9.023 27.844 10.805 1 90.88 89 ALA B O 1
ATOM 2858 N N . GLU B 1 90 ? 9.594 30.016 10.602 1 94 90 GLU B N 1
ATOM 2859 C CA . GLU B 1 90 ? 10.172 30.109 11.938 1 94 90 GLU B CA 1
ATOM 2860 C C . GLU B 1 90 ? 9.125 29.828 13.008 1 94 90 GLU B C 1
ATOM 2862 O O . GLU B 1 90 ? 9.43 29.219 14.039 1 94 90 GLU B O 1
ATOM 2867 N N . SER B 1 91 ? 7.953 30.328 12.719 1 94.88 91 SER B N 1
ATOM 2868 C CA . SER B 1 91 ? 6.883 30.109 13.688 1 94.88 91 SER B CA 1
ATOM 2869 C C . SER B 1 91 ? 6.551 28.625 13.82 1 94.88 91 SER B C 1
ATOM 2871 O O . SER B 1 91 ? 6.277 28.156 14.922 1 94.88 91 SER B O 1
ATOM 2873 N N . MET B 1 92 ? 6.562 27.922 12.703 1 94.75 92 MET B N 1
ATOM 2874 C CA . MET B 1 92 ? 6.336 26.484 12.719 1 94.75 92 MET B CA 1
ATOM 2875 C C . MET B 1 92 ? 7.441 25.766 13.492 1 94.75 92 MET B C 1
ATOM 2877 O O . MET B 1 92 ? 7.164 24.906 14.336 1 94.75 92 MET B O 1
ATOM 2881 N N . LEU B 1 93 ? 8.672 26.141 13.312 1 97.31 93 LEU B N 1
ATOM 2882 C CA . LEU B 1 93 ? 9.812 25.516 13.977 1 97.31 93 LEU B CA 1
ATOM 2883 C C . LEU B 1 93 ? 9.773 25.781 15.477 1 97.31 93 LEU B C 1
ATOM 2885 O O . LEU B 1 93 ? 10.188 24.938 16.281 1 97.31 93 LEU B O 1
ATOM 2889 N N . ALA B 1 94 ? 9.328 27.016 15.82 1 97.75 94 ALA B N 1
ATOM 2890 C CA . ALA B 1 94 ? 9.195 27.328 17.234 1 97.75 94 ALA B CA 1
ATOM 2891 C C . ALA B 1 94 ? 8.25 26.344 17.938 1 97.75 94 ALA B C 1
ATOM 2893 O O . ALA B 1 94 ? 8.57 25.828 19 1 97.75 94 ALA B O 1
ATOM 2894 N N . TYR B 1 95 ? 7.117 26.078 17.266 1 97.75 95 TYR B N 1
ATOM 2895 C CA . TYR B 1 95 ? 6.184 25.094 17.828 1 97.75 95 TYR B CA 1
ATOM 2896 C C . TYR B 1 95 ? 6.785 23.688 17.797 1 97.75 95 TYR B C 1
ATOM 2898 O O . TYR B 1 95 ? 6.57 22.906 18.719 1 97.75 95 TYR B O 1
ATOM 2906 N N . CYS B 1 96 ? 7.531 23.359 16.75 1 98.44 96 CYS B N 1
ATOM 2907 C CA . CYS B 1 96 ? 8.188 22.062 16.672 1 98.44 96 CYS B CA 1
ATOM 2908 C C . CYS B 1 96 ? 9.125 21.844 17.859 1 98.44 96 CYS B C 1
ATOM 2910 O O . CYS B 1 96 ? 9.062 20.812 18.531 1 98.44 96 CYS B O 1
ATOM 2912 N N . LYS B 1 97 ? 9.906 22.875 18.125 1 98.5 97 LYS B N 1
ATOM 2913 C CA . LYS B 1 97 ? 10.836 22.812 19.25 1 98.5 97 LYS B CA 1
ATOM 2914 C C . LYS B 1 97 ? 10.094 22.656 20.578 1 98.5 97 LYS B C 1
ATOM 2916 O O . LYS B 1 97 ? 10.5 21.859 21.422 1 98.5 97 LYS B O 1
ATOM 2921 N N . GLU B 1 98 ? 9.07 23.391 20.719 1 98.5 98 GLU B N 1
ATOM 2922 C CA . GLU B 1 98 ? 8.266 23.297 21.922 1 98.5 98 GLU B CA 1
ATOM 2923 C C . GLU B 1 98 ? 7.684 21.906 22.094 1 98.5 98 GLU B C 1
ATOM 2925 O O . GLU B 1 98 ? 7.73 21.328 23.203 1 98.5 98 GLU B O 1
ATOM 2930 N N . ASN B 1 99 ? 7.145 21.344 21.016 1 98.69 99 ASN B N 1
ATOM 2931 C CA . ASN B 1 99 ? 6.5 20.031 21.078 1 98.69 99 ASN B CA 1
ATOM 2932 C C . ASN B 1 99 ? 7.52 18.922 21.297 1 98.69 99 ASN B C 1
ATOM 2934 O O . ASN B 1 99 ? 7.234 17.938 21.984 1 98.69 99 ASN B O 1
ATOM 2938 N N . VAL B 1 100 ? 8.703 19.062 20.797 1 98.75 100 VAL B N 1
ATOM 2939 C CA . VAL B 1 100 ? 9.797 18.125 21.016 1 98.75 100 VAL B CA 1
ATOM 2940 C C . VAL B 1 100 ? 10.203 18.141 22.484 1 98.75 100 VAL B C 1
ATOM 2942 O O . VAL B 1 100 ? 10.391 17.094 23.094 1 98.75 100 VAL B O 1
ATOM 2945 N N . LYS B 1 101 ? 10.305 19.344 23.016 1 98.56 101 LYS B N 1
ATOM 2946 C CA . LYS B 1 101 ? 10.648 19.5 24.422 1 98.56 101 LYS B CA 1
ATOM 2947 C C . LYS B 1 101 ? 9.586 18.891 25.328 1 98.56 101 LYS B C 1
ATOM 2949 O O . LYS B 1 101 ? 9.906 18.172 26.281 1 98.56 101 LYS B O 1
ATOM 2954 N N . LYS B 1 102 ? 8.375 19.188 25.031 1 98.25 102 LYS B N 1
ATOM 2955 C CA . LYS B 1 102 ? 7.266 18.656 25.812 1 98.25 102 LYS B CA 1
ATOM 2956 C C . LYS B 1 102 ? 7.273 17.125 25.812 1 98.25 102 LYS B C 1
ATOM 2958 O O . LYS B 1 102 ? 6.879 16.5 26.781 1 98.25 102 LYS B O 1
ATOM 2963 N N . ALA B 1 103 ? 7.754 16.531 24.719 1 98.31 103 ALA B N 1
ATOM 2964 C CA . ALA B 1 103 ? 7.797 15.078 24.578 1 98.31 103 ALA B CA 1
ATOM 2965 C C . ALA B 1 103 ? 9.094 14.516 25.172 1 98.31 103 ALA B C 1
ATOM 2967 O O . ALA B 1 103 ? 9.336 13.305 25.109 1 98.31 103 ALA B O 1
ATOM 2968 N N . ASN B 1 104 ? 10 15.344 25.672 1 98.38 104 ASN B N 1
ATOM 2969 C CA . ASN B 1 104 ? 11.266 14.977 26.281 1 98.38 104 ASN B CA 1
ATOM 2970 C C . ASN B 1 104 ? 12.18 14.25 25.312 1 98.38 104 ASN B C 1
ATOM 2972 O O . ASN B 1 104 ? 12.773 13.219 25.641 1 98.38 104 ASN B O 1
ATOM 2976 N N . LEU B 1 105 ? 12.172 14.727 24.109 1 98.62 105 LEU B N 1
ATOM 2977 C CA . LEU B 1 105 ? 13.023 14.141 23.078 1 98.62 105 LEU B CA 1
ATOM 2978 C C . LEU B 1 105 ? 14.328 14.914 22.938 1 98.62 105 LEU B C 1
ATOM 2980 O O . LEU B 1 105 ? 14.336 16.141 23 1 98.62 105 LEU B O 1
ATOM 2984 N N . THR B 1 106 ? 15.438 14.219 22.719 1 98.56 106 THR B N 1
ATOM 2985 C CA . THR B 1 106 ? 16.75 14.859 22.594 1 98.56 106 THR B CA 1
ATOM 2986 C C . THR B 1 106 ? 17.391 14.516 21.25 1 98.56 106 THR B C 1
ATOM 2988 O O . THR B 1 106 ? 18.484 14.977 20.953 1 98.56 106 THR B O 1
ATOM 2991 N N . ASN B 1 107 ? 16.688 13.695 20.484 1 98.81 107 ASN B N 1
ATOM 2992 C CA . ASN B 1 107 ? 17.281 13.203 19.25 1 98.81 107 ASN B CA 1
ATOM 2993 C C . ASN B 1 107 ? 16.672 13.891 18.031 1 98.81 107 ASN B C 1
ATOM 2995 O O . ASN B 1 107 ? 16.578 13.289 16.953 1 98.81 107 ASN B O 1
ATOM 2999 N N . VAL B 1 108 ? 16.188 15.094 18.188 1 98.94 108 VAL B N 1
ATOM 3000 C CA . VAL B 1 108 ? 15.617 15.867 17.078 1 98.94 108 VAL B CA 1
ATOM 3001 C C . VAL B 1 108 ? 16.469 17.109 16.844 1 98.94 108 VAL B C 1
ATOM 3003 O O . VAL B 1 108 ? 16.859 17.797 17.781 1 98.94 108 VAL B O 1
ATOM 3006 N N . ASP B 1 109 ? 16.766 17.344 15.625 1 98.69 109 ASP B N 1
ATOM 3007 C CA . ASP B 1 109 ? 17.5 18.547 15.211 1 98.69 109 ASP B CA 1
ATOM 3008 C C . ASP B 1 109 ? 16.641 19.438 14.32 1 98.69 109 ASP B C 1
ATOM 3010 O O . ASP B 1 109 ? 16.547 19.203 13.109 1 98.69 109 ASP B O 1
ATOM 3014 N N . PRO B 1 110 ? 16.016 20.469 14.875 1 98.31 110 PRO B N 1
ATOM 3015 C CA . PRO B 1 110 ? 15.266 21.422 14.047 1 98.31 110 PRO B CA 1
ATOM 3016 C C . PRO B 1 110 ? 16.172 22.297 13.18 1 98.31 110 PRO B C 1
ATOM 3018 O O . PRO B 1 110 ? 17.172 22.844 13.672 1 98.31 110 PRO B O 1
ATOM 3021 N N . VAL B 1 111 ? 15.789 22.438 11.93 1 97.81 111 VAL B N 1
ATOM 3022 C CA . VAL B 1 111 ? 16.625 23.188 10.992 1 97.81 111 VAL B CA 1
ATOM 3023 C C . VAL B 1 111 ? 15.742 24.109 10.148 1 97.81 111 VAL B C 1
ATOM 3025 O O . VAL B 1 111 ? 14.734 23.672 9.578 1 97.81 111 VAL B O 1
ATOM 3028 N N . PHE B 1 112 ? 16.094 25.375 10.109 1 97.06 112 PHE B N 1
ATOM 3029 C CA . PHE B 1 112 ? 15.445 26.312 9.188 1 97.06 112 PHE B CA 1
ATOM 3030 C C . PHE B 1 112 ? 15.953 26.094 7.766 1 97.06 112 PHE B C 1
ATOM 3032 O O . PHE B 1 112 ? 17.078 26.484 7.438 1 97.06 112 PHE B O 1
ATOM 3039 N N . LEU B 1 113 ? 15.141 25.469 6.941 1 94.94 113 LEU B N 1
ATOM 3040 C CA . LEU B 1 113 ? 15.562 25.109 5.594 1 94.94 113 LEU B CA 1
ATOM 3041 C C . LEU B 1 113 ? 14.359 24.969 4.664 1 94.94 113 LEU B C 1
ATOM 3043 O O . LEU B 1 113 ? 13.406 24.25 4.984 1 94.94 113 LEU B O 1
ATOM 3047 N N . ASP B 1 114 ? 14.414 25.672 3.611 1 91.25 114 ASP B N 1
ATOM 3048 C CA . ASP B 1 114 ? 13.422 25.531 2.555 1 91.25 114 ASP B CA 1
ATOM 3049 C C . ASP B 1 114 ? 13.734 24.344 1.655 1 91.25 114 ASP B C 1
ATOM 3051 O O . ASP B 1 114 ? 14.891 24.109 1.311 1 91.25 114 ASP B O 1
ATOM 3055 N N . PHE B 1 115 ? 12.75 23.641 1.258 1 91.31 115 PHE B N 1
ATOM 3056 C CA . PHE B 1 115 ? 12.898 22.453 0.406 1 91.31 115 PHE B CA 1
ATOM 3057 C C . PHE B 1 115 ? 13.688 22.797 -0.852 1 91.31 115 PHE B C 1
ATOM 3059 O O . PHE B 1 115 ? 14.57 22.031 -1.261 1 91.31 115 PHE B O 1
ATOM 3066 N N . ASN B 1 116 ? 13.383 23.891 -1.514 1 88 116 ASN B N 1
ATOM 3067 C CA . ASN B 1 116 ? 14.008 24.281 -2.775 1 88 116 ASN B CA 1
ATOM 3068 C C . ASN B 1 116 ? 15.492 24.594 -2.596 1 88 116 ASN B C 1
ATOM 3070 O O . ASN B 1 116 ? 16.281 24.438 -3.533 1 88 116 ASN B O 1
ATOM 3074 N N . ASP B 1 117 ? 15.82 24.969 -1.388 1 92.94 117 ASP B N 1
ATOM 3075 C CA . ASP B 1 117 ? 17.188 25.375 -1.115 1 92.94 117 ASP B CA 1
ATOM 3076 C C . ASP B 1 117 ? 18.016 24.203 -0.576 1 92.94 117 ASP B C 1
ATOM 3078 O O . ASP B 1 117 ? 19.234 24.312 -0.433 1 92.94 117 ASP B O 1
ATOM 3082 N N . ALA B 1 118 ? 17.359 23.125 -0.28 1 94.44 118 ALA B N 1
ATOM 3083 C CA . ALA B 1 118 ? 18.031 22 0.328 1 94.44 118 ALA B CA 1
ATOM 3084 C C . ALA B 1 118 ? 18.969 21.312 -0.673 1 94.44 118 ALA B C 1
ATOM 3086 O O . ALA B 1 118 ? 18.547 20.953 -1.775 1 94.44 118 ALA B O 1
ATOM 3087 N N . VAL B 1 119 ? 20.188 21.156 -0.321 1 94.56 119 VAL B N 1
ATOM 3088 C CA . VAL B 1 119 ? 21.203 20.531 -1.163 1 94.56 119 VAL B CA 1
ATOM 3089 C C . VAL B 1 119 ? 22.031 19.547 -0.33 1 94.56 119 VAL B C 1
ATOM 3091 O O . VAL B 1 119 ? 22.688 19.953 0.637 1 94.56 119 VAL B O 1
ATOM 3094 N N . ILE B 1 120 ? 22.016 18.344 -0.75 1 96.62 120 ILE B N 1
ATOM 3095 C CA . ILE B 1 120 ? 22.781 17.312 -0.05 1 96.62 120 ILE B CA 1
ATOM 3096 C C . ILE B 1 120 ? 24.266 17.641 -0.116 1 96.62 120 ILE B C 1
ATOM 3098 O O . ILE B 1 120 ? 24.781 17.969 -1.183 1 96.62 120 ILE B O 1
ATOM 3102 N N . GLY B 1 121 ? 24.969 17.469 0.978 1 95.88 121 GLY B N 1
ATOM 3103 C CA . GLY B 1 121 ? 26.391 17.734 1.043 1 95.88 121 GLY B CA 1
ATOM 3104 C C . GLY B 1 121 ? 26.719 19.188 1.322 1 95.88 121 GLY B C 1
ATOM 3105 O O . GLY B 1 121 ? 27.875 19.516 1.621 1 95.88 121 GLY B O 1
ATOM 3106 N N . GLU B 1 122 ? 25.781 20.031 1.283 1 96.19 122 GLU B N 1
ATOM 3107 C CA . GLU B 1 122 ? 25.984 21.438 1.575 1 96.19 122 GLU B CA 1
ATOM 3108 C C . GLU B 1 122 ? 25.266 21.859 2.857 1 96.19 122 GLU B C 1
ATOM 3110 O O . GLU B 1 122 ? 25.891 22.047 3.898 1 96.19 122 GLU B O 1
ATOM 3115 N N . ASN B 1 123 ? 23.938 21.812 2.824 1 97.31 123 ASN B N 1
ATOM 3116 C CA . ASN B 1 123 ? 23.188 22.266 4 1 97.31 123 ASN B CA 1
ATOM 3117 C C . ASN B 1 123 ? 22.25 21.172 4.516 1 97.31 123 ASN B C 1
ATOM 3119 O O . ASN B 1 123 ? 21.469 21.406 5.438 1 97.31 123 ASN B O 1
ATOM 3123 N N . LEU B 1 124 ? 22.375 20.031 3.93 1 97.38 124 LEU B N 1
ATOM 3124 C CA . LEU B 1 124 ? 21.578 18.891 4.355 1 97.38 124 LEU B CA 1
ATOM 3125 C C . LEU B 1 124 ? 22.359 17.594 4.164 1 97.38 124 LEU B C 1
ATOM 3127 O O . LEU B 1 124 ? 23.016 17.406 3.139 1 97.38 124 LEU B O 1
ATOM 3131 N N . LYS B 1 125 ? 22.312 16.75 5.078 1 97.38 125 LYS B N 1
ATOM 3132 C CA . LYS B 1 125 ? 22.875 15.406 4.938 1 97.38 125 LYS B CA 1
ATOM 3133 C C . LYS B 1 125 ? 21.797 14.422 4.492 1 97.38 125 LYS B C 1
ATOM 3135 O O . LYS B 1 125 ? 20.609 14.656 4.699 1 97.38 125 LYS B O 1
ATOM 3140 N N . LYS B 1 126 ? 22.25 13.359 3.879 1 97.25 126 LYS B N 1
ATOM 3141 C CA . LYS B 1 126 ? 21.312 12.281 3.561 1 97.25 126 LYS B CA 1
ATOM 3142 C C . LYS B 1 126 ? 20.844 11.57 4.828 1 97.25 126 LYS B C 1
ATOM 3144 O O . LYS B 1 126 ? 21.578 11.531 5.824 1 97.25 126 LYS B O 1
ATOM 3149 N N . HIS B 1 127 ? 19.719 11 4.789 1 98.75 127 HIS B N 1
ATOM 3150 C CA . HIS B 1 127 ? 19.141 10.211 5.867 1 98.75 127 HIS B CA 1
ATOM 3151 C C . HIS B 1 127 ? 18.688 8.844 5.375 1 98.75 127 HIS B C 1
ATOM 3153 O O . HIS B 1 127 ? 18.594 8.609 4.168 1 98.75 127 HIS B O 1
ATOM 3159 N N . ASP B 1 128 ? 18.547 7.93 6.305 1 98.75 128 ASP B N 1
ATOM 3160 C CA . ASP B 1 128 ? 18 6.637 5.906 1 98.75 128 ASP B CA 1
ATOM 3161 C C . ASP B 1 128 ? 16.609 6.789 5.297 1 98.75 128 ASP B C 1
ATOM 3163 O O . ASP B 1 128 ? 16.297 6.16 4.281 1 98.75 128 ASP B O 1
ATOM 3167 N N . VAL B 1 129 ? 15.836 7.672 5.91 1 98.81 129 VAL B N 1
ATOM 3168 C CA . VAL B 1 129 ? 14.453 7.867 5.473 1 98.81 129 VAL B CA 1
ATOM 3169 C C . VAL B 1 129 ? 14.172 9.359 5.312 1 98.81 129 VAL B C 1
ATOM 3171 O O . VAL B 1 129 ? 14.578 10.172 6.148 1 98.81 129 VAL B O 1
ATOM 3174 N N . ALA B 1 130 ? 13.5 9.758 4.242 1 98.69 130 ALA B N 1
ATOM 3175 C CA . ALA B 1 130 ? 12.992 11.117 4.043 1 98.69 130 ALA B CA 1
ATOM 3176 C C . ALA B 1 130 ? 11.469 11.117 3.947 1 98.69 130 ALA B C 1
ATOM 3178 O O . ALA B 1 130 ? 10.891 10.398 3.133 1 98.69 130 ALA B O 1
ATOM 3179 N N . ILE B 1 131 ? 10.852 11.961 4.766 1 98.62 131 ILE B N 1
ATOM 3180 C CA . ILE B 1 131 ? 9.398 12.031 4.809 1 98.62 131 ILE B CA 1
ATOM 3181 C C . ILE B 1 131 ? 8.938 13.453 4.488 1 98.62 131 ILE B C 1
ATOM 3183 O O . ILE B 1 131 ? 9.531 14.422 4.965 1 98.62 131 ILE B O 1
ATOM 3187 N N . CYS B 1 132 ? 7.93 13.508 3.684 1 96.75 132 CYS B N 1
ATOM 3188 C CA . CYS B 1 132 ? 7.219 14.75 3.418 1 96.75 132 CYS B CA 1
ATOM 3189 C C . CYS B 1 132 ? 5.715 14.57 3.605 1 96.75 132 CYS B C 1
ATOM 3191 O O . CYS B 1 132 ? 5.094 13.766 2.908 1 96.75 132 CYS B O 1
ATOM 3193 N N . SER B 1 133 ? 5.152 15.328 4.492 1 96.56 133 SER B N 1
ATOM 3194 C CA . SER B 1 133 ? 3.725 15.211 4.77 1 96.56 133 SER B CA 1
ATOM 3195 C C . SER B 1 133 ? 3 16.516 4.488 1 96.56 133 SER B C 1
ATOM 3197 O O . SER B 1 133 ? 3.152 17.5 5.227 1 96.56 133 SER B O 1
ATOM 3199 N N . ARG B 1 134 ? 2.188 16.484 3.447 1 90.62 134 ARG B N 1
ATOM 3200 C CA . ARG B 1 134 ? 1.291 17.594 3.121 1 90.62 134 ARG B CA 1
ATOM 3201 C C . ARG B 1 134 ? 2.059 18.906 3.004 1 90.62 134 ARG B C 1
ATOM 3203 O O . ARG B 1 134 ? 1.616 19.938 3.512 1 90.62 134 ARG B O 1
ATOM 3210 N N . SER B 1 135 ? 3.229 18.875 2.391 1 81.44 135 SER B N 1
ATOM 3211 C CA . SER B 1 135 ? 4.117 20.031 2.34 1 81.44 135 SER B CA 1
ATOM 3212 C C . SER B 1 135 ? 4.75 20.188 0.958 1 81.44 135 SER B C 1
ATOM 3214 O O . SER B 1 135 ? 4.438 19.422 0.041 1 81.44 135 SER B O 1
ATOM 3216 N N . ALA B 1 136 ? 5.523 21.141 0.899 1 63.12 136 ALA B N 1
ATOM 3217 C CA . ALA B 1 136 ? 6.125 21.594 -0.353 1 63.12 136 ALA B CA 1
ATOM 3218 C C . ALA B 1 136 ? 6.902 20.469 -1.025 1 63.12 136 ALA B C 1
ATOM 3220 O O . ALA B 1 136 ? 7.082 20.469 -2.246 1 63.12 136 ALA B O 1
ATOM 3221 N N . GLY B 1 137 ? 7.363 19.562 -0.354 1 70 137 GLY B N 1
ATOM 3222 C CA . GLY B 1 137 ? 8.117 18.453 -0.911 1 70 137 GLY B CA 1
ATOM 3223 C C . GLY B 1 137 ? 7.312 17.625 -1.897 1 70 137 GLY B C 1
ATOM 3224 O O . GLY B 1 137 ? 7.883 16.859 -2.686 1 70 137 GLY B O 1
ATOM 3225 N N . LEU B 1 138 ? 6.102 17.812 -1.897 1 74 138 LEU B N 1
ATOM 3226 C CA . LEU B 1 138 ? 5.223 17.094 -2.812 1 74 138 LEU B CA 1
ATOM 3227 C C . LEU B 1 138 ? 5.434 17.562 -4.25 1 74 138 LEU B C 1
ATOM 3229 O O . LEU B 1 138 ? 5.047 16.875 -5.195 1 74 138 LEU B O 1
ATOM 3233 N N . GLN B 1 139 ? 6.199 18.547 -4.359 1 73.38 139 GLN B N 1
ATOM 3234 C CA . GLN B 1 139 ? 6.309 19.141 -5.684 1 73.38 139 GLN B CA 1
ATOM 3235 C C . GLN B 1 139 ? 7.395 18.469 -6.512 1 73.38 139 GLN B C 1
ATOM 3237 O O . GLN B 1 139 ? 7.438 18.625 -7.734 1 73.38 139 GLN B O 1
ATOM 3242 N N . ASP B 1 140 ? 8.289 17.828 -5.863 1 86.56 140 ASP B N 1
ATOM 3243 C CA . ASP B 1 140 ? 9.414 17.188 -6.535 1 86.56 140 ASP B CA 1
ATOM 3244 C C . ASP B 1 140 ? 9.828 15.906 -5.812 1 86.56 140 ASP B C 1
ATOM 3246 O O . ASP B 1 140 ? 10.75 15.922 -4.996 1 86.56 140 ASP B O 1
ATOM 3250 N N . LEU B 1 141 ? 9.281 14.867 -6.223 1 92.19 141 LEU B N 1
ATOM 3251 C CA . LEU B 1 141 ? 9.484 13.602 -5.52 1 92.19 141 LEU B CA 1
ATOM 3252 C C . LEU B 1 141 ? 10.836 12.992 -5.871 1 92.19 141 LEU B C 1
ATOM 3254 O O . LEU B 1 141 ? 11.375 12.188 -5.105 1 92.19 141 LEU B O 1
ATOM 3258 N N . LYS B 1 142 ? 11.336 13.32 -7.027 1 91.25 142 LYS B N 1
ATOM 3259 C CA . LYS B 1 142 ? 12.703 12.922 -7.352 1 91.25 142 LYS B CA 1
ATOM 3260 C C . LYS B 1 142 ? 13.695 13.523 -6.367 1 91.25 142 LYS B C 1
ATOM 3262 O O . LYS B 1 142 ? 14.578 12.828 -5.859 1 91.25 142 LYS B O 1
ATOM 3267 N N . LYS B 1 143 ? 13.531 14.836 -6.141 1 93.31 143 LYS B N 1
ATOM 3268 C CA . LYS B 1 143 ? 14.398 15.508 -5.18 1 93.31 143 LYS B CA 1
ATOM 3269 C C . LYS B 1 143 ? 14.219 14.93 -3.777 1 93.31 143 LYS B C 1
ATOM 3271 O O . LYS B 1 143 ? 15.195 14.672 -3.074 1 93.31 143 LYS B O 1
ATOM 3276 N N . LEU B 1 144 ? 13.008 14.688 -3.361 1 95.88 144 LEU B N 1
ATOM 3277 C CA . LEU B 1 144 ? 12.773 14.086 -2.055 1 95.88 144 LEU B CA 1
ATOM 3278 C C . LEU B 1 144 ? 13.5 12.75 -1.937 1 95.88 144 LEU B C 1
ATOM 3280 O O . LEU B 1 144 ? 14.117 12.461 -0.906 1 95.88 144 LEU B O 1
ATOM 3284 N N . SER B 1 145 ? 13.438 11.945 -2.994 1 96 145 SER B N 1
ATOM 3285 C CA . SER B 1 145 ? 14.086 10.633 -3.014 1 96 145 SER B CA 1
ATOM 3286 C C . SER B 1 145 ? 15.594 10.758 -2.834 1 96 145 SER B C 1
ATOM 3288 O O . SER B 1 145 ? 16.219 9.891 -2.229 1 96 145 SER B O 1
ATOM 3290 N N . SER B 1 146 ? 16.141 11.812 -3.367 1 95.69 146 SER B N 1
ATOM 3291 C CA . SER B 1 146 ? 17.594 12.008 -3.303 1 95.69 146 SER B CA 1
ATOM 3292 C C . SER B 1 146 ? 18.047 12.289 -1.876 1 95.69 146 SER B C 1
ATOM 3294 O O . SER B 1 146 ? 19.234 12.188 -1.57 1 95.69 146 SER B O 1
ATOM 3296 N N . PHE B 1 147 ? 17.125 12.609 -0.985 1 97.62 147 PHE B N 1
ATOM 3297 C CA . PHE B 1 147 ? 17.484 12.914 0.398 1 97.62 147 PHE B CA 1
ATOM 3298 C C . PHE B 1 147 ? 17.594 11.633 1.22 1 97.62 147 PHE B C 1
ATOM 3300 O O . PHE B 1 147 ? 18.047 11.664 2.363 1 97.62 147 PHE B O 1
ATOM 3307 N N . ALA B 1 148 ? 17.188 10.477 0.672 1 98 148 ALA B N 1
ATOM 3308 C CA . ALA B 1 148 ? 17.078 9.242 1.446 1 98 148 ALA B CA 1
ATOM 3309 C C . ALA B 1 148 ? 18.031 8.18 0.918 1 98 148 ALA B C 1
ATOM 3311 O O . ALA B 1 148 ? 18.312 8.125 -0.282 1 98 148 ALA B O 1
ATOM 3312 N N . ASP B 1 149 ? 18.484 7.305 1.845 1 97.75 149 ASP B N 1
ATOM 3313 C CA . ASP B 1 149 ? 19.312 6.176 1.449 1 97.75 149 ASP B CA 1
ATOM 3314 C C . ASP B 1 149 ? 18.5 4.895 1.328 1 97.75 149 ASP B C 1
ATOM 3316 O O . ASP B 1 149 ? 18.844 3.99 0.572 1 97.75 149 ASP B O 1
ATOM 3320 N N . ARG B 1 150 ? 17.391 4.859 2.027 1 97.5 150 ARG B N 1
ATOM 3321 C CA . ARG B 1 150 ? 16.641 3.605 2.045 1 97.5 150 ARG B CA 1
ATOM 3322 C C . ARG B 1 150 ? 15.203 3.814 1.585 1 97.5 150 ARG B C 1
ATOM 3324 O O . ARG B 1 150 ? 14.805 3.303 0.539 1 97.5 150 ARG B O 1
ATOM 3331 N N . ILE B 1 151 ? 14.469 4.777 2.332 1 98.25 151 ILE B N 1
ATOM 3332 C CA . ILE B 1 151 ? 13.039 4.945 2.104 1 98.25 151 ILE B CA 1
ATOM 3333 C C . ILE B 1 151 ? 12.711 6.426 1.914 1 98.25 151 ILE B C 1
ATOM 3335 O O . ILE B 1 151 ? 13.203 7.273 2.662 1 98.25 151 ILE B O 1
ATOM 3339 N N . ALA B 1 152 ? 11.953 6.777 0.931 1 98.19 152 ALA B N 1
ATOM 3340 C CA . ALA B 1 152 ? 11.219 8.039 0.856 1 98.19 152 ALA B CA 1
ATOM 3341 C C . ALA B 1 152 ? 9.727 7.816 1.068 1 98.19 152 ALA B C 1
ATOM 3343 O O . ALA B 1 152 ? 9.188 6.781 0.669 1 98.19 152 ALA B O 1
ATOM 3344 N N . ALA B 1 153 ? 9.047 8.75 1.716 1 98.62 153 ALA B N 1
ATOM 3345 C CA . ALA B 1 153 ? 7.629 8.602 2.018 1 98.62 153 ALA B CA 1
ATOM 3346 C C . ALA B 1 153 ? 6.91 9.945 1.958 1 98.62 153 ALA B C 1
ATOM 3348 O O . ALA B 1 153 ? 7.477 10.977 2.322 1 98.62 153 ALA B O 1
ATOM 3349 N N . ILE B 1 154 ? 5.699 9.883 1.512 1 97.62 154 ILE B N 1
ATOM 3350 C CA . ILE B 1 154 ? 4.848 11.07 1.566 1 97.62 154 ILE B CA 1
ATOM 3351 C C . ILE B 1 154 ? 3.52 10.719 2.232 1 97.62 154 ILE B C 1
ATOM 3353 O O . ILE B 1 154 ? 3.059 9.578 2.154 1 97.62 154 ILE B O 1
ATOM 3357 N N . VAL B 1 155 ? 2.977 11.633 2.932 1 97.62 155 VAL B N 1
ATOM 3358 C CA . VAL B 1 155 ? 1.635 11.57 3.5 1 97.62 155 VAL B CA 1
ATOM 3359 C C . VAL B 1 155 ? 0.765 12.672 2.9 1 97.62 155 VAL B C 1
ATOM 3361 O O . VAL B 1 155 ? 1.134 13.852 2.93 1 97.62 155 VAL B O 1
ATOM 3364 N N . ILE B 1 156 ? -0.354 12.289 2.307 1 93.5 156 ILE B N 1
ATOM 3365 C CA . ILE B 1 156 ? -1.27 13.227 1.672 1 93.5 156 ILE B CA 1
ATOM 3366 C C . ILE B 1 156 ? -2.711 12.844 1.995 1 93.5 156 ILE B C 1
ATOM 3368 O O . ILE B 1 156 ? -2.977 11.727 2.439 1 93.5 156 ILE B O 1
ATOM 3372 N N . TRP B 1 157 ? -3.525 13.828 1.882 1 91.25 157 TRP B N 1
ATOM 3373 C CA . TRP B 1 157 ? -4.934 13.492 2.039 1 91.25 157 TRP B CA 1
ATOM 3374 C C . TRP B 1 157 ? -5.375 12.477 0.99 1 91.25 157 TRP B C 1
ATOM 3376 O O . TRP B 1 157 ? -5.02 12.594 -0.185 1 91.25 157 TRP B O 1
ATOM 3386 N N . ALA B 1 158 ? -6.047 11.469 1.443 1 93.19 158 ALA B N 1
ATOM 3387 C CA . ALA B 1 158 ? -6.703 10.609 0.457 1 93.19 158 ALA B CA 1
ATOM 3388 C C . ALA B 1 158 ? -7.863 11.336 -0.217 1 93.19 158 ALA B C 1
ATOM 3390 O O . ALA B 1 158 ? -7.801 12.547 -0.44 1 93.19 158 ALA B O 1
ATOM 3391 N N . ASN B 1 159 ? -8.773 10.617 -0.865 1 88.06 159 ASN B N 1
ATOM 3392 C CA . ASN B 1 159 ? -9.984 11.258 -1.368 1 88.06 159 ASN B CA 1
ATOM 3393 C C . ASN B 1 159 ? -10.953 11.609 -0.236 1 88.06 159 ASN B C 1
ATOM 3395 O O . ASN B 1 159 ? -12.062 11.078 -0.18 1 88.06 159 ASN B O 1
ATOM 3399 N N . ALA B 1 160 ? -10.484 12.5 0.648 1 89.94 160 ALA B N 1
ATOM 3400 C CA . ALA B 1 160 ? -11.141 12.922 1.881 1 89.94 160 ALA B CA 1
ATOM 3401 C C . ALA B 1 160 ? -10.844 14.383 2.189 1 89.94 160 ALA B C 1
ATOM 3403 O O . ALA B 1 160 ? -9.961 14.984 1.578 1 89.94 160 ALA B O 1
ATOM 3404 N N . PRO B 1 161 ? -11.586 14.984 3.094 1 89 161 PRO B N 1
ATOM 3405 C CA . PRO B 1 161 ? -11.438 16.422 3.334 1 89 161 PRO B CA 1
ATOM 3406 C C . PRO B 1 161 ? -10.07 16.781 3.918 1 89 161 PRO B C 1
ATOM 3408 O O . PRO B 1 161 ? -9.547 16.062 4.766 1 89 161 PRO B O 1
ATOM 3411 N N . SER B 1 162 ? -9.562 17.859 3.418 1 89.31 162 SER B N 1
ATOM 3412 C CA . SER B 1 162 ? -8.375 18.484 3.996 1 89.31 162 SER B CA 1
ATOM 3413 C C . SER B 1 162 ? -8.742 19.422 5.137 1 89.31 162 SER B C 1
ATOM 3415 O O . SER B 1 162 ? -9.93 19.609 5.438 1 89.31 162 SER B O 1
ATOM 3417 N N . ILE B 1 163 ? -7.75 20.062 5.738 1 89.25 163 ILE B N 1
ATOM 3418 C CA . ILE B 1 163 ? -7.961 20.922 6.906 1 89.25 163 ILE B CA 1
ATOM 3419 C C . ILE B 1 163 ? -8.867 22.094 6.535 1 89.25 163 ILE B C 1
ATOM 3421 O O . ILE B 1 163 ? -9.852 22.359 7.219 1 89.25 163 ILE B O 1
ATOM 3425 N N . PRO B 1 164 ? -8.602 22.797 5.418 1 84.62 164 PRO B N 1
ATOM 3426 C CA . PRO B 1 164 ? -9.492 23.906 5.086 1 84.62 164 PRO B CA 1
ATOM 3427 C C . PRO B 1 164 ? -10.945 23.469 4.926 1 84.62 164 PRO B C 1
ATOM 3429 O O . PRO B 1 164 ? -11.859 24.188 5.355 1 84.62 164 PRO B O 1
ATOM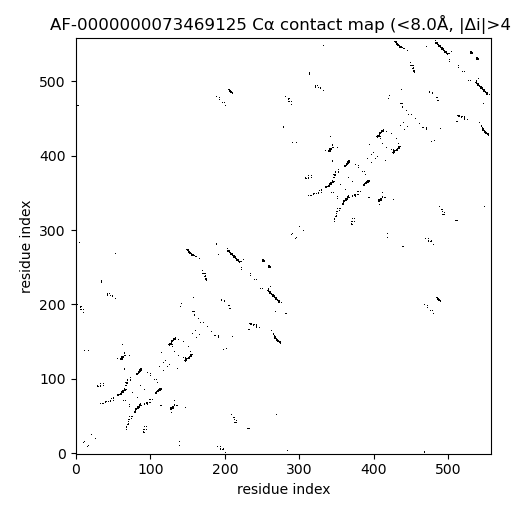 3432 N N . GLU B 1 165 ? -11.172 22.344 4.348 1 86.25 165 GLU B N 1
ATOM 3433 C CA . GLU B 1 165 ? -12.531 21.844 4.184 1 86.25 165 GLU B CA 1
ATOM 3434 C C . GLU B 1 165 ? -13.156 21.5 5.531 1 86.25 165 GLU B C 1
ATOM 3436 O O . GLU B 1 165 ? -14.352 21.734 5.742 1 86.25 165 GLU B O 1
ATOM 3441 N N . LEU B 1 166 ? -12.383 20.938 6.367 1 90.69 166 LEU B N 1
ATOM 3442 C CA . LEU B 1 166 ? -12.875 20.578 7.688 1 90.69 166 LEU B CA 1
ATOM 3443 C C . LEU B 1 166 ? -13.203 21.812 8.516 1 90.69 166 LEU B C 1
ATOM 3445 O O . LEU B 1 166 ? -14.234 21.859 9.195 1 90.69 166 LEU B O 1
ATOM 3449 N N . LEU B 1 167 ? -12.344 22.781 8.414 1 90.44 167 LEU B N 1
ATOM 3450 C CA . LEU B 1 167 ? -12.578 24.016 9.156 1 90.44 167 LEU B CA 1
ATOM 3451 C C . LEU B 1 167 ? -13.805 24.75 8.609 1 90.44 167 LEU B C 1
ATOM 3453 O O . LEU B 1 167 ? -14.523 25.406 9.359 1 90.44 167 LEU B O 1
ATOM 3457 N N . GLU B 1 168 ? -14.016 24.578 7.379 1 88.62 168 GLU B N 1
ATOM 3458 C CA . GLU B 1 168 ? -15.227 25.156 6.805 1 88.62 168 GLU B CA 1
ATOM 3459 C C . GLU B 1 168 ? -16.484 24.578 7.445 1 88.62 168 GLU B C 1
ATOM 3461 O O . GLU B 1 168 ? -17.469 25.281 7.633 1 88.62 168 GLU B O 1
ATOM 3466 N N . LYS B 1 169 ? -16.469 23.344 7.75 1 91.19 169 LYS B N 1
ATOM 3467 C CA . LYS B 1 169 ? -17.594 22.719 8.414 1 91.19 169 LYS B CA 1
ATOM 3468 C C . LYS B 1 169 ? -17.844 23.328 9.789 1 91.19 169 L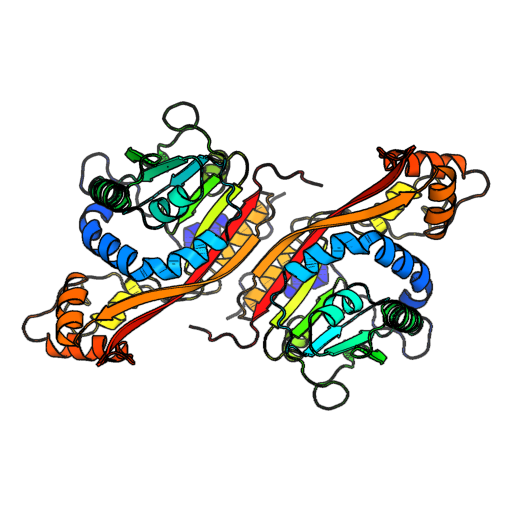YS B C 1
ATOM 3470 O O . LYS B 1 169 ? -18.984 23.469 10.219 1 91.19 169 LYS B O 1
ATOM 3475 N N . LEU B 1 170 ? -16.812 23.781 10.445 1 93.31 170 LEU B N 1
ATOM 3476 C CA . LEU B 1 170 ? -16.922 24.328 11.797 1 93.31 170 LEU B CA 1
ATOM 3477 C C . LEU B 1 170 ? -17.328 25.797 11.758 1 93.31 170 LEU B C 1
ATOM 3479 O O . LEU B 1 170 ? -18 26.281 12.664 1 93.31 170 LEU B O 1
ATOM 3483 N N . PHE B 1 171 ? -17 26.453 10.672 1 93.44 171 PHE B N 1
ATOM 3484 C CA . PHE B 1 171 ? -17.094 27.906 10.75 1 93.44 171 PHE B CA 1
ATOM 3485 C C . PHE B 1 171 ? -18.031 28.453 9.68 1 93.44 171 PHE B C 1
ATOM 3487 O O . PHE B 1 171 ? -18.125 29.656 9.492 1 93.44 171 PHE B O 1
ATOM 3494 N N . THR B 1 172 ? -18.594 27.5 8.953 1 91.31 172 THR B N 1
ATOM 3495 C CA . THR B 1 172 ? -19.578 27.938 7.973 1 91.31 172 THR B CA 1
ATOM 3496 C C . THR B 1 172 ? -20.656 28.797 8.641 1 91.31 172 THR B C 1
ATOM 3498 O O . THR B 1 172 ? -21.203 28.422 9.68 1 91.31 172 THR B O 1
ATOM 3501 N N . GLY B 1 173 ? -20.891 30 8.047 1 91.44 173 GLY B N 1
ATOM 3502 C CA . GLY B 1 173 ? -21.953 30.859 8.531 1 91.44 173 GLY B CA 1
ATOM 3503 C C . GLY B 1 173 ? -21.531 31.734 9.695 1 91.44 173 GLY B C 1
ATOM 3504 O O . GLY B 1 173 ? -22.328 32.5 10.25 1 91.44 173 GLY B O 1
ATOM 3505 N N . THR B 1 174 ? -20.234 31.703 10.062 1 92.44 174 THR B N 1
ATOM 3506 C CA . THR B 1 174 ? -19.812 32.438 11.25 1 92.44 174 THR B CA 1
ATOM 3507 C C . THR B 1 174 ? -19.234 33.812 10.859 1 92.44 174 THR B C 1
ATOM 3509 O O . THR B 1 174 ? -18.703 34.531 11.703 1 92.44 174 THR B O 1
ATOM 3512 N N . GLY B 1 175 ? -19.375 34.094 9.523 1 81 175 GLY B N 1
ATOM 3513 C CA . GLY B 1 175 ? -18.844 35.375 9.047 1 81 175 GLY B CA 1
ATOM 3514 C C . GLY B 1 175 ? -17.406 35.281 8.578 1 81 175 GLY B C 1
ATOM 3515 O O . GLY B 1 175 ? -16.812 36.281 8.156 1 81 175 GLY B O 1
ATOM 3516 N N . SER B 1 176 ? -16.828 34.094 8.609 1 65.75 176 SER B N 1
ATOM 3517 C CA . SER B 1 176 ? -15.422 33.906 8.273 1 65.75 176 SER B CA 1
ATOM 3518 C C . SER B 1 176 ? -15.258 33.562 6.793 1 65.75 176 SER B C 1
ATOM 3520 O O . SER B 1 176 ? -14.133 33.438 6.301 1 65.75 176 SER B O 1
ATOM 3522 N N . GLU B 1 177 ? -16.359 33.25 5.977 1 62.88 177 GLU B N 1
ATOM 3523 C CA . GLU B 1 177 ? -16.328 32.625 4.652 1 62.88 177 GLU B CA 1
ATOM 3524 C C . GLU B 1 177 ? -15.422 33.406 3.701 1 62.88 177 GLU B C 1
ATOM 3526 O O . GLU B 1 177 ? -14.766 32.812 2.844 1 62.88 177 GLU B O 1
ATOM 3531 N N . GLY B 1 178 ? -15.422 34.719 3.68 1 54.91 178 GLY B N 1
ATOM 3532 C CA . GLY B 1 178 ? -14.656 35.469 2.707 1 54.91 178 GLY B CA 1
ATOM 3533 C C . GLY B 1 178 ? -13.156 35.344 2.916 1 54.91 178 GLY B C 1
ATOM 3534 O O . GLY B 1 178 ? -12.367 35.812 2.082 1 54.91 178 GLY B O 1
ATOM 3535 N N . ARG B 1 179 ? -12.789 34.625 3.883 1 53.03 179 ARG B N 1
ATOM 3536 C CA . ARG B 1 179 ? -11.375 34.75 4.215 1 53.03 179 ARG B CA 1
ATOM 3537 C C . ARG B 1 179 ? -10.617 33.469 3.916 1 53.03 179 ARG B C 1
ATOM 3539 O O . ARG B 1 179 ? -9.391 33.438 3.965 1 53.03 179 ARG B O 1
ATOM 3546 N N . ARG B 1 180 ? -11.445 32.438 3.582 1 53.66 180 ARG B N 1
ATOM 3547 C CA . ARG B 1 180 ? -10.695 31.203 3.357 1 53.66 180 ARG B CA 1
ATOM 3548 C C . ARG B 1 180 ? -10.875 30.719 1.926 1 53.66 180 ARG B C 1
ATOM 3550 O O . ARG B 1 180 ? -11.961 30.828 1.353 1 53.66 180 ARG B O 1
ATOM 3557 N N . PRO B 1 181 ? -9.82 30.516 1.189 1 50.06 181 PRO B N 1
ATOM 3558 C CA . PRO B 1 181 ? -9.969 29.938 -0.153 1 50.06 181 PRO B CA 1
ATOM 3559 C C . PRO B 1 181 ? -10.859 28.703 -0.172 1 50.06 181 PRO B C 1
ATOM 3561 O O . PRO B 1 181 ? -10.828 27.906 0.767 1 50.06 181 PRO B O 1
ATOM 3564 N N . HIS B 1 182 ? -12.055 28.828 -0.916 1 49.16 182 HIS B N 1
ATOM 3565 C CA . HIS B 1 182 ? -12.914 27.656 -1.078 1 49.16 182 HIS B CA 1
ATOM 3566 C C . HIS B 1 182 ? -12.125 26.469 -1.638 1 49.16 182 HIS B C 1
ATOM 3568 O O . HIS B 1 182 ? -11.43 26.594 -2.646 1 49.16 182 HIS B O 1
ATOM 3574 N N . PRO B 1 183 ? -12.039 25.5 -0.808 1 51 183 PRO B N 1
ATOM 3575 C CA . PRO B 1 183 ? -11.367 24.344 -1.4 1 51 183 PRO B CA 1
ATOM 3576 C C . PRO B 1 183 ? -12.039 23.859 -2.686 1 51 183 PRO B C 1
ATOM 3578 O O . PRO B 1 183 ? -13.273 23.797 -2.76 1 51 183 PRO B O 1
ATOM 3581 N N . GLY B 1 184 ? -11.703 24.391 -3.834 1 49.06 184 GLY B N 1
ATOM 3582 C CA . GLY B 1 184 ? -12.273 23.859 -5.059 1 49.06 184 GLY B CA 1
ATOM 3583 C C . GLY B 1 184 ? -12.602 22.375 -4.973 1 49.06 184 GLY B C 1
ATOM 3584 O O . GLY B 1 184 ? -12.18 21.703 -4.031 1 49.06 184 GLY B O 1
ATOM 3585 N N . GLY B 1 185 ? -13.82 21.953 -5.547 1 54.34 185 GLY B N 1
ATOM 3586 C CA . GLY B 1 185 ? -14.195 20.547 -5.625 1 54.34 185 GLY B CA 1
ATOM 3587 C C . GLY B 1 185 ? -13.016 19.641 -5.902 1 54.34 185 GLY B C 1
ATOM 3588 O O . GLY B 1 185 ? -12.047 20.047 -6.543 1 54.34 185 GLY B O 1
ATOM 3589 N N . ARG B 1 186 ? -12.773 18.734 -5.016 1 62.94 186 ARG B N 1
ATOM 3590 C CA . ARG B 1 186 ? -11.734 17.734 -5.246 1 62.94 186 ARG B CA 1
ATOM 3591 C C . ARG B 1 186 ? -12.086 16.844 -6.43 1 62.94 186 ARG B C 1
ATOM 3593 O O . ARG B 1 186 ? -13.234 16.391 -6.562 1 62.94 186 ARG B O 1
ATOM 3600 N N . ASP B 1 187 ? -11.234 16.859 -7.434 1 71.62 187 ASP B N 1
ATOM 3601 C CA . ASP B 1 187 ? -11.359 15.945 -8.562 1 71.62 187 ASP B CA 1
ATOM 3602 C C . ASP B 1 187 ? -10.539 14.68 -8.344 1 71.62 187 ASP B C 1
ATOM 3604 O O . ASP B 1 187 ? -9.312 14.711 -8.367 1 71.62 187 ASP B O 1
ATOM 3608 N N . ARG B 1 188 ? -11.242 13.625 -8.094 1 79.5 188 ARG B N 1
ATOM 3609 C CA . ARG B 1 188 ? -10.602 12.359 -7.777 1 79.5 188 ARG B CA 1
ATOM 3610 C C . ARG B 1 188 ? -9.641 11.938 -8.883 1 79.5 188 ARG B C 1
ATOM 3612 O O . ARG B 1 188 ? -8.672 11.219 -8.625 1 79.5 188 ARG B O 1
ATOM 3619 N N . ARG B 1 189 ? -9.914 12.398 -10.094 1 75.94 189 ARG B N 1
ATOM 3620 C CA . ARG B 1 189 ? -9.078 12.008 -11.227 1 75.94 189 ARG B CA 1
ATOM 3621 C C . ARG B 1 189 ? -7.648 12.523 -11.055 1 75.94 189 ARG B C 1
ATOM 3623 O O . ARG B 1 189 ? -6.715 11.992 -11.664 1 75.94 189 ARG B O 1
ATOM 3630 N N . VAL B 1 190 ? -7.488 13.547 -10.219 1 76.5 190 VAL B N 1
ATOM 3631 C CA . VAL B 1 190 ? -6.18 14.148 -9.984 1 76.5 190 VAL B CA 1
ATOM 3632 C C . VAL B 1 190 ? -5.914 14.234 -8.484 1 76.5 190 VAL B C 1
ATOM 3634 O O . VAL B 1 190 ? -5.5 15.281 -7.984 1 76.5 190 VAL B O 1
ATOM 3637 N N . GLY B 1 191 ? -6.254 13.195 -7.816 1 81.81 191 GLY B N 1
ATOM 3638 C CA . GLY B 1 191 ? -6.027 13.109 -6.383 1 81.81 191 GLY B CA 1
ATOM 3639 C C . GLY B 1 191 ? -4.672 12.523 -6.027 1 81.81 191 GLY B C 1
ATOM 3640 O O . GLY B 1 191 ? -3.68 12.781 -6.711 1 81.81 191 GLY B O 1
ATOM 3641 N N . TYR B 1 192 ? -4.656 11.789 -4.969 1 88.5 192 TYR B N 1
ATOM 3642 C CA . TYR B 1 192 ? -3.383 11.273 -4.488 1 88.5 192 TYR B CA 1
ATOM 3643 C C . TYR B 1 192 ? -2.818 10.234 -5.449 1 88.5 192 TYR B C 1
ATOM 3645 O O . TYR B 1 192 ? -1.637 9.883 -5.379 1 88.5 192 TYR B O 1
ATOM 3653 N N . ASN B 1 193 ? -3.699 9.688 -6.398 1 88.44 193 ASN B N 1
ATOM 3654 C CA . ASN B 1 193 ? -3.244 8.742 -7.41 1 88.44 193 ASN B CA 1
ATOM 3655 C C . ASN B 1 193 ? -2.131 9.336 -8.273 1 88.44 193 ASN B C 1
ATOM 3657 O O . ASN B 1 193 ? -1.295 8.602 -8.805 1 88.44 193 ASN B O 1
ATOM 3661 N N . LEU B 1 194 ? -2.109 10.672 -8.414 1 84.88 194 LEU B N 1
ATOM 3662 C CA . LEU B 1 194 ? -1.056 11.328 -9.18 1 84.88 194 LEU B CA 1
ATOM 3663 C C . LEU B 1 194 ? 0.317 11.016 -8.594 1 84.88 194 LEU B C 1
ATOM 3665 O O . LEU B 1 194 ? 1.266 10.742 -9.328 1 84.88 194 LEU B O 1
ATOM 3669 N N . PHE B 1 195 ? 0.38 11.023 -7.324 1 89.62 195 PHE B N 1
ATOM 3670 C CA . PHE B 1 195 ? 1.669 10.852 -6.664 1 89.62 195 PHE B CA 1
ATOM 3671 C C . PHE B 1 195 ? 2.135 9.406 -6.758 1 89.62 195 PHE B C 1
ATOM 3673 O O . PHE B 1 195 ? 3.332 9.141 -6.902 1 89.62 195 PHE B O 1
ATOM 3680 N N . TYR B 1 196 ? 1.167 8.477 -6.66 1 93.75 196 TYR B N 1
ATOM 3681 C CA . TYR B 1 196 ? 1.518 7.09 -6.938 1 93.75 196 TYR B CA 1
ATOM 3682 C C . TYR B 1 196 ? 2.186 6.953 -8.297 1 93.75 196 TYR B C 1
ATOM 3684 O O . TYR B 1 196 ? 3.25 6.344 -8.422 1 93.75 196 TYR B O 1
ATOM 3692 N N . ASN B 1 197 ? 1.557 7.477 -9.273 1 89.75 197 ASN B N 1
ATOM 3693 C CA . ASN B 1 197 ? 2.014 7.316 -10.648 1 89.75 197 ASN B CA 1
ATOM 3694 C C . ASN B 1 197 ? 3.312 8.078 -10.906 1 89.75 197 ASN B C 1
ATOM 3696 O O . ASN B 1 197 ? 4.148 7.641 -11.695 1 89.75 197 ASN B O 1
ATOM 3700 N N . ILE B 1 198 ? 3.477 9.227 -10.258 1 86.94 198 ILE B N 1
ATOM 3701 C CA . ILE B 1 198 ? 4.734 9.961 -10.367 1 86.94 198 ILE B CA 1
ATOM 3702 C C . ILE B 1 198 ? 5.879 9.102 -9.828 1 86.94 198 ILE B C 1
ATOM 3704 O O . ILE B 1 198 ? 6.91 8.953 -10.484 1 86.94 198 ILE B O 1
ATOM 3708 N N . VAL B 1 199 ? 5.711 8.531 -8.664 1 92.62 199 VAL B N 1
ATOM 3709 C CA . VAL B 1 199 ? 6.746 7.703 -8.055 1 92.62 199 VAL B CA 1
ATOM 3710 C C . VAL B 1 199 ? 7.035 6.492 -8.938 1 92.62 199 VAL B C 1
ATOM 3712 O O . VAL B 1 199 ? 8.195 6.145 -9.164 1 92.62 199 VAL B O 1
ATOM 3715 N N . TYR B 1 200 ? 5.992 5.863 -9.398 1 90.88 200 TYR B N 1
ATOM 3716 C CA . TYR B 1 200 ? 6.141 4.719 -10.289 1 90.88 200 TYR B CA 1
ATOM 3717 C C . TYR B 1 200 ? 6.918 5.098 -11.547 1 90.88 200 TYR B C 1
ATOM 3719 O O . TYR B 1 200 ? 7.828 4.375 -11.961 1 90.88 200 TYR B O 1
ATOM 3727 N N . ASP B 1 201 ? 6.621 6.227 -12.102 1 85 201 ASP B N 1
ATOM 3728 C CA . ASP B 1 201 ? 7.246 6.688 -13.336 1 85 201 ASP B CA 1
ATOM 3729 C C . ASP B 1 201 ? 8.711 7.039 -13.109 1 85 201 ASP B C 1
ATOM 3731 O O . ASP B 1 201 ? 9.523 6.992 -14.047 1 85 201 ASP B O 1
ATOM 3735 N N . LEU B 1 202 ? 9.008 7.422 -11.875 1 86.69 202 LEU B N 1
ATOM 3736 C CA . LEU B 1 202 ? 10.391 7.711 -11.531 1 86.69 202 LEU B CA 1
ATOM 3737 C C . LEU B 1 202 ? 11.219 6.43 -11.477 1 86.69 202 LEU B C 1
ATOM 3739 O O . LEU B 1 202 ? 12.438 6.477 -11.328 1 86.69 202 LEU B O 1
ATOM 3743 N N . GLY B 1 203 ? 10.562 5.277 -11.555 1 86.81 203 GLY B N 1
ATOM 3744 C CA . GLY B 1 203 ? 11.266 4.008 -11.609 1 86.81 203 GLY B CA 1
ATOM 3745 C C . GLY B 1 203 ? 11.219 3.246 -10.297 1 86.81 203 GLY B C 1
ATOM 3746 O O . GLY B 1 203 ? 11.844 2.189 -10.164 1 86.81 203 GLY B O 1
ATOM 3747 N N . TYR B 1 204 ? 10.508 3.795 -9.344 1 93.12 204 TYR B N 1
ATOM 3748 C CA . TYR B 1 204 ? 10.414 3.141 -8.047 1 93.12 204 TYR B CA 1
ATOM 3749 C C . TYR B 1 204 ? 9.195 2.225 -7.988 1 93.12 204 TYR B C 1
ATOM 3751 O O . TYR B 1 204 ? 8.422 2.145 -8.945 1 93.12 204 TYR B O 1
ATOM 3759 N N . GLU B 1 205 ? 9.078 1.476 -6.902 1 95.06 205 GLU B N 1
ATOM 3760 C CA . GLU B 1 205 ? 7.93 0.63 -6.602 1 95.06 205 GLU B CA 1
ATOM 3761 C C . GLU B 1 205 ? 7.164 1.152 -5.391 1 95.06 205 GLU B C 1
ATOM 3763 O O . GLU B 1 205 ? 7.469 0.788 -4.25 1 95.06 205 GLU B O 1
ATOM 3768 N N . PRO B 1 206 ? 6.156 1.954 -5.633 1 96.38 206 PRO B N 1
ATOM 3769 C CA . PRO B 1 206 ? 5.484 2.613 -4.516 1 96.38 206 PRO B CA 1
ATOM 3770 C C . PRO B 1 206 ? 4.559 1.672 -3.746 1 96.38 206 PRO B C 1
ATOM 3772 O O . PRO B 1 206 ? 3.807 0.905 -4.355 1 96.38 206 PRO B O 1
ATOM 3775 N N . ASN B 1 207 ? 4.645 1.669 -2.484 1 98.56 207 ASN B N 1
ATOM 3776 C CA . ASN B 1 207 ? 3.654 1.106 -1.568 1 98.56 207 ASN B CA 1
ATOM 3777 C C . ASN B 1 207 ? 2.627 2.15 -1.144 1 98.56 207 ASN B C 1
ATOM 3779 O O . ASN B 1 207 ? 2.973 3.311 -0.911 1 98.56 207 ASN B O 1
ATOM 3783 N N . VAL B 1 208 ? 1.397 1.766 -1.046 1 98.75 208 VAL B N 1
ATOM 3784 C CA . VAL B 1 208 ? 0.324 2.695 -0.712 1 98.75 208 VAL B CA 1
ATOM 3785 C C . VAL B 1 208 ? -0.495 2.143 0.452 1 98.75 208 VAL B C 1
ATOM 3787 O O . VAL B 1 208 ? -0.923 0.987 0.425 1 98.75 208 VAL B O 1
ATOM 3790 N N . HIS B 1 209 ? -0.702 2.918 1.449 1 98.56 209 HIS B N 1
ATOM 3791 C CA . HIS B 1 209 ? -1.595 2.645 2.57 1 98.56 209 HIS B CA 1
ATOM 3792 C C . HIS B 1 209 ? -2.623 3.758 2.738 1 98.56 209 HIS B C 1
ATOM 3794 O O . HIS B 1 209 ? -2.266 4.902 3.029 1 98.56 209 HIS B O 1
ATOM 3800 N N . VAL B 1 210 ? -3.84 3.449 2.496 1 97.56 210 VAL B N 1
ATOM 3801 C CA . VAL B 1 210 ? -4.902 4.395 2.83 1 97.56 210 VAL B CA 1
ATOM 3802 C C . VAL B 1 210 ? -5.391 4.141 4.254 1 97.56 210 VAL B C 1
ATOM 3804 O O . VAL B 1 210 ? -5.906 3.061 4.555 1 97.56 210 VAL B O 1
ATOM 3807 N N . VAL B 1 211 ? -5.25 5.133 5.121 1 97.5 211 VAL B N 1
ATOM 3808 C CA . VAL B 1 211 ? -5.496 4.902 6.543 1 97.5 211 VAL B CA 1
ATOM 3809 C C . VAL B 1 211 ? -6.555 5.879 7.051 1 97.5 211 VAL B C 1
ATOM 3811 O O . VAL B 1 211 ? -6.699 6.98 6.516 1 97.5 211 VAL B O 1
ATOM 3814 N N . ASP B 1 212 ? -7.25 5.43 8.078 1 95.94 212 ASP B N 1
ATOM 3815 C CA . ASP B 1 212 ? -8.148 6.348 8.773 1 95.94 212 ASP B CA 1
ATOM 3816 C C . ASP B 1 212 ? -7.371 7.504 9.398 1 95.94 212 ASP B C 1
ATOM 3818 O O . ASP B 1 212 ? -6.285 7.309 9.945 1 95.94 212 ASP B O 1
ATOM 3822 N N . ASP B 1 213 ? -7.91 8.664 9.219 1 97 213 ASP B N 1
ATOM 3823 C CA . ASP B 1 213 ? -7.383 9.898 9.797 1 97 213 ASP B CA 1
ATOM 3824 C C . ASP B 1 213 ? -8.5 10.742 10.398 1 97 213 ASP B C 1
ATOM 3826 O O . ASP B 1 213 ? -9.68 10.445 10.211 1 97 213 ASP B O 1
ATOM 3830 N N . GLY B 1 214 ? -8.031 11.633 11.266 1 97.31 214 GLY B N 1
ATOM 3831 C CA . GLY B 1 214 ? -9.047 12.453 11.891 1 97.31 214 GLY B CA 1
ATOM 3832 C C . GLY B 1 214 ? -8.5 13.352 12.992 1 97.31 214 GLY B C 1
ATOM 3833 O O . GLY B 1 214 ? -7.316 13.273 13.328 1 97.31 214 GLY B O 1
ATOM 3834 N N . PHE B 1 215 ? -9.305 14.227 13.422 1 98.25 215 PHE B N 1
ATOM 3835 C CA . PHE B 1 215 ? -9.047 15.172 14.5 1 98.25 215 PHE B CA 1
ATOM 3836 C C . PHE B 1 215 ? -10 14.945 15.664 1 98.25 215 PHE B C 1
ATOM 3838 O O . PHE B 1 215 ? -11.219 15.039 15.492 1 98.25 215 PHE B O 1
ATOM 3845 N N . THR B 1 216 ? -9.422 14.617 16.781 1 98.25 216 THR B N 1
ATOM 3846 C CA . THR B 1 216 ? -10.266 14.211 17.906 1 98.25 216 THR B CA 1
ATOM 3847 C C . THR B 1 216 ? -9.711 14.734 19.219 1 98.25 216 THR B C 1
ATOM 3849 O O . THR B 1 216 ? -8.523 15.031 19.328 1 98.25 216 THR B O 1
ATOM 3852 N N . CYS B 1 217 ? -10.586 14.953 20.156 1 97.69 217 CYS B N 1
ATOM 3853 C CA . CYS B 1 217 ? -10.258 15.375 21.516 1 97.69 217 CYS B CA 1
ATOM 3854 C C . CYS B 1 217 ? -11.422 15.102 22.469 1 97.69 217 CYS B C 1
ATOM 3856 O O . CYS B 1 217 ? -12.586 15.172 22.062 1 97.69 217 CYS B O 1
ATOM 3858 N N . GLU B 1 218 ? -11.117 14.789 23.672 1 97.69 218 GLU B N 1
ATOM 3859 C CA . GLU B 1 218 ? -12.109 14.648 24.734 1 97.69 218 GLU B CA 1
ATOM 3860 C C . GLU B 1 218 ? -12.273 15.953 25.516 1 97.69 218 GLU B C 1
ATOM 3862 O O . GLU B 1 218 ? -11.289 16.594 25.875 1 97.69 218 GLU B O 1
ATOM 3867 N N . TYR B 1 219 ? -13.477 16.297 25.75 1 97.75 219 TYR B N 1
ATOM 3868 C CA . TYR B 1 219 ? -13.781 17.5 26.547 1 97.75 219 TYR B CA 1
ATOM 3869 C C . TYR B 1 219 ? -14.703 17.156 27.703 1 97.75 219 TYR B C 1
ATOM 3871 O O . TYR B 1 219 ? -15.555 16.281 27.594 1 97.75 219 TYR B O 1
ATOM 3879 N N . ALA B 1 220 ? -14.57 17.906 28.781 1 97.06 220 ALA B N 1
ATOM 3880 C CA . ALA B 1 220 ? -15.422 17.719 29.953 1 97.06 220 ALA B CA 1
ATOM 3881 C C . ALA B 1 220 ? -16.828 18.266 29.719 1 97.06 220 ALA B C 1
ATOM 3883 O O . ALA B 1 220 ? -17.781 17.797 30.328 1 97.06 220 ALA B O 1
ATOM 3884 N N . SER B 1 221 ? -16.953 19.25 28.859 1 97.31 221 SER B 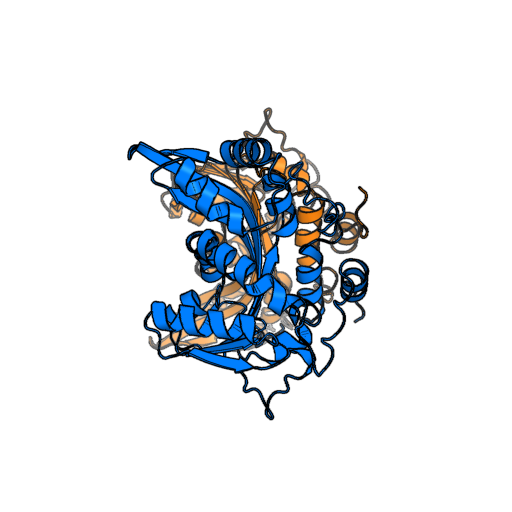N 1
ATOM 3885 C CA . SER B 1 221 ? -18.234 19.875 28.547 1 97.31 221 SER B CA 1
ATOM 3886 C C . SER B 1 221 ? -18.25 20.438 27.125 1 97.31 221 SER B C 1
ATOM 3888 O O . SER B 1 221 ? -17.203 20.609 26.5 1 97.31 221 SER B O 1
ATOM 3890 N N . ARG B 1 222 ? -19.422 20.703 26.672 1 97.56 222 ARG B N 1
ATOM 3891 C CA . ARG B 1 222 ? -19.562 21.344 25.359 1 97.56 222 ARG B CA 1
ATOM 3892 C C . ARG B 1 222 ? -18.891 22.719 25.359 1 97.56 222 ARG B C 1
ATOM 3894 O O . ARG B 1 222 ? -18.25 23.109 24.391 1 97.56 222 ARG B O 1
ATOM 3901 N N . GLU B 1 223 ? -19.047 23.391 26.469 1 97.62 223 GLU B N 1
ATOM 3902 C CA . GLU B 1 223 ? -18.469 24.734 26.578 1 97.62 223 GLU B CA 1
ATOM 3903 C C . GLU B 1 223 ? -16.953 24.703 26.438 1 97.62 223 GLU B C 1
ATOM 3905 O O . GLU B 1 223 ? -16.375 25.594 25.828 1 97.62 223 GLU B O 1
ATOM 3910 N N . GLU B 1 224 ? -16.375 23.703 27.031 1 97.94 224 GLU B N 1
ATOM 3911 C CA . GLU B 1 224 ? -14.93 23.562 26.891 1 97.94 224 GLU B CA 1
ATOM 3912 C C . GLU B 1 224 ? -14.531 23.344 25.438 1 97.94 224 GLU B C 1
ATOM 3914 O O . GLU B 1 224 ? -13.531 23.891 24.969 1 97.94 224 GLU B O 1
ATOM 3919 N N . ALA B 1 225 ? -15.32 22.531 24.75 1 98.19 225 ALA B N 1
ATOM 3920 C CA . ALA B 1 225 ? -15.062 22.281 23.328 1 98.19 225 ALA B CA 1
ATOM 3921 C C . ALA B 1 225 ? -15.172 23.562 22.516 1 98.19 225 ALA B C 1
ATOM 3923 O O . ALA B 1 225 ? -14.305 23.859 21.688 1 98.19 225 ALA B O 1
ATOM 3924 N N . TYR B 1 226 ? -16.219 24.375 22.812 1 97.75 226 TYR B N 1
ATOM 3925 C CA . TYR B 1 226 ? -16.422 25.641 22.094 1 97.75 226 TYR B CA 1
ATOM 3926 C C . TYR B 1 226 ? -15.234 26.562 22.281 1 97.75 226 TYR B C 1
ATOM 3928 O O . TYR B 1 226 ? -14.719 27.125 21.312 1 97.75 226 TYR B O 1
ATOM 3936 N N . ARG B 1 227 ? -14.812 26.688 23.438 1 96.81 227 ARG B N 1
ATOM 3937 C CA . ARG B 1 227 ? -13.711 27.578 23.766 1 96.81 227 ARG B CA 1
ATOM 3938 C C . ARG B 1 227 ? -12.414 27.125 23.094 1 96.81 227 ARG B C 1
ATOM 3940 O O . ARG B 1 227 ? -11.688 27.938 22.531 1 96.81 227 ARG B O 1
ATOM 3947 N N . ASP B 1 228 ? -12.219 25.875 23.203 1 97.25 228 ASP B N 1
ATOM 3948 C CA . ASP B 1 228 ? -10.969 25.312 22.703 1 97.25 228 ASP B CA 1
ATOM 3949 C C . ASP B 1 228 ? -10.906 25.406 21.172 1 97.25 228 ASP B C 1
ATOM 3951 O O . ASP B 1 228 ? -9.867 25.766 20.609 1 97.25 228 ASP B O 1
ATOM 3955 N N . LEU B 1 229 ? -11.992 25.094 20.484 1 97.12 229 LEU B N 1
ATOM 3956 C CA . LEU B 1 229 ? -12.008 24.984 19.031 1 97.12 229 LEU B CA 1
ATOM 3957 C C . LEU B 1 229 ? -12.188 26.359 18.375 1 97.12 229 LEU B C 1
ATOM 3959 O O . LEU B 1 229 ? -11.914 26.516 17.188 1 97.12 229 LEU B O 1
ATOM 3963 N N . SER B 1 230 ? -12.625 27.328 19.141 1 94.38 230 SER B N 1
ATOM 3964 C CA . SER B 1 230 ? -12.859 28.672 18.594 1 94.38 230 SER B CA 1
ATOM 3965 C C . SER B 1 230 ? -11.562 29.312 18.125 1 94.38 230 SER B C 1
ATOM 3967 O O . SER B 1 230 ? -11.578 30.203 17.281 1 94.38 230 SER B O 1
ATOM 3969 N N . ILE B 1 231 ? -10.43 28.828 18.609 1 91.5 231 ILE B N 1
ATOM 3970 C CA . ILE B 1 231 ? -9.141 29.422 18.281 1 91.5 231 ILE B CA 1
ATOM 3971 C C . ILE B 1 231 ? -8.773 29.094 16.828 1 91.5 231 ILE B C 1
ATOM 3973 O O . ILE B 1 231 ? -7.852 29.688 16.281 1 91.5 231 ILE B O 1
ATOM 3977 N N . LEU B 1 232 ? -9.438 28.203 16.234 1 92.06 232 LEU B N 1
ATOM 3978 C CA . LEU B 1 232 ? -9.086 27.703 14.914 1 92.06 232 LEU B CA 1
ATOM 3979 C C . LEU B 1 232 ? -9.57 28.656 13.828 1 92.06 232 LEU B C 1
ATOM 3981 O O . LEU B 1 232 ? -9.219 28.484 12.656 1 92.06 232 LEU B O 1
ATOM 3985 N N . GLY B 1 233 ? -10.375 29.594 14.227 1 88.12 233 GLY B N 1
ATOM 3986 C CA . GLY B 1 233 ? -10.883 30.547 13.25 1 88.12 233 GLY B CA 1
ATOM 3987 C C . GLY B 1 233 ? -11.477 31.797 13.867 1 88.12 233 GLY B C 1
ATOM 3988 O O . GLY B 1 233 ? -11.352 32 15.078 1 88.12 233 GLY B O 1
ATOM 3989 N N . GLN B 1 234 ? -12.023 32.562 12.938 1 87.81 234 GLN B N 1
ATOM 3990 C CA . GLN B 1 234 ? -12.68 33.812 13.383 1 87.81 234 GLN B CA 1
ATOM 3991 C C . GLN B 1 234 ? -14.195 33.656 13.391 1 87.81 234 GLN B C 1
ATOM 3993 O O . GLN B 1 234 ? -14.766 33 12.5 1 87.81 234 GLN B O 1
ATOM 3998 N N . ILE B 1 235 ? -14.805 34.25 14.453 1 91.81 235 ILE B N 1
ATOM 3999 C CA . ILE B 1 235 ? -16.25 34.188 14.633 1 91.81 235 ILE B CA 1
ATOM 4000 C C . ILE B 1 235 ? -16.797 35.562 14.891 1 91.81 235 ILE B C 1
ATOM 4002 O O . ILE B 1 235 ? -16.344 36.281 15.805 1 91.81 235 ILE B O 1
ATOM 4006 N N . ASP B 1 236 ? -17.766 35.906 14.016 1 92.06 236 ASP B N 1
ATOM 4007 C CA . ASP B 1 236 ? -18.453 37.156 14.32 1 92.06 236 ASP B CA 1
ATOM 4008 C C . ASP B 1 236 ? -19.156 37.094 15.672 1 92.06 236 ASP B C 1
ATOM 4010 O O . ASP B 1 236 ? -19.75 36.062 16.016 1 92.06 236 ASP B O 1
ATOM 4014 N N . PRO B 1 237 ? -19.062 38.219 16.391 1 90.94 237 PRO B N 1
ATOM 4015 C CA . PRO B 1 237 ? -19.609 38.219 17.75 1 90.94 237 PRO B CA 1
ATOM 4016 C C . PRO B 1 237 ? -21.078 37.781 17.797 1 90.94 237 PRO B C 1
ATOM 4018 O O . PRO B 1 237 ? -21.531 37.188 18.766 1 90.94 237 PRO B O 1
ATOM 4021 N N . ASP B 1 238 ? -21.812 38.125 16.797 1 93.31 238 ASP B N 1
ATOM 4022 C CA . ASP B 1 238 ? -23.25 37.812 16.797 1 93.31 238 ASP B CA 1
ATOM 4023 C C . ASP B 1 238 ? -23.516 36.438 16.188 1 93.31 238 ASP B C 1
ATOM 4025 O O . ASP B 1 238 ? -24.672 36.031 16.031 1 93.31 238 ASP B O 1
ATOM 4029 N N . LYS B 1 239 ? -22.422 35.656 15.875 1 94.75 239 LYS B N 1
ATOM 4030 C CA . LYS B 1 239 ? -22.594 34.375 15.203 1 94.75 239 LYS B CA 1
ATOM 4031 C C . LYS B 1 239 ? -22.016 33.219 16.047 1 94.75 239 LYS B C 1
ATOM 4033 O O . LYS B 1 239 ? -21.734 32.156 15.523 1 94.75 239 LYS B O 1
ATOM 4038 N N . THR B 1 240 ? -21.844 33.469 17.297 1 94.94 240 THR B N 1
ATOM 4039 C CA . THR B 1 240 ? -21.297 32.438 18.188 1 94.94 240 THR B CA 1
ATOM 4040 C C . THR B 1 240 ? -22.203 31.234 18.25 1 94.94 240 THR B C 1
ATOM 4042 O O . THR B 1 240 ? -21.734 30.094 18.359 1 94.94 240 THR B O 1
ATOM 4045 N N . ASP B 1 241 ? -23.484 31.5 18.156 1 96.31 241 ASP B N 1
ATOM 4046 C CA . ASP B 1 241 ? -24.453 30.406 18.219 1 96.31 241 ASP B CA 1
ATOM 4047 C C . ASP B 1 241 ? -24.344 29.5 17 1 96.31 241 ASP B C 1
ATOM 4049 O O . ASP B 1 241 ? -24.562 28.297 17.078 1 96.31 241 ASP B O 1
ATOM 4053 N N . VAL B 1 242 ? -24.031 30.094 15.93 1 96.5 242 VAL B N 1
ATOM 4054 C CA . VAL B 1 242 ? -23.859 29.344 14.703 1 96.5 242 VAL B CA 1
ATOM 4055 C C . VAL B 1 242 ? -22.656 28.406 14.828 1 96.5 242 VAL B C 1
ATOM 4057 O O . VAL B 1 242 ? -22.734 27.219 14.492 1 96.5 242 VAL B O 1
ATOM 4060 N N . PHE B 1 243 ? -21.562 28.938 15.359 1 96.5 243 PHE B N 1
ATOM 4061 C CA . PHE B 1 243 ? -20.359 28.141 15.57 1 96.5 243 PHE B CA 1
ATOM 4062 C C . PHE B 1 243 ? -20.641 26.969 16.516 1 96.5 243 PHE B C 1
ATOM 4064 O O . PHE B 1 243 ? -20.234 25.844 16.234 1 96.5 243 PHE B O 1
ATOM 4071 N N . ARG B 1 244 ? -21.359 27.25 17.531 1 97.56 244 ARG B N 1
ATOM 4072 C CA . ARG B 1 244 ? -21.672 26.219 18.516 1 97.56 244 ARG B CA 1
ATOM 4073 C C . ARG B 1 244 ? -22.484 25.094 17.891 1 97.56 244 ARG B C 1
ATOM 4075 O O . ARG B 1 244 ? -22.219 23.906 18.125 1 97.56 244 ARG B O 1
ATOM 4082 N N . ARG B 1 245 ? -23.406 25.422 17.078 1 97.75 245 ARG B N 1
ATOM 4083 C CA . ARG B 1 245 ? -24.234 24.438 16.391 1 97.75 245 ARG B CA 1
ATOM 4084 C C . ARG B 1 245 ? -23.406 23.578 15.445 1 97.75 245 ARG B C 1
ATOM 4086 O O . ARG B 1 245 ? -23.609 22.375 15.344 1 97.75 245 ARG B O 1
ATOM 4093 N N . ASN B 1 246 ? -22.562 24.25 14.766 1 97.31 246 ASN B N 1
ATOM 4094 C CA . ASN B 1 246 ? -21.672 23.516 13.859 1 97.31 246 ASN B CA 1
ATOM 4095 C C . ASN B 1 246 ? -20.828 22.484 14.609 1 97.31 246 ASN B C 1
ATOM 4097 O O . ASN B 1 246 ? -20.734 21.328 14.188 1 97.31 246 ASN B O 1
ATOM 4101 N N . VAL B 1 247 ? -20.25 22.938 15.734 1 98.06 247 VAL B N 1
ATOM 4102 C CA . VAL B 1 247 ? -19.359 22.078 16.531 1 98.06 247 VAL B CA 1
ATOM 4103 C C . VAL B 1 247 ? -20.172 20.906 17.094 1 98.06 247 VAL B C 1
ATOM 4105 O O . VAL B 1 247 ? -19.672 19.781 17.156 1 98.06 247 VAL B O 1
ATOM 4108 N N . ASP B 1 248 ? -21.391 21.125 17.438 1 98.19 248 ASP B N 1
ATOM 4109 C CA . ASP B 1 248 ? -22.25 20.125 18.062 1 98.19 248 ASP B CA 1
ATOM 4110 C C . ASP B 1 248 ? -22.422 18.906 17.156 1 98.19 248 ASP B C 1
ATOM 4112 O O . ASP B 1 248 ? -22.578 17.781 17.641 1 98.19 248 ASP B O 1
ATOM 4116 N N . GLN B 1 249 ? -22.359 19.141 15.93 1 97.75 249 GLN B N 1
ATOM 4117 C CA . GLN B 1 249 ? -22.547 18.047 14.977 1 97.75 249 GLN B CA 1
ATOM 4118 C C . GLN B 1 249 ? -21.406 17.031 15.078 1 97.75 249 GLN B C 1
ATOM 4120 O O . GLN B 1 249 ? -21.547 15.898 14.609 1 97.75 249 GLN B O 1
ATOM 4125 N N . PHE B 1 250 ? -20.344 17.422 15.727 1 98.06 250 PHE B N 1
ATOM 4126 C CA . PHE B 1 250 ? -19.172 16.547 15.773 1 98.06 250 PHE B CA 1
ATOM 4127 C C . PHE B 1 250 ? -18.859 16.156 17.203 1 98.06 250 PHE B C 1
ATOM 4129 O O . PHE B 1 250 ? -17.766 15.641 17.484 1 98.06 250 PHE B O 1
ATOM 4136 N N . LEU B 1 251 ? -19.766 16.469 18.109 1 98.06 251 LEU B N 1
ATOM 4137 C CA . LEU B 1 251 ? -19.625 16.078 19.5 1 98.06 251 LEU B CA 1
ATOM 4138 C C . LEU B 1 251 ? -20.547 14.914 19.844 1 98.06 251 LEU B C 1
ATOM 4140 O O . LEU B 1 251 ? -21.719 14.922 19.469 1 98.06 251 LEU B O 1
ATOM 4144 N N . THR B 1 252 ? -20 13.906 20.5 1 97.94 252 THR B N 1
ATOM 4145 C CA . THR B 1 252 ? -20.797 12.797 21.016 1 97.94 252 THR B CA 1
ATOM 4146 C C . THR B 1 252 ? -20.531 12.602 22.5 1 97.94 252 THR B C 1
ATOM 4148 O O . THR B 1 252 ? -19.391 12.609 22.953 1 97.94 252 THR B O 1
ATOM 4151 N N . GLU B 1 253 ? -21.578 12.398 23.234 1 96.69 253 GLU B N 1
ATOM 4152 C CA . GLU B 1 253 ? -21.406 12.117 24.656 1 96.69 253 GLU B CA 1
ATOM 4153 C C . GLU B 1 253 ? -20.672 10.805 24.875 1 96.69 253 GLU B C 1
ATOM 4155 O O . GLU B 1 253 ? -20.922 9.812 24.188 1 96.69 253 GLU B O 1
ATOM 4160 N N . ASN B 1 254 ? -19.703 10.906 25.781 1 94 254 ASN B N 1
ATOM 4161 C CA . ASN B 1 254 ? -18.953 9.68 26.016 1 94 254 ASN B CA 1
ATOM 4162 C C . ASN B 1 254 ? -19.281 9.086 27.391 1 94 254 ASN B C 1
ATOM 4164 O O . ASN B 1 254 ? -20.094 9.641 28.141 1 94 254 ASN B O 1
ATOM 4168 N N . ALA B 1 255 ? -18.781 7.887 27.672 1 92.25 255 ALA B N 1
ATOM 4169 C CA . ALA B 1 255 ? -19.141 7.082 28.844 1 92.25 255 ALA B CA 1
ATOM 4170 C C . ALA B 1 255 ? -18.75 7.785 30.141 1 92.25 255 ALA B C 1
ATOM 4172 O O . ALA B 1 255 ? -19.344 7.539 31.188 1 92.25 255 ALA B O 1
ATOM 4173 N N . ASN B 1 256 ? -17.875 8.734 30.188 1 92.69 256 ASN B N 1
ATOM 4174 C CA . ASN B 1 256 ? -17.359 9.406 31.375 1 92.69 256 ASN B CA 1
ATOM 4175 C C . ASN B 1 256 ? -18.125 10.695 31.656 1 92.69 256 ASN B C 1
ATOM 4177 O O . ASN B 1 256 ? -17.703 11.492 32.5 1 92.69 256 ASN B O 1
ATOM 4181 N N . GLY B 1 257 ? -19.203 10.922 30.891 1 93.06 257 GLY B N 1
ATOM 4182 C CA . GLY B 1 257 ? -20 12.117 31.109 1 93.06 257 GLY B CA 1
ATOM 4183 C C . GLY B 1 257 ? -19.5 13.32 30.328 1 93.06 257 GLY B C 1
ATOM 4184 O O . GLY B 1 257 ? -20.078 14.406 30.422 1 93.06 257 GLY B O 1
ATOM 4185 N N . GLY B 1 258 ? -18.422 13.164 29.594 1 97.12 258 GLY B N 1
ATOM 4186 C CA . GLY B 1 258 ? -17.906 14.227 28.75 1 97.12 258 GLY B CA 1
ATOM 4187 C C . GLY B 1 258 ? -18.297 14.055 27.281 1 97.12 258 GLY B C 1
ATOM 4188 O O . GLY B 1 258 ? -19.359 13.516 26.969 1 97.12 258 GLY B O 1
ATOM 4189 N N . TYR B 1 259 ? -17.516 14.734 26.453 1 98.06 259 TYR B N 1
ATOM 4190 C CA . TYR B 1 259 ? -17.828 14.719 25.016 1 98.06 259 TYR B CA 1
ATOM 4191 C C . TYR B 1 259 ? -16.594 14.383 24.203 1 98.06 259 TYR B C 1
ATOM 4193 O O . TYR B 1 259 ? -15.492 14.844 24.516 1 98.06 259 TYR B O 1
ATOM 4201 N N . THR B 1 260 ? -16.828 13.586 23.203 1 98.19 260 THR B N 1
ATOM 4202 C CA . THR B 1 260 ? -15.789 13.305 22.219 1 98.19 260 THR B CA 1
ATOM 4203 C C . THR B 1 260 ? -16.016 14.109 20.953 1 98.19 260 THR B C 1
ATOM 4205 O O . THR B 1 260 ? -17.094 14.047 20.344 1 98.19 260 THR B O 1
ATOM 4208 N N . PHE B 1 261 ? -15.023 14.953 20.609 1 98.31 261 PHE B N 1
ATOM 4209 C CA . PHE B 1 261 ? -15 15.648 19.328 1 98.31 261 PHE B CA 1
ATOM 4210 C C . PHE B 1 261 ? -14.32 14.797 18.266 1 98.31 261 PHE B C 1
ATOM 4212 O O . PHE B 1 261 ? -13.266 14.203 18.516 1 98.31 261 PHE B O 1
ATOM 4219 N N . LEU B 1 262 ? -14.914 14.711 17.047 1 97.81 262 LEU B N 1
ATOM 4220 C CA . LEU B 1 262 ? -14.281 13.922 16 1 97.81 262 LEU B CA 1
ATOM 4221 C C . LEU B 1 262 ? -14.609 14.484 14.617 1 97.81 262 LEU B C 1
ATOM 4223 O O . LEU B 1 262 ? -15.781 14.547 14.234 1 97.81 262 LEU B O 1
ATOM 4227 N N . LEU B 1 263 ? -13.594 14.961 13.961 1 96.88 263 LEU B N 1
ATOM 4228 C CA . LEU B 1 263 ? -13.625 15.195 12.516 1 96.88 263 LEU B CA 1
ATOM 4229 C C . LEU B 1 263 ? -12.906 14.078 11.773 1 96.88 263 LEU B C 1
ATOM 4231 O O . LEU B 1 263 ? -11.695 13.898 11.922 1 96.88 263 LEU B O 1
ATOM 4235 N N . GLU B 1 264 ? -13.648 13.391 10.961 1 95.38 264 GLU B N 1
ATOM 4236 C CA . GLU B 1 264 ? -13.07 12.234 10.289 1 95.38 264 GLU B CA 1
ATOM 4237 C C . GLU B 1 264 ? -12.531 12.609 8.906 1 95.38 264 GLU B C 1
ATOM 4239 O O . GLU B 1 264 ? -13.109 13.453 8.227 1 95.38 264 GLU B O 1
ATOM 4244 N N . THR B 1 265 ? -11.477 12.039 8.547 1 94.94 265 THR B N 1
ATOM 4245 C CA . THR B 1 265 ? -10.906 12.102 7.203 1 94.94 265 THR B CA 1
ATOM 4246 C C . THR B 1 265 ? -10.055 10.867 6.922 1 94.94 265 THR B C 1
ATOM 4248 O O . THR B 1 265 ? -10.227 9.828 7.555 1 94.94 265 THR B O 1
ATOM 4251 N N . ARG B 1 266 ? -9.305 10.867 5.82 1 95.25 266 ARG B N 1
ATOM 4252 C CA . ARG B 1 266 ? -8.422 9.773 5.438 1 95.25 266 ARG B CA 1
ATOM 4253 C C . ARG B 1 266 ? -7.148 10.297 4.789 1 95.25 266 ARG B C 1
ATOM 4255 O O . ARG B 1 266 ? -7.168 11.328 4.113 1 95.25 266 ARG B O 1
ATOM 4262 N N . SER B 1 267 ? -6.117 9.57 5.039 1 96.62 267 SER B N 1
ATOM 4263 C CA . SER B 1 267 ? -4.832 9.93 4.445 1 96.62 267 SER B CA 1
ATOM 4264 C C . SER B 1 267 ? -4.27 8.773 3.621 1 96.62 267 SER B C 1
ATOM 4266 O O . SER B 1 267 ? -4.578 7.609 3.879 1 96.62 267 SER B O 1
ATOM 4268 N N . ALA B 1 268 ? -3.562 9.078 2.621 1 97.12 268 ALA B N 1
ATOM 4269 C CA . ALA B 1 268 ? -2.76 8.117 1.868 1 97.12 268 ALA B CA 1
ATOM 4270 C C . ALA B 1 268 ? -1.279 8.25 2.211 1 97.12 268 ALA B C 1
ATOM 4272 O O . ALA B 1 268 ? -0.714 9.344 2.131 1 97.12 268 ALA B O 1
ATOM 4273 N N . VAL B 1 269 ? -0.693 7.176 2.656 1 98.69 269 VAL B N 1
ATOM 4274 C CA . VAL B 1 269 ? 0.749 7.078 2.857 1 98.69 269 VAL B CA 1
ATOM 4275 C C . VAL B 1 269 ? 1.381 6.309 1.7 1 98.69 269 VAL B C 1
ATOM 4277 O O . VAL B 1 269 ? 1.033 5.152 1.453 1 98.69 269 VAL B O 1
ATOM 4280 N N . ILE B 1 270 ? 2.242 6.953 0.98 1 98.38 270 ILE B N 1
ATOM 4281 C CA . ILE B 1 270 ? 2.973 6.32 -0.115 1 98.38 270 ILE B CA 1
ATOM 4282 C C . ILE B 1 270 ? 4.465 6.305 0.201 1 98.38 270 ILE B C 1
ATOM 4284 O O . ILE B 1 270 ? 5.055 7.348 0.497 1 98.38 270 ILE B O 1
ATOM 4288 N N . TRP B 1 271 ? 5.07 5.148 0.192 1 98.56 271 TRP B N 1
ATOM 4289 C CA . TRP B 1 271 ? 6.508 5.074 0.422 1 98.56 271 TRP B CA 1
ATOM 4290 C C . TRP B 1 271 ? 7.168 4.113 -0.561 1 98.56 271 TRP B C 1
ATOM 4292 O O . TRP B 1 271 ? 6.5 3.256 -1.142 1 98.56 271 TRP B O 1
ATOM 4302 N N . TRP B 1 272 ? 8.414 4.289 -0.794 1 97.19 272 TRP B N 1
ATOM 4303 C CA . TRP B 1 272 ? 9.156 3.465 -1.743 1 97.19 272 TRP B CA 1
ATOM 4304 C C . TRP B 1 272 ? 10.617 3.328 -1.324 1 97.19 272 TRP B C 1
ATOM 4306 O O . TRP B 1 272 ? 11.156 4.199 -0.635 1 97.19 272 TRP B O 1
ATOM 4316 N N . ASP B 1 273 ? 11.172 2.199 -1.642 1 97 273 ASP B N 1
ATOM 4317 C CA . ASP B 1 273 ? 12.602 1.956 -1.465 1 97 273 ASP B CA 1
ATOM 4318 C C . ASP B 1 273 ? 13.422 2.67 -2.541 1 97 273 ASP B C 1
ATOM 4320 O O . ASP B 1 273 ? 13.242 2.412 -3.734 1 97 273 ASP B O 1
ATOM 4324 N N . VAL B 1 274 ? 14.273 3.555 -2.076 1 95.38 274 VAL B N 1
ATOM 4325 C CA . VAL B 1 274 ? 15.016 4.348 -3.051 1 95.38 274 VAL B CA 1
ATOM 4326 C C . VAL B 1 274 ? 16.266 3.596 -3.48 1 95.38 274 VAL B C 1
ATOM 4328 O O . VAL B 1 274 ? 16.953 4.004 -4.422 1 95.38 274 VAL B O 1
ATOM 4331 N N . SER B 1 275 ? 16.609 2.484 -2.709 1 85.88 275 SER B N 1
ATOM 4332 C CA . SER B 1 275 ? 17.812 1.697 -3.004 1 85.88 275 SER B CA 1
ATOM 4333 C C . SER B 1 275 ? 17.484 0.558 -3.967 1 85.88 275 SER B C 1
ATOM 4335 O O . SER B 1 275 ? 18.391 -0.131 -4.441 1 85.88 275 SER B O 1
ATOM 4337 N N . SER B 1 276 ? 16.172 0.346 -4.234 1 67.19 276 SER B N 1
ATOM 4338 C CA . SER B 1 276 ? 15.672 -0.939 -4.719 1 67.19 276 SER B CA 1
ATOM 4339 C C . SER B 1 276 ? 16.297 -1.301 -6.062 1 67.19 276 SER B C 1
ATOM 4341 O O . SER B 1 276 ? 16.562 -0.423 -6.887 1 67.19 276 SER B O 1
ATOM 4343 N N . LYS B 1 277 ? 16.688 -2.598 -6.023 1 60.78 277 LYS B N 1
ATOM 4344 C CA . LYS B 1 277 ? 17.25 -3.377 -7.125 1 60.78 277 LYS B CA 1
ATOM 4345 C C . LYS B 1 277 ? 16.25 -3.492 -8.281 1 60.78 277 LYS B C 1
ATOM 4347 O O . LYS B 1 277 ? 15.055 -3.688 -8.055 1 60.78 277 LYS B O 1
ATOM 4352 N N . THR B 1 278 ? 16.359 -2.695 -9.219 1 59.06 278 THR B N 1
ATOM 4353 C CA . THR B 1 278 ? 15.594 -2.902 -10.438 1 59.06 278 THR B CA 1
ATOM 4354 C C . THR B 1 278 ? 15.805 -4.312 -10.977 1 59.06 278 THR B C 1
ATOM 4356 O O . THR B 1 278 ? 16.906 -4.863 -10.883 1 59.06 278 THR B O 1
ATOM 4359 N N . TYR B 1 279 ? 14.703 -5.184 -11.164 1 59.19 279 TYR B N 1
ATOM 4360 C CA . TYR B 1 279 ? 14.938 -6.352 -12.008 1 59.19 279 TYR B CA 1
ATOM 4361 C C . TYR B 1 279 ? 15.312 -5.941 -13.422 1 59.19 279 TYR B C 1
ATOM 4363 O O . TYR B 1 279 ? 14.891 -4.883 -13.898 1 59.19 279 TYR B O 1
#

Solvent-accessible surface area (backbone atoms only — not comparable to full-atom values): 30103 Å² total; per-residue (Å²): 130,83,63,96,61,63,38,60,60,51,42,44,68,72,53,59,76,72,77,78,75,65,89,84,63,87,43,79,54,34,77,39,24,66,44,52,40,54,50,36,62,29,20,48,77,33,47,48,52,54,56,70,69,48,93,77,45,56,78,30,35,32,32,31,41,44,26,45,40,24,63,62,48,49,67,48,42,76,52,28,53,28,28,38,35,21,24,73,33,66,51,16,46,52,42,18,53,51,49,33,52,75,68,71,58,83,45,64,46,78,40,86,42,42,76,90,73,60,36,77,83,72,82,32,74,71,22,38,27,22,35,27,51,77,35,75,49,73,76,42,58,69,61,45,36,68,37,21,59,38,32,27,34,37,38,37,55,32,84,34,64,51,68,72,54,52,50,43,60,39,34,56,80,9,77,39,65,90,74,50,85,72,72,65,84,82,52,75,91,65,38,56,66,36,56,51,50,37,44,37,71,74,71,44,63,56,23,32,44,70,37,70,29,39,36,42,51,78,28,77,39,70,66,55,44,50,62,62,57,48,70,68,54,64,63,39,87,91,22,51,66,44,30,48,55,37,48,50,78,33,49,41,80,42,96,85,70,24,28,37,38,53,47,78,34,30,29,30,34,38,35,29,50,65,61,61,77,75,108,128,83,62,96,61,63,38,62,60,51,42,44,71,72,53,60,75,71,78,75,75,65,90,85,62,85,44,79,53,35,78,40,26,65,45,52,40,51,49,37,62,29,20,48,76,33,47,47,52,55,56,70,70,47,94,76,44,56,80,29,33,32,33,30,41,45,27,46,38,24,63,62,47,50,67,46,41,77,51,27,54,27,26,39,34,22,22,72,34,68,50,16,46,52,43,19,52,50,50,32,52,75,67,70,57,82,46,64,46,78,39,88,41,41,75,91,73,58,35,76,84,74,82,35,74,71,20,38,26,20,37,27,49,78,34,78,48,74,76,40,60,68,64,44,36,68,36,22,59,39,30,27,37,38,37,38,54,32,84,33,64,48,67,71,54,51,50,42,59,40,35,56,80,8,76,39,64,91,73,50,83,72,72,65,83,83,51,74,91,67,38,56,65,37,56,50,51,38,44,36,71,72,70,42,64,57,24,30,43,70,35,70,29,39,36,43,52,78,28,77,38,71,66,55,44,50,61,64,57,48,69,67,55,64,64,38,86,91,21,51,67,44,31,50,55,37,48,49,77,33,50,42,80,42,96,84,70,24,29,37,37,53,46,79,34,29,30,30,34,38,36,29,49,65,62,63,79,75,107

pLDDT: mean 88.12, std 15.91, range [36.25, 98.94]

Nearest PDB structures (foldseek):
  1xxl-assembly2_B  TM=5.425E-01  e=3.038E-11  Bacillus subtilis
  2h1r-assembly2_B  TM=6.388E-01  e=1.332E-07  Plasmodium falciparum
  4krg-assembly2_B  TM=5.392E-01  e=1.997E-08  Haemonchus contortus
  3lbf-assembly3_C  TM=6.030E-01  e=4.102E-06  Escherichia coli K-12
  4azw-assembly1_A  TM=3.060E-01  e=6.297E-06  Escherichia coli

Organism: Methanocorpusculum labreanum (strain ATCC 43576 / DSM 4855 / Z) (NCBI:txid410358)

Sequence (558 aa):
MDSLINWQALQKLSMPQMPSQQKNGENMWDTAATMYNKMAALEKSHTLNQINAIPLRPTDTVLDMGCGPGRITVPVAQRVSSVTAADSAESMLAYCKENVKKANLTNVDPVFLDFNDAVIGENLKKHDVAICSRSAGLQDLKKLSSFADRIAAIVIWANAPSIPELLEKLFTGTGSEGRRPHPGGRDRRVGYNLFYNIVYDLGYEPNVHVVDDGFTCEYASREEAYRDLSILGQIDPDKTDVFRRNVDQFLTENANGGYTFLLETRSAVIWWDVSSKTYMDSLINWQALQKLSMPQMPSQQKNGENMWDTAATMYNKMAALEKSHTLNQINAIPLRPTDTVLDMGCGPGRITVPVAQRVSSVTAADSAESMLAYCKENVKKANLTNVDPVFLDFNDAVIGENLKKHDVAICSRSAGLQDLKKLSSFADRIAAIVIWANAPSIPELLEKLFTGTGSEGRRPHPGGRDRRVGYNLFYNIVYDLGYEPNVHVVDDGFTCEYASREEAYRDLSILGQIDPDKTDVFRRNVDQFLTENANGGYTFLLETRSAVIWWDVSSKTY